Protein AF-A0A3N5M346-F1 (afdb_monomer_lite)

Secondary structure (DSSP, 8-state):
---PPPPP--TT--HHHHHHHHHHHHHHHHHHHHHHHHHHS----------SS------HHHHHTTTS---B---BPPPP-HHHHHS--HHHHHHHHHHHHHHTHHHH-TTSSS--TTTTT-SSPPP-TT-STT-SS-SSHHHHHHHHHH--TTSS----TTS-HHHHHHHHHHHHHTSS-PPPPPHHHHHHHHHHHTGGG--BPPPB--HHHHHHHHHHHHHHSPPP-------HHHHHHHHHHB-TT-HHHHHHHHHH-GGGGT-HHHHHHHHHH-TTTTTB-GGGGG--HHHHHHHHHHHHHHT--TT-------S-HHHHTTS---TTGGGTHHHHTTGGGSS------PPPPPPP---------------SSTTSGGGS----PPPP-PPP------------------

Structure (mmCIF, N/CA/C/O backbone):
data_AF-A0A3N5M346-F1
#
_entry.id   AF-A0A3N5M346-F1
#
loop_
_atom_site.group_PDB
_atom_site.id
_atom_site.type_symbol
_atom_site.label_atom_id
_atom_site.label_alt_id
_atom_site.label_comp_id
_atom_site.label_asym_id
_atom_site.label_entity_id
_atom_site.label_seq_id
_atom_site.pdbx_PDB_ins_code
_atom_site.Cartn_x
_atom_site.Cartn_y
_atom_site.Cartn_z
_atom_site.occupancy
_atom_site.B_iso_or_equiv
_atom_site.auth_seq_id
_atom_site.auth_comp_id
_atom_site.auth_asym_id
_atom_site.auth_atom_id
_atom_site.pdbx_PDB_model_num
ATOM 1 N N . MET A 1 1 ? -52.042 -70.098 -35.044 1.00 41.72 1 MET A N 1
ATOM 2 C CA . MET A 1 1 ? -53.035 -69.363 -35.854 1.00 41.72 1 MET A CA 1
ATOM 3 C C . MET A 1 1 ? -52.324 -68.159 -36.430 1.00 41.72 1 MET A C 1
ATOM 5 O O . MET A 1 1 ? -52.042 -67.218 -35.703 1.00 41.72 1 MET A O 1
ATOM 9 N N . GLU A 1 2 ? -51.921 -68.257 -37.689 1.00 49.44 2 GLU A N 1
ATOM 10 C CA . GLU A 1 2 ? -51.298 -67.158 -38.423 1.00 49.44 2 GLU A CA 1
ATOM 11 C C . GLU A 1 2 ? -52.435 -66.262 -38.926 1.00 49.44 2 GLU A 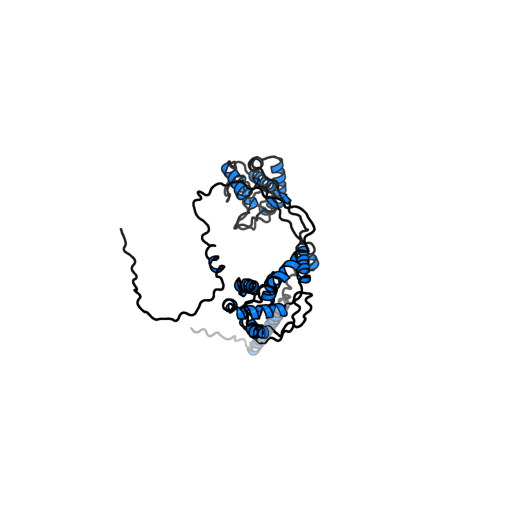C 1
ATOM 13 O O . GLU A 1 2 ? -53.235 -66.682 -39.762 1.00 49.44 2 GLU A O 1
ATOM 18 N N . ILE A 1 3 ? -52.589 -65.074 -38.339 1.00 57.91 3 ILE A N 1
ATOM 19 C CA . ILE A 1 3 ? -53.632 -64.127 -38.744 1.00 57.91 3 ILE A CA 1
ATOM 20 C C . ILE A 1 3 ? -53.106 -63.395 -39.975 1.00 57.91 3 ILE A C 1
ATOM 22 O O . ILE A 1 3 ? -52.319 -62.456 -39.868 1.00 57.91 3 ILE A O 1
ATOM 26 N N . LYS A 1 4 ? -53.510 -63.862 -41.157 1.00 53.59 4 LYS A N 1
ATOM 27 C CA . LYS A 1 4 ? -53.274 -63.158 -42.417 1.00 53.59 4 LYS A CA 1
ATOM 28 C C . LYS A 1 4 ? -54.233 -61.958 -42.454 1.00 53.59 4 LYS A C 1
ATOM 30 O O . LYS A 1 4 ? -55.439 -62.189 -42.395 1.00 53.59 4 LYS A O 1
ATOM 35 N N . PRO A 1 5 ? -53.752 -60.703 -42.501 1.00 66.38 5 PRO A N 1
ATOM 36 C CA . PRO A 1 5 ? -54.642 -59.550 -42.544 1.00 66.38 5 PRO A CA 1
ATOM 37 C C . PRO A 1 5 ? -55.443 -59.579 -43.851 1.00 66.38 5 PRO A C 1
ATOM 39 O O . PRO A 1 5 ? -54.867 -59.598 -44.940 1.00 66.38 5 PRO A O 1
ATOM 42 N N . GLU A 1 6 ? -56.770 -59.634 -43.734 1.00 63.69 6 GLU A N 1
ATOM 43 C CA . GLU A 1 6 ? -57.677 -59.581 -44.879 1.00 63.69 6 GLU A CA 1
ATOM 44 C C . GLU A 1 6 ? -57.580 -58.205 -45.549 1.00 63.69 6 GLU A C 1
ATOM 46 O O . GLU A 1 6 ? -57.743 -57.163 -44.911 1.00 63.69 6 GLU A O 1
ATOM 51 N N . LEU A 1 7 ? -57.272 -58.205 -46.848 1.00 63.97 7 LEU A N 1
ATOM 52 C CA . LEU A 1 7 ? -57.242 -56.993 -47.660 1.00 63.97 7 LEU A CA 1
ATOM 53 C C . LEU A 1 7 ? -58.677 -56.464 -47.858 1.00 63.97 7 LEU A C 1
ATOM 55 O O . LEU A 1 7 ? -59.582 -57.264 -48.101 1.00 63.97 7 LEU A O 1
ATOM 59 N N . PRO A 1 8 ? -58.900 -55.137 -47.805 1.00 63.22 8 PRO A N 1
ATOM 60 C CA . PRO A 1 8 ? -60.223 -54.545 -47.990 1.00 63.22 8 PRO A CA 1
ATOM 61 C C . PRO A 1 8 ? -60.818 -54.912 -49.357 1.00 63.22 8 PRO A C 1
ATOM 63 O O . PRO A 1 8 ? -60.195 -54.685 -50.392 1.00 63.22 8 PRO A O 1
ATOM 66 N N . THR A 1 9 ? -62.036 -55.452 -49.369 1.00 62.25 9 THR A N 1
ATOM 67 C CA . THR A 1 9 ? -62.722 -55.967 -50.568 1.00 62.25 9 THR A CA 1
ATOM 68 C C . THR A 1 9 ? -63.657 -54.954 -51.246 1.00 62.25 9 THR A C 1
ATOM 70 O O . THR A 1 9 ? -64.444 -55.347 -52.106 1.00 62.25 9 THR A O 1
ATOM 73 N N . ASP A 1 10 ? -63.598 -53.654 -50.912 1.00 68.50 10 ASP A N 1
ATOM 74 C CA . ASP A 1 10 ? -64.431 -52.644 -51.592 1.00 68.50 10 ASP A CA 1
ATOM 75 C C . ASP A 1 10 ? -63.947 -52.463 -53.050 1.00 68.50 10 ASP A C 1
ATOM 77 O O . ASP A 1 10 ? -62.827 -51.993 -53.268 1.00 68.50 10 ASP A O 1
ATOM 81 N N . PRO A 1 11 ? -64.768 -52.779 -54.073 1.00 62.66 11 PRO A N 1
ATOM 82 C CA . PRO A 1 11 ? -64.380 -52.708 -55.486 1.00 62.66 11 PRO A CA 1
ATOM 83 C C . PRO A 1 11 ? -64.085 -51.283 -55.987 1.00 62.66 11 PRO A C 1
ATOM 85 O O . PRO A 1 11 ? -63.607 -51.101 -57.109 1.00 62.66 11 PRO A O 1
ATOM 88 N N . ARG A 1 12 ? -64.353 -50.248 -55.182 1.00 66.00 12 ARG A N 1
ATOM 89 C CA . ARG A 1 12 ? -63.968 -48.859 -55.479 1.00 66.00 12 ARG A CA 1
ATOM 90 C C . ARG A 1 12 ? -62.544 -48.530 -55.029 1.00 66.00 12 ARG A C 1
ATOM 92 O O . ARG A 1 12 ? -61.995 -47.513 -55.464 1.00 66.00 12 ARG A O 1
ATOM 99 N N . TRP A 1 13 ? -61.939 -49.367 -54.188 1.00 60.94 13 TRP A N 1
ATOM 100 C CA . TRP A 1 13 ? -60.577 -49.194 -53.704 1.00 60.94 13 TRP A CA 1
ATOM 101 C C . TRP A 1 13 ? -59.582 -49.607 -54.790 1.00 60.94 13 TRP A C 1
ATOM 103 O O . TRP A 1 13 ? -59.326 -50.783 -55.035 1.00 60.94 13 TRP A O 1
ATOM 113 N N . LYS A 1 14 ? -59.034 -48.609 -55.488 1.00 74.75 14 LYS A N 1
ATOM 114 C CA . LYS A 1 14 ? -57.935 -48.805 -56.435 1.00 74.75 14 LYS A CA 1
ATOM 115 C C . LYS A 1 14 ? -56.630 -48.468 -55.711 1.00 74.75 14 LYS A C 1
ATOM 117 O O . LYS A 1 14 ? -56.406 -47.278 -55.472 1.00 74.75 14 LYS A O 1
ATOM 122 N N . PRO A 1 15 ? -55.774 -49.453 -55.380 1.00 69.06 15 PRO A N 1
ATOM 123 C CA . PRO A 1 15 ? -54.579 -49.233 -54.562 1.00 69.06 15 PRO A CA 1
ATOM 124 C C . PRO A 1 15 ? -53.656 -48.173 -55.171 1.00 69.06 15 PRO A C 1
ATOM 126 O O . PRO A 1 15 ? -53.111 -47.344 -54.453 1.00 69.06 15 PRO A O 1
ATOM 129 N N . GLU A 1 16 ? -53.585 -48.105 -56.500 1.00 74.50 16 GLU A N 1
ATOM 130 C CA . GLU A 1 16 ? -52.817 -47.095 -57.236 1.00 74.50 16 GLU A CA 1
ATOM 131 C C . GLU A 1 16 ? -53.276 -45.662 -56.930 1.00 74.50 16 GLU A C 1
ATOM 133 O O . GLU A 1 16 ? -52.457 -44.765 -56.743 1.00 74.50 16 GLU A O 1
ATOM 138 N N . ARG A 1 17 ? -54.592 -45.439 -56.803 1.00 77.69 17 ARG A N 1
ATOM 139 C CA . ARG A 1 17 ? -55.150 -44.119 -56.468 1.00 77.69 17 ARG A CA 1
ATOM 140 C C . ARG A 1 17 ? -54.930 -43.791 -54.998 1.00 77.69 17 ARG A C 1
ATOM 142 O O . ARG A 1 17 ? -54.673 -42.640 -54.676 1.00 77.69 17 ARG A O 1
ATOM 149 N N . THR A 1 18 ? -54.998 -44.782 -54.112 1.00 78.94 18 THR A N 1
ATOM 150 C CA . THR A 1 18 ? -54.733 -44.589 -52.680 1.00 78.94 18 THR A CA 1
ATOM 151 C C . THR A 1 18 ? -53.266 -44.260 -52.420 1.00 78.94 18 THR A C 1
ATOM 153 O O . THR A 1 18 ? -52.987 -43.344 -51.653 1.00 78.94 18 THR A O 1
ATOM 156 N N . VAL A 1 19 ? -52.337 -44.931 -53.107 1.00 82.56 19 VAL A N 1
ATOM 157 C CA . VAL A 1 19 ? -50.902 -44.614 -53.049 1.00 82.56 19 VAL A CA 1
ATOM 158 C C . VAL A 1 19 ? -50.643 -43.210 -53.588 1.00 82.56 19 VAL A C 1
ATOM 160 O O . VAL A 1 19 ? -49.924 -42.446 -52.952 1.00 82.56 19 VAL A O 1
ATOM 163 N N . LEU A 1 20 ? -51.279 -42.830 -54.702 1.00 83.38 20 LEU A N 1
ATOM 164 C CA . LEU A 1 20 ? -51.131 -41.488 -55.264 1.00 83.38 20 LEU A CA 1
ATOM 165 C C . LEU A 1 20 ? -51.664 -40.404 -54.313 1.00 83.38 20 LEU A C 1
ATOM 167 O O . LEU A 1 20 ? -51.001 -39.395 -54.095 1.00 83.38 20 LEU A O 1
ATOM 171 N N . VAL A 1 21 ? -52.834 -40.621 -53.705 1.00 84.69 21 VAL A N 1
ATOM 172 C CA . VAL A 1 21 ? -53.419 -39.686 -52.731 1.00 84.69 21 VAL A CA 1
ATOM 173 C C . VAL A 1 21 ? -52.541 -39.577 -51.485 1.00 84.69 21 VAL A C 1
ATOM 175 O O . VAL A 1 21 ? -52.280 -38.466 -51.033 1.00 84.69 21 VAL A O 1
ATOM 178 N N . LEU A 1 22 ? -52.027 -40.692 -50.961 1.00 87.00 22 LEU A N 1
ATOM 179 C CA . LEU A 1 22 ? -51.104 -40.677 -49.823 1.00 87.00 22 LEU A CA 1
ATOM 180 C C . LEU A 1 22 ? -49.796 -39.956 -50.160 1.00 87.00 22 LEU A C 1
ATOM 182 O O . LEU A 1 22 ? -49.340 -39.143 -49.362 1.00 87.00 22 LEU A O 1
ATOM 186 N N . ALA A 1 23 ? -49.226 -40.187 -51.344 1.00 86.50 23 ALA A N 1
ATOM 187 C CA . ALA A 1 23 ? -48.019 -39.498 -51.792 1.00 86.50 23 ALA A CA 1
ATOM 188 C C . ALA A 1 23 ? -48.238 -37.981 -51.895 1.00 86.50 23 ALA A C 1
ATOM 190 O O . ALA A 1 23 ? -47.405 -37.206 -51.432 1.00 86.50 23 ALA A O 1
ATOM 191 N N . VAL A 1 24 ? -49.388 -37.551 -52.426 1.00 91.94 24 VAL A N 1
ATOM 192 C CA . VAL A 1 24 ? -49.760 -36.132 -52.499 1.00 91.94 24 VAL A CA 1
ATOM 193 C C . VAL A 1 24 ? -49.932 -35.536 -51.099 1.00 91.94 24 VAL A C 1
ATOM 195 O O . VAL A 1 24 ? -49.397 -34.465 -50.827 1.00 91.94 24 VAL A O 1
ATOM 198 N N . VAL A 1 25 ? -50.609 -36.230 -50.180 1.00 92.25 25 VAL A N 1
ATOM 199 C CA . VAL A 1 25 ? -50.778 -35.767 -48.791 1.00 92.25 25 VAL A CA 1
ATOM 200 C C . VAL A 1 25 ? -49.428 -35.631 -48.080 1.00 92.25 25 VAL A C 1
ATOM 202 O O . VAL A 1 25 ? -49.177 -34.611 -47.441 1.00 92.25 25 VAL A O 1
ATOM 205 N N . VAL A 1 26 ? -48.532 -36.610 -48.229 1.00 93.75 26 VAL A N 1
ATOM 206 C CA . VAL A 1 26 ? -47.176 -36.553 -47.660 1.00 93.75 26 VAL A CA 1
ATOM 207 C C . VAL A 1 26 ? -46.376 -35.398 -48.265 1.00 93.75 26 VAL A C 1
ATOM 209 O O . VAL A 1 26 ? -45.720 -34.668 -47.528 1.00 93.75 26 VAL A O 1
ATOM 212 N N . GLN A 1 27 ? -46.477 -35.167 -49.576 1.00 93.62 27 GLN A N 1
ATOM 213 C CA . GLN A 1 27 ? -45.821 -34.041 -50.240 1.00 93.62 27 GLN A CA 1
ATOM 214 C C . GLN A 1 27 ? -46.290 -32.695 -49.667 1.00 93.62 27 GLN A C 1
ATOM 216 O O . GLN A 1 27 ? -45.463 -31.838 -49.360 1.00 93.62 27 GLN A O 1
ATOM 221 N N . PHE A 1 28 ? -47.600 -32.510 -49.476 1.00 94.44 28 PHE A N 1
ATOM 222 C CA . PHE A 1 28 ? -48.141 -31.288 -48.873 1.00 94.44 28 PHE A CA 1
ATOM 223 C C . PHE A 1 28 ? -47.713 -31.117 -47.412 1.00 94.44 28 PHE A C 1
ATOM 225 O O . PHE A 1 28 ? -47.404 -29.998 -47.007 1.00 94.44 28 PHE A O 1
ATOM 232 N N . LEU A 1 29 ? -47.625 -32.204 -46.637 1.00 93.44 29 LEU A N 1
ATOM 233 C CA . LEU A 1 29 ? -47.104 -32.160 -45.267 1.00 93.44 29 LEU A CA 1
ATOM 234 C C . LEU A 1 29 ? -45.624 -31.763 -45.226 1.00 93.44 29 LEU A C 1
ATOM 236 O O . LEU A 1 29 ? -45.243 -30.936 -44.402 1.00 93.44 29 LEU A O 1
ATOM 240 N N . LEU A 1 30 ? -44.798 -32.294 -46.132 1.00 94.00 30 LEU A N 1
ATOM 241 C CA . LEU A 1 30 ? -43.379 -31.937 -46.217 1.00 94.00 30 LEU A CA 1
ATOM 242 C C . LEU A 1 30 ? -43.183 -30.474 -46.625 1.00 94.00 30 LEU A C 1
ATOM 244 O O . LEU A 1 30 ? -42.382 -29.775 -46.011 1.00 94.00 30 LEU A O 1
ATOM 248 N N . ILE A 1 31 ? -43.942 -29.991 -47.614 1.00 92.56 31 ILE A N 1
ATOM 249 C CA . ILE A 1 31 ? -43.892 -28.586 -48.042 1.00 92.56 31 ILE A CA 1
ATOM 250 C C . ILE A 1 31 ? -44.374 -27.665 -46.915 1.00 92.56 31 ILE A C 1
ATOM 252 O O . ILE A 1 31 ? -43.698 -26.691 -46.597 1.00 92.56 31 ILE A O 1
ATOM 256 N N . GLY A 1 32 ? -45.497 -27.988 -46.268 1.00 91.75 32 GLY A N 1
ATOM 257 C CA . GLY A 1 32 ? -46.018 -27.216 -45.139 1.00 91.75 32 GLY A CA 1
ATOM 258 C C . GLY A 1 32 ? -45.042 -27.173 -43.963 1.00 91.75 32 GLY A C 1
ATOM 259 O O . GLY A 1 32 ? -44.814 -26.109 -43.395 1.00 91.75 32 GLY A O 1
ATOM 260 N N . SER A 1 33 ? -44.394 -28.299 -43.651 1.00 87.31 33 SER A N 1
ATOM 261 C CA . SER A 1 33 ? -43.369 -28.360 -42.608 1.00 87.31 33 SER A CA 1
ATOM 262 C C . SER A 1 33 ? -42.114 -27.571 -42.981 1.00 87.31 33 SER A C 1
ATOM 264 O O . SER A 1 33 ? -41.516 -26.967 -42.098 1.00 87.31 33 SER A O 1
ATOM 266 N N . ALA A 1 34 ? -41.714 -27.544 -44.257 1.00 86.00 34 ALA A N 1
ATOM 267 C CA . ALA A 1 34 ? -40.575 -26.754 -44.724 1.00 86.00 34 ALA A CA 1
ATOM 268 C C . ALA A 1 34 ? -40.861 -25.244 -44.679 1.00 86.00 34 ALA A C 1
ATOM 270 O O . ALA A 1 34 ? -39.999 -24.478 -44.255 1.00 86.00 34 ALA A O 1
ATOM 271 N N . ILE A 1 35 ? -42.072 -24.819 -45.057 1.00 86.75 35 ILE A N 1
ATOM 272 C CA . ILE A 1 35 ? -42.508 -23.418 -44.958 1.00 86.75 35 ILE A CA 1
ATOM 273 C C . ILE A 1 35 ? -42.579 -22.995 -43.494 1.00 86.75 35 ILE A C 1
ATOM 275 O O . ILE A 1 35 ? -41.963 -21.995 -43.132 1.00 86.75 35 ILE A O 1
ATOM 279 N N . TRP A 1 36 ? -43.237 -23.793 -42.645 1.00 86.81 36 TRP A N 1
ATOM 280 C CA . TRP A 1 36 ? -43.289 -23.546 -41.205 1.00 86.81 36 TRP A CA 1
ATOM 281 C C . TRP A 1 36 ? -41.880 -23.437 -40.629 1.00 86.81 36 TRP A C 1
ATOM 283 O O . TRP A 1 36 ? -41.571 -22.446 -39.986 1.00 86.81 36 TRP A O 1
ATOM 293 N N . TYR A 1 37 ? -40.985 -24.372 -40.962 1.00 83.31 37 TYR A N 1
ATOM 294 C CA . TYR A 1 37 ? -39.593 -24.311 -40.527 1.00 83.31 37 TYR A CA 1
ATOM 295 C C . TYR A 1 37 ? -38.876 -23.055 -41.036 1.00 83.31 37 TYR A C 1
ATOM 297 O O . TYR A 1 37 ? -38.087 -22.486 -40.293 1.00 83.31 37 TYR A O 1
ATOM 305 N N . SER A 1 38 ? -39.146 -22.585 -42.258 1.00 80.62 38 SER A N 1
ATOM 306 C CA . SER A 1 38 ? -38.543 -21.357 -42.795 1.00 80.62 38 SER A CA 1
ATOM 307 C C . SER A 1 38 ? -39.059 -20.078 -42.125 1.00 80.62 38 SER A C 1
ATOM 309 O O . SER A 1 38 ? -38.289 -19.141 -41.947 1.00 80.62 38 SER A O 1
ATOM 311 N N . GLU A 1 39 ? -40.330 -20.050 -41.713 1.00 79.06 39 GLU A N 1
ATOM 312 C CA . GLU A 1 39 ? -40.942 -18.899 -41.040 1.00 79.06 39 GLU A CA 1
ATOM 313 C C . GLU A 1 39 ? -40.665 -18.892 -39.530 1.00 79.06 39 GLU A C 1
ATOM 315 O O . GLU A 1 39 ? -40.475 -17.828 -38.942 1.00 79.06 39 GLU A O 1
ATOM 320 N N . THR A 1 40 ? -40.613 -20.063 -38.882 1.00 78.19 40 THR A N 1
ATOM 321 C CA . THR A 1 40 ? -40.346 -20.181 -37.439 1.00 78.19 40 THR A CA 1
ATOM 322 C C . THR A 1 40 ? -38.873 -20.285 -37.099 1.00 78.19 40 THR A C 1
ATOM 324 O O . THR A 1 40 ? -38.499 -20.017 -35.956 1.00 78.19 40 THR A O 1
ATOM 327 N N . SER A 1 41 ? -38.020 -20.659 -38.057 1.00 70.94 41 SER A N 1
ATOM 328 C CA . SER A 1 41 ? -36.588 -20.418 -37.920 1.00 70.94 41 SER A CA 1
ATOM 329 C C . SER A 1 41 ? -36.387 -18.920 -38.037 1.00 70.94 41 SER A C 1
ATOM 331 O O . SER A 1 41 ? -36.070 -18.400 -39.104 1.00 70.94 41 SER A O 1
ATOM 333 N N . ALA A 1 42 ? -36.588 -18.214 -36.923 1.00 58.72 42 ALA A N 1
ATOM 334 C CA . ALA A 1 42 ? -36.033 -16.892 -36.753 1.00 58.72 42 ALA A CA 1
ATOM 335 C C . ALA A 1 42 ? -34.582 -16.999 -37.220 1.00 58.72 42 ALA A C 1
ATOM 337 O O . ALA A 1 42 ? -33.809 -17.783 -36.662 1.00 58.72 42 ALA A O 1
ATOM 338 N N . VAL A 1 43 ? -34.233 -16.270 -38.284 1.00 61.34 43 VAL A N 1
ATOM 339 C CA . VAL A 1 43 ? -32.841 -15.937 -38.556 1.00 61.34 43 VAL A CA 1
ATOM 340 C C . VAL A 1 43 ? -32.393 -15.308 -37.254 1.00 61.34 43 VAL A C 1
ATOM 342 O O . VAL A 1 43 ? -32.748 -14.169 -36.978 1.00 61.34 43 VAL A O 1
ATOM 345 N N . VAL A 1 44 ? -31.736 -16.084 -36.393 1.00 57.12 44 VAL A N 1
ATOM 346 C CA . VAL A 1 44 ? -31.013 -15.538 -35.261 1.00 57.12 44 VAL A CA 1
ATOM 347 C C . VAL A 1 44 ? -29.963 -14.708 -35.977 1.00 57.12 44 VAL A C 1
ATOM 349 O O . VAL A 1 44 ? -29.075 -15.314 -36.590 1.00 57.12 44 VAL A O 1
ATOM 352 N N . PRO A 1 45 ? -30.085 -13.361 -36.040 1.00 58.22 45 PRO A N 1
ATOM 353 C CA . PRO A 1 45 ? -28.965 -12.586 -36.540 1.00 58.22 45 PRO A CA 1
ATOM 354 C C . PRO A 1 45 ? -27.783 -13.076 -35.706 1.00 58.22 45 PRO A C 1
ATOM 356 O O . PRO A 1 45 ? -27.974 -13.217 -34.490 1.00 58.22 45 PRO A O 1
ATOM 359 N N . PRO A 1 46 ? -26.648 -13.469 -36.324 1.00 56.22 46 PRO A N 1
ATOM 360 C CA . PRO A 1 46 ? -25.508 -13.977 -35.569 1.00 56.22 46 PRO A CA 1
ATOM 361 C C . PRO A 1 46 ? -25.326 -12.989 -34.447 1.00 56.22 46 PRO A C 1
ATOM 363 O O . PRO A 1 46 ? -25.173 -11.818 -34.784 1.00 56.22 46 PRO A O 1
ATOM 366 N N . ALA A 1 47 ? -25.540 -13.433 -33.196 1.00 53.91 47 ALA A N 1
ATOM 367 C CA . ALA A 1 47 ? -25.792 -12.533 -32.082 1.00 53.91 47 ALA A CA 1
ATOM 368 C C . ALA A 1 47 ? -24.742 -11.449 -32.189 1.00 53.91 47 ALA A C 1
ATOM 370 O O . ALA A 1 47 ? -23.565 -11.740 -31.971 1.00 53.91 47 ALA A O 1
ATOM 371 N N . THR A 1 48 ? -25.132 -10.262 -32.672 1.00 50.69 48 THR A N 1
ATOM 372 C CA . THR A 1 48 ? -24.205 -9.151 -32.762 1.00 50.69 48 THR A CA 1
ATOM 373 C C . THR A 1 48 ? -23.869 -9.013 -31.304 1.00 50.69 48 THR A C 1
ATOM 375 O O . THR A 1 48 ? -24.812 -8.764 -30.540 1.00 50.69 48 THR A O 1
ATOM 378 N N . PRO A 1 49 ? -22.633 -9.348 -30.874 1.00 54.56 49 PRO A N 1
ATOM 379 C CA . PRO A 1 49 ? -22.325 -9.322 -29.464 1.00 54.56 49 PRO A CA 1
ATOM 380 C C . PRO A 1 49 ? -22.766 -7.938 -29.063 1.00 54.56 49 PRO A C 1
ATOM 382 O O . PRO A 1 49 ? -22.349 -6.968 -29.706 1.00 54.56 49 PRO A O 1
ATOM 385 N N . ALA A 1 50 ? -23.746 -7.861 -28.158 1.00 49.22 50 ALA A N 1
ATOM 386 C CA . ALA A 1 50 ? -24.205 -6.577 -27.700 1.00 49.22 50 ALA A CA 1
ATOM 387 C C . ALA A 1 50 ? -22.911 -5.892 -27.286 1.00 49.22 50 ALA A C 1
ATOM 389 O O . ALA A 1 50 ? -22.222 -6.376 -26.382 1.00 49.22 50 ALA A O 1
ATOM 390 N N . LYS A 1 51 ? -22.517 -4.849 -28.027 1.00 44.97 51 LYS A N 1
ATOM 391 C CA . LYS A 1 51 ? -21.506 -3.899 -27.589 1.00 44.97 51 LYS A CA 1
ATOM 392 C C . LYS A 1 51 ? -22.174 -3.211 -26.398 1.00 44.97 51 LYS A C 1
ATOM 394 O O . LYS A 1 51 ? -22.698 -2.113 -26.489 1.00 44.97 51 LYS A O 1
ATOM 399 N N . LEU A 1 52 ? -22.254 -3.959 -25.297 1.00 48.62 52 LEU A N 1
ATOM 400 C CA . LEU A 1 52 ? -22.665 -3.561 -23.956 1.00 48.62 52 LEU A CA 1
ATOM 401 C C . LEU A 1 52 ? -21.621 -2.631 -23.346 1.00 48.62 52 LEU A C 1
ATOM 403 O O . LEU A 1 52 ? -21.830 -2.048 -22.292 1.00 48.62 52 LEU A O 1
ATOM 407 N N . VAL A 1 53 ? -20.522 -2.446 -24.057 1.00 45.84 53 VAL A N 1
ATOM 408 C CA . VAL A 1 53 ? -19.711 -1.258 -23.995 1.00 45.84 53 VAL A CA 1
ATOM 409 C C . VAL A 1 53 ? -19.866 -0.638 -25.374 1.00 45.84 53 VAL A C 1
ATOM 411 O O . VAL A 1 53 ? -19.460 -1.243 -26.372 1.00 45.84 53 VAL A O 1
ATOM 414 N N . SER A 1 54 ? -20.428 0.574 -25.449 1.00 49.25 54 SER A N 1
ATOM 415 C CA . SER A 1 54 ? -19.882 1.514 -26.419 1.00 49.25 54 SER A CA 1
ATOM 416 C C . SER A 1 54 ? -18.378 1.341 -26.306 1.00 49.25 54 SER A C 1
ATOM 418 O O . SER A 1 54 ? -17.831 1.352 -25.201 1.00 49.25 54 SER A O 1
ATOM 420 N N . GLU A 1 55 ? -17.719 1.040 -27.414 1.00 49.53 55 GLU A N 1
ATOM 421 C CA . GLU A 1 55 ? -16.278 1.160 -27.445 1.00 49.53 55 GLU A CA 1
ATOM 422 C C . GLU A 1 55 ? -16.057 2.656 -27.256 1.00 49.53 55 GLU A C 1
ATOM 424 O O . GLU A 1 55 ? -16.088 3.441 -28.200 1.00 49.53 55 GLU A O 1
ATOM 429 N N . ILE A 1 56 ? -16.005 3.072 -25.990 1.00 50.72 56 ILE A N 1
ATOM 430 C CA . ILE A 1 56 ? -15.369 4.294 -25.583 1.00 50.72 56 ILE A CA 1
ATOM 431 C C . ILE A 1 56 ? -13.934 3.983 -25.961 1.00 50.72 56 ILE A C 1
ATOM 433 O O . ILE A 1 56 ? -13.168 3.416 -25.186 1.00 50.72 56 ILE A O 1
ATOM 437 N N . ILE A 1 57 ? -13.620 4.253 -27.225 1.00 47.66 57 ILE A N 1
ATOM 438 C CA . ILE A 1 57 ? -12.272 4.539 -27.652 1.00 47.66 57 ILE A CA 1
ATOM 439 C C . ILE A 1 57 ? -11.977 5.796 -26.852 1.00 47.66 57 ILE A C 1
ATOM 441 O O . ILE A 1 57 ? -12.291 6.896 -27.293 1.00 47.66 57 ILE A O 1
ATOM 445 N N . VAL A 1 58 ? -11.559 5.620 -25.598 1.00 50.75 58 VAL A N 1
ATOM 446 C CA . VAL A 1 58 ? -10.895 6.680 -24.869 1.00 50.75 58 VAL A CA 1
ATOM 447 C C . VAL A 1 58 ? -9.605 6.816 -25.662 1.00 50.75 58 VAL A C 1
ATOM 449 O O . VAL A 1 58 ? -8.847 5.843 -25.715 1.00 50.75 58 VAL A O 1
ATOM 452 N N . PRO A 1 59 ? -9.403 7.928 -26.382 1.00 59.69 59 PRO A N 1
ATOM 453 C CA . PRO A 1 59 ? -8.146 8.166 -27.069 1.00 59.69 59 PRO A CA 1
ATOM 454 C C . PRO A 1 59 ? -7.004 7.909 -26.075 1.00 59.69 59 PRO A C 1
ATOM 456 O O . PRO A 1 59 ? -7.147 8.236 -24.896 1.00 59.69 59 PRO A O 1
ATOM 459 N N . GLU A 1 60 ? -5.919 7.248 -26.479 1.00 57.34 60 GLU A N 1
ATOM 460 C CA . GLU A 1 60 ? -4.806 6.922 -25.567 1.00 57.34 60 GLU A CA 1
ATOM 461 C C . GLU A 1 60 ? -4.289 8.176 -24.835 1.00 57.34 60 GLU A C 1
ATOM 463 O O . GLU A 1 60 ? -3.950 8.134 -23.654 1.00 57.34 60 GLU A O 1
ATOM 468 N N . ASP A 1 61 ? -4.359 9.327 -25.497 1.00 56.53 61 ASP A N 1
ATOM 469 C CA . ASP A 1 61 ? -4.128 10.659 -24.949 1.00 56.53 61 ASP A CA 1
ATOM 470 C C . ASP A 1 61 ? -5.083 11.040 -23.803 1.00 56.53 61 ASP A C 1
ATOM 472 O O . ASP A 1 61 ? -4.643 11.654 -22.840 1.00 56.53 61 ASP A O 1
ATOM 476 N N . LEU A 1 62 ? -6.347 10.619 -23.819 1.00 54.56 62 LEU A N 1
ATOM 477 C CA . LEU A 1 62 ? -7.303 10.821 -22.720 1.00 54.56 62 LEU A CA 1
ATOM 478 C C . LEU A 1 62 ? -7.179 9.774 -21.599 1.00 54.56 62 LEU A C 1
ATOM 480 O O . LEU A 1 62 ? -7.559 10.066 -20.467 1.00 54.56 62 LEU A O 1
ATOM 484 N N . VAL A 1 63 ? -6.648 8.576 -21.876 1.00 54.25 63 VAL A N 1
ATOM 485 C CA . VAL A 1 63 ? -6.387 7.560 -20.832 1.00 54.25 63 VAL A CA 1
ATOM 486 C C . VAL A 1 63 ? -5.155 7.924 -20.008 1.00 54.25 63 VAL A C 1
ATOM 488 O O . VAL A 1 63 ? -5.135 7.649 -18.811 1.00 54.25 63 VAL A O 1
ATOM 491 N N . PHE A 1 64 ? -4.145 8.555 -20.618 1.00 50.59 64 PHE A N 1
ATOM 492 C CA . PHE A 1 64 ? -2.856 8.777 -19.961 1.00 50.59 64 PHE A CA 1
ATOM 493 C C . PHE A 1 64 ? -2.546 10.229 -19.586 1.00 50.59 64 PHE A C 1
ATOM 495 O O . PHE A 1 64 ? -1.796 10.422 -18.627 1.00 50.59 64 PHE A O 1
ATOM 502 N N . ALA A 1 65 ? -3.129 11.243 -20.242 1.00 50.19 65 ALA A N 1
ATOM 503 C CA . ALA A 1 65 ? -2.797 12.642 -19.936 1.00 50.19 65 ALA A CA 1
ATOM 504 C C . ALA A 1 65 ? -3.183 13.070 -18.508 1.00 50.19 65 ALA A C 1
ATOM 506 O O . ALA A 1 65 ? -2.475 13.880 -17.917 1.00 50.19 65 ALA A O 1
ATOM 507 N N . ASP A 1 66 ? -4.239 12.484 -17.932 1.00 54.12 66 ASP A N 1
ATOM 508 C CA . ASP A 1 66 ? -4.727 12.818 -16.581 1.00 54.12 66 ASP A CA 1
ATOM 509 C C . ASP A 1 66 ? -4.377 11.772 -15.504 1.00 54.12 66 ASP A C 1
ATOM 511 O O . ASP A 1 66 ? -4.720 11.939 -14.332 1.00 54.12 66 ASP A O 1
ATOM 515 N N . THR A 1 67 ? -3.678 10.687 -15.860 1.00 64.50 67 THR A N 1
ATOM 516 C CA . THR A 1 67 ? -3.276 9.658 -14.873 1.00 64.50 67 THR A CA 1
ATOM 517 C C . THR A 1 67 ? -1.935 9.920 -14.207 1.00 64.50 67 THR A C 1
ATOM 519 O O . THR A 1 67 ? -1.602 9.241 -13.231 1.00 64.50 67 THR A O 1
ATOM 522 N N . ASP A 1 68 ? -1.154 10.880 -14.704 1.00 70.50 68 ASP A N 1
ATOM 523 C CA . ASP A 1 68 ? 0.156 11.127 -14.125 1.00 70.50 68 ASP A CA 1
ATOM 524 C C . ASP A 1 68 ? 0.011 11.826 -12.769 1.00 70.50 68 ASP A C 1
ATOM 526 O O . ASP A 1 68 ? -0.588 12.898 -12.631 1.00 70.50 68 ASP A O 1
ATOM 530 N N . VAL A 1 69 ? 0.546 11.197 -11.725 1.00 75.19 69 VAL A N 1
ATOM 531 C CA . VAL A 1 69 ? 0.494 11.771 -10.385 1.00 75.19 69 VAL A CA 1
ATOM 532 C C . VAL A 1 69 ? 1.447 12.956 -10.366 1.00 75.19 69 VAL A C 1
ATOM 534 O O . VAL A 1 69 ? 2.663 12.794 -10.460 1.00 75.19 69 VAL A O 1
ATOM 537 N N . GLY A 1 70 ? 0.886 14.158 -10.218 1.00 81.25 70 GLY A N 1
ATOM 538 C CA . GLY A 1 70 ? 1.664 15.392 -10.180 1.00 81.25 70 GLY A CA 1
ATOM 539 C C . GLY A 1 70 ? 2.830 15.325 -9.189 1.00 81.25 70 GLY A C 1
ATOM 540 O O . GLY A 1 70 ? 2.731 14.704 -8.124 1.00 81.25 70 GLY A O 1
ATOM 541 N N . ALA A 1 71 ? 3.935 15.987 -9.541 1.00 84.44 71 ALA A N 1
ATOM 542 C CA . ALA A 1 71 ? 5.168 15.938 -8.769 1.00 84.44 71 ALA A CA 1
ATOM 543 C C . ALA A 1 71 ? 4.927 16.369 -7.317 1.00 84.44 71 ALA A C 1
ATOM 545 O O . ALA A 1 71 ? 4.409 17.456 -7.047 1.00 84.44 71 ALA A O 1
ATOM 546 N N . LYS A 1 72 ? 5.337 15.530 -6.365 1.00 84.12 72 LYS A N 1
ATOM 547 C CA . LYS A 1 72 ? 5.230 15.822 -4.931 1.00 84.12 72 LYS A CA 1
ATOM 548 C C . LYS A 1 72 ? 6.579 15.623 -4.277 1.00 84.12 72 LYS A C 1
ATOM 550 O O . LYS A 1 72 ? 7.181 14.558 -4.364 1.00 84.12 72 LYS A O 1
ATOM 555 N N . LYS A 1 73 ? 7.054 16.653 -3.581 1.00 82.25 73 LYS A N 1
ATOM 556 C CA . LYS A 1 73 ? 8.248 16.534 -2.746 1.00 82.25 73 LYS A CA 1
ATOM 557 C C . LYS A 1 73 ? 7.919 15.664 -1.537 1.00 82.25 73 LYS A C 1
ATOM 559 O O . LYS A 1 73 ? 6.919 15.912 -0.864 1.00 82.25 73 LYS A O 1
ATOM 564 N N . GLY A 1 74 ? 8.783 14.694 -1.259 1.00 80.19 74 GLY A N 1
ATOM 565 C CA . GLY A 1 74 ? 8.669 13.856 -0.077 1.00 80.19 74 GLY A CA 1
ATOM 566 C C . GLY A 1 74 ? 8.655 14.689 1.204 1.00 80.19 74 GLY A C 1
ATOM 567 O O . GLY A 1 74 ? 9.407 15.664 1.326 1.00 80.19 74 GLY A O 1
ATOM 568 N N . LYS A 1 75 ? 7.795 14.316 2.151 1.00 79.94 75 LYS A N 1
ATOM 569 C CA . LYS A 1 75 ? 7.622 14.996 3.440 1.00 79.94 75 LYS A CA 1
ATOM 570 C C . LYS A 1 75 ? 8.129 14.116 4.574 1.00 79.94 75 LYS A C 1
ATOM 572 O O . LYS A 1 75 ? 8.035 12.895 4.515 1.00 79.94 75 LYS A O 1
ATOM 577 N N . GLN A 1 76 ? 8.670 14.743 5.613 1.00 78.25 76 GLN A N 1
ATOM 578 C CA . GLN A 1 76 ? 8.938 14.048 6.866 1.00 78.25 76 GLN A CA 1
ATOM 579 C C . GLN A 1 76 ? 7.629 13.992 7.651 1.00 78.25 76 GLN A C 1
ATOM 581 O O . GLN A 1 76 ? 7.061 15.031 7.989 1.00 78.25 76 GLN A O 1
ATOM 586 N N . LEU A 1 77 ? 7.133 12.784 7.882 1.00 74.25 77 LEU A N 1
ATOM 587 C CA . LEU A 1 77 ? 6.019 12.545 8.777 1.00 74.25 77 LEU A CA 1
ATOM 588 C C . LEU A 1 77 ? 6.523 12.691 10.216 1.00 74.25 77 LEU A C 1
ATOM 590 O O . LEU A 1 77 ? 7.606 12.184 10.536 1.00 74.25 77 LEU A O 1
ATOM 594 N N . PRO A 1 78 ? 5.786 13.422 11.068 1.00 75.94 78 PRO A N 1
ATOM 595 C CA . PRO A 1 78 ? 6.195 13.619 12.444 1.00 75.94 78 PRO A CA 1
ATOM 596 C C . PRO A 1 78 ? 6.264 12.267 13.173 1.00 75.94 78 PRO A C 1
ATOM 598 O O . PRO A 1 78 ? 5.484 11.360 12.872 1.00 75.94 78 PRO A O 1
ATOM 601 N N . PRO A 1 79 ? 7.188 12.120 14.133 1.00 86.25 79 PRO A N 1
ATOM 602 C CA . PRO A 1 79 ? 7.163 11.014 15.075 1.00 86.25 79 PRO A CA 1
ATOM 603 C C . PRO A 1 79 ? 5.806 10.901 15.768 1.00 86.25 79 PRO A C 1
ATOM 605 O O . PRO A 1 79 ? 5.247 11.905 16.216 1.00 86.25 79 PRO A O 1
ATOM 608 N N . VAL A 1 80 ? 5.306 9.676 15.900 1.00 88.50 80 VAL A N 1
ATOM 609 C CA . VAL A 1 80 ? 4.108 9.377 16.683 1.00 88.50 80 VAL A CA 1
ATOM 610 C C . VAL A 1 80 ? 4.533 8.789 18.018 1.00 88.50 80 VAL A C 1
ATOM 612 O O . VAL A 1 80 ? 5.170 7.738 18.068 1.00 88.50 80 VAL A O 1
ATOM 615 N N . ASP A 1 81 ? 4.133 9.438 19.111 1.00 91.25 81 ASP A N 1
ATOM 616 C CA . ASP A 1 81 ? 4.170 8.808 20.428 1.00 91.25 81 ASP A CA 1
ATOM 617 C C . ASP A 1 81 ? 3.070 7.743 20.486 1.00 91.25 81 ASP A C 1
ATOM 619 O O . ASP A 1 81 ? 1.877 8.047 20.557 1.00 91.25 81 ASP A O 1
ATOM 623 N N . VAL A 1 82 ? 3.483 6.478 20.431 1.00 91.88 82 VAL A N 1
ATOM 624 C CA . VAL A 1 82 ? 2.582 5.321 20.383 1.00 91.88 82 VAL A CA 1
ATOM 625 C C . VAL A 1 82 ? 1.712 5.218 21.635 1.00 91.88 82 VAL A C 1
ATOM 627 O O . VAL A 1 82 ? 0.559 4.806 21.541 1.00 91.88 82 VAL A O 1
ATOM 630 N N . ARG A 1 83 ? 2.221 5.622 22.804 1.00 92.75 83 ARG A N 1
ATOM 631 C CA . ARG A 1 83 ? 1.476 5.555 24.070 1.00 92.75 83 ARG A CA 1
ATOM 632 C C . ARG A 1 83 ? 0.393 6.622 24.111 1.00 92.75 83 ARG A C 1
ATOM 634 O O . ARG A 1 83 ? -0.742 6.338 24.491 1.00 92.75 83 ARG A O 1
ATOM 641 N N . LEU A 1 84 ? 0.723 7.828 23.653 1.00 92.25 84 LEU A N 1
ATOM 642 C CA . LEU A 1 84 ? -0.260 8.894 23.505 1.00 92.25 84 LEU A CA 1
ATOM 643 C C . LEU A 1 84 ? -1.308 8.530 22.445 1.00 92.25 84 LEU A C 1
ATOM 645 O O . LEU A 1 84 ? -2.503 8.667 22.692 1.00 92.25 84 LEU A O 1
ATOM 649 N N . ALA A 1 85 ? -0.875 8.003 21.297 1.00 92.38 85 ALA A N 1
ATOM 650 C CA . ALA A 1 85 ? -1.765 7.571 20.222 1.00 92.38 85 ALA A CA 1
ATOM 651 C C . ALA A 1 85 ? -2.687 6.414 20.639 1.00 92.38 85 ALA A C 1
ATOM 653 O O . ALA A 1 85 ? -3.807 6.320 20.131 1.00 92.38 85 ALA A O 1
ATOM 654 N N . ALA A 1 86 ? -2.249 5.567 21.578 1.00 92.44 86 ALA A N 1
ATOM 655 C CA . ALA A 1 86 ? -3.048 4.476 22.125 1.00 92.44 86 ALA A CA 1
ATOM 656 C C . ALA A 1 86 ? -4.202 4.938 23.025 1.00 92.44 86 ALA A C 1
ATOM 658 O O . ALA A 1 86 ? -5.162 4.197 23.225 1.00 92.44 86 ALA A O 1
ATOM 659 N N . THR A 1 87 ? -4.148 6.169 23.530 1.00 92.81 87 THR A N 1
ATOM 660 C CA . THR A 1 87 ? -5.243 6.744 24.312 1.00 92.81 87 THR A CA 1
ATOM 661 C C . THR A 1 87 ? -6.316 7.269 23.366 1.00 92.81 87 THR A C 1
ATOM 663 O O . THR A 1 87 ? -6.058 8.169 22.573 1.00 92.81 87 THR A O 1
ATOM 666 N N . GLN A 1 88 ? -7.523 6.708 23.440 1.00 93.56 88 GLN A N 1
ATOM 667 C CA . GLN A 1 88 ? -8.643 7.119 22.595 1.00 93.56 88 GLN A CA 1
ATOM 668 C C . GLN A 1 88 ? -9.117 8.537 22.949 1.00 93.56 88 GLN A C 1
ATOM 670 O O . GLN A 1 88 ? -9.390 8.848 24.108 1.00 93.56 88 GLN A O 1
ATOM 675 N N . THR A 1 89 ? -9.280 9.385 21.934 1.00 96.19 89 THR A N 1
ATOM 676 C CA . THR A 1 89 ? -9.839 10.739 22.060 1.00 96.19 89 THR A CA 1
ATOM 677 C C . THR A 1 89 ? -11.062 10.928 21.152 1.00 96.19 89 THR A C 1
ATOM 679 O O . THR A 1 89 ? -11.144 10.288 20.099 1.00 96.19 89 THR A O 1
ATOM 682 N N . PRO A 1 90 ? -11.994 11.850 21.476 1.00 97.38 90 PRO A N 1
ATOM 683 C CA . PRO A 1 90 ? -13.136 12.154 20.606 1.00 97.38 90 PRO A CA 1
ATOM 684 C C . PRO A 1 90 ? -12.722 12.554 19.183 1.00 97.38 90 PRO A C 1
ATOM 686 O O . PRO A 1 90 ? -13.329 12.116 18.211 1.00 97.38 90 PRO A O 1
ATOM 689 N N . LYS A 1 91 ? -11.625 13.311 19.055 1.00 96.19 91 LYS A N 1
ATOM 690 C CA . LYS A 1 91 ? -11.069 13.726 17.761 1.00 96.19 91 LYS A CA 1
ATOM 691 C C . LYS A 1 91 ? -10.602 12.536 16.915 1.00 96.19 91 LYS A C 1
ATOM 693 O O . LYS A 1 91 ? -10.816 12.529 15.707 1.00 96.19 91 LYS A O 1
ATOM 698 N N . GLN A 1 92 ? -9.968 11.532 17.526 1.00 95.62 92 GLN A N 1
ATOM 699 C CA . GLN A 1 92 ? -9.571 10.313 16.809 1.00 95.62 92 GLN A CA 1
ATOM 700 C C . GLN A 1 92 ? -10.784 9.488 16.379 1.00 95.62 92 GLN A C 1
ATOM 702 O O . GLN A 1 92 ? -10.768 8.934 15.286 1.00 95.62 92 GLN A O 1
ATOM 707 N N . LEU A 1 93 ? -11.834 9.420 17.200 1.00 97.75 93 LEU A N 1
ATOM 708 C CA . LEU A 1 93 ? -13.068 8.724 16.835 1.00 97.75 93 LEU A CA 1
ATOM 709 C C . LEU A 1 93 ? -13.792 9.399 15.668 1.00 97.75 93 LEU A C 1
ATOM 711 O O . LEU A 1 93 ? -14.245 8.714 14.753 1.00 97.75 93 LEU A O 1
ATOM 715 N N . GLU A 1 94 ? -13.873 10.729 15.674 1.00 98.12 94 GLU A N 1
ATOM 716 C CA . GLU A 1 94 ? -14.481 11.502 14.590 1.00 98.12 94 GLU A CA 1
ATOM 717 C C . GLU A 1 94 ? -13.715 11.322 13.272 1.00 98.12 94 GLU A C 1
ATOM 719 O O . GLU A 1 94 ? -14.303 10.957 12.250 1.00 98.12 94 GLU A O 1
ATOM 724 N N . GLU A 1 95 ? -12.390 11.488 13.305 1.00 97.88 95 GLU A N 1
ATOM 725 C CA . GLU A 1 95 ? -11.536 11.285 12.131 1.00 97.88 95 GLU A CA 1
ATOM 726 C C . GLU A 1 95 ? -11.577 9.828 11.649 1.00 97.88 95 GLU A C 1
ATOM 728 O O . GLU A 1 95 ? -11.680 9.568 10.451 1.00 97.88 95 GLU A O 1
ATOM 733 N N . GLY A 1 96 ? -11.562 8.866 12.573 1.00 98.06 96 GLY A N 1
ATOM 734 C CA . GLY A 1 96 ? -11.674 7.445 12.267 1.00 98.06 96 GLY A CA 1
ATOM 735 C C . GLY A 1 96 ? -13.003 7.092 11.606 1.00 98.06 96 GLY A C 1
ATOM 736 O O . GLY A 1 96 ? -13.015 6.363 10.619 1.00 98.06 96 GLY A O 1
ATOM 737 N N . SER A 1 97 ? -14.111 7.664 12.085 1.00 98.31 97 SER A N 1
ATOM 738 C CA . SER A 1 97 ? -15.442 7.508 11.485 1.00 98.31 97 SER A CA 1
ATOM 739 C C . SER A 1 97 ? -15.488 8.063 10.061 1.00 98.31 97 SER A C 1
ATOM 741 O O . SER A 1 97 ? -16.001 7.407 9.152 1.00 98.31 97 SER A O 1
ATOM 743 N N . ARG A 1 98 ? -14.916 9.255 9.839 1.00 98.50 98 ARG A N 1
ATOM 744 C CA . ARG A 1 98 ? -14.819 9.873 8.509 1.00 98.50 98 ARG A CA 1
ATOM 745 C C . ARG A 1 98 ? -14.016 8.994 7.549 1.00 98.50 98 ARG A C 1
ATOM 747 O O . ARG A 1 98 ? -14.506 8.644 6.478 1.00 98.50 98 ARG A O 1
ATOM 754 N N . LEU A 1 99 ? -12.825 8.569 7.963 1.00 98.31 99 LEU A N 1
ATOM 755 C CA . LEU A 1 99 ? -11.953 7.717 7.155 1.00 98.31 99 LEU A CA 1
ATOM 756 C C . LEU A 1 99 ? -12.560 6.334 6.896 1.00 98.31 99 LEU A C 1
ATOM 758 O O . LEU A 1 99 ? -12.422 5.805 5.794 1.00 98.31 99 LEU A O 1
ATOM 762 N N . PHE A 1 100 ? -13.263 5.756 7.870 1.00 98.44 100 PHE A N 1
ATOM 763 C CA . PHE A 1 100 ? -13.964 4.487 7.697 1.00 98.44 100 PHE A CA 1
ATOM 764 C C . PHE A 1 100 ? -15.063 4.595 6.634 1.00 98.44 100 PHE A C 1
ATOM 766 O O . PHE A 1 100 ? -15.191 3.709 5.786 1.00 98.44 100 PHE A O 1
ATOM 773 N N . LYS A 1 101 ? -15.821 5.701 6.622 1.00 98.06 101 LYS A N 1
ATOM 774 C CA . LYS A 1 101 ? -16.824 5.974 5.579 1.00 98.06 101 LYS A CA 1
ATOM 775 C C . LYS A 1 101 ? -16.206 6.051 4.186 1.00 98.06 101 LYS A C 1
ATOM 777 O O . LYS A 1 101 ? -16.776 5.501 3.251 1.00 98.06 101 LYS A O 1
ATOM 782 N N . GLU A 1 102 ? -15.047 6.688 4.067 1.00 97.31 102 GLU A N 1
ATOM 783 C CA . GLU A 1 102 ? -14.343 6.872 2.793 1.00 97.31 102 GLU A CA 1
ATOM 784 C C . GLU A 1 102 ? -13.706 5.580 2.267 1.00 97.31 102 GLU A C 1
ATOM 786 O O . GLU A 1 102 ? -13.715 5.341 1.063 1.00 97.31 102 GLU A O 1
ATOM 791 N N . ASN A 1 103 ? -13.163 4.740 3.154 1.00 97.62 103 ASN A N 1
ATOM 792 C CA . ASN A 1 103 ? -12.268 3.650 2.752 1.00 97.62 103 ASN A CA 1
ATOM 793 C C . ASN A 1 103 ? -12.820 2.240 3.024 1.00 97.62 103 ASN A C 1
ATOM 795 O O . ASN A 1 103 ? -12.368 1.280 2.404 1.00 97.62 103 ASN A O 1
ATOM 799 N N . CYS A 1 104 ? -13.762 2.074 3.958 1.00 97.69 104 CYS A N 1
ATOM 800 C CA . CYS A 1 104 ? -14.098 0.757 4.519 1.00 97.69 104 CYS A CA 1
ATOM 801 C C . CYS A 1 104 ? -15.552 0.327 4.276 1.00 97.69 104 CYS A C 1
ATOM 803 O O . CYS A 1 104 ? -15.829 -0.872 4.189 1.00 97.69 104 CYS A O 1
ATOM 805 N N . VAL A 1 105 ? -16.487 1.276 4.151 1.00 98.00 105 VAL A N 1
ATOM 806 C CA . VAL A 1 105 ? -17.939 1.004 4.094 1.00 98.00 105 VAL A CA 1
ATOM 807 C C . VAL A 1 105 ? -18.360 0.159 2.893 1.00 98.00 105 VAL A C 1
ATOM 809 O O . VAL A 1 105 ? -19.281 -0.647 3.017 1.00 98.00 105 VAL A O 1
ATOM 812 N N . SER A 1 106 ? -17.680 0.279 1.751 1.00 96.62 106 SER A N 1
ATOM 813 C CA . SER A 1 106 ? -17.991 -0.513 0.552 1.00 96.62 106 SER A CA 1
ATOM 814 C C . SER A 1 106 ? -17.954 -2.023 0.820 1.00 96.62 106 SER A C 1
ATOM 816 O O . SER A 1 106 ? -18.794 -2.758 0.299 1.00 96.62 106 SER A O 1
ATOM 818 N N . CYS A 1 107 ? -17.037 -2.477 1.681 1.00 97.44 107 CYS A N 1
ATOM 819 C CA . CYS A 1 107 ? -16.880 -3.881 2.061 1.00 97.44 107 CYS A CA 1
ATOM 820 C C . CYS A 1 107 ? -17.490 -4.194 3.435 1.00 97.44 107 CYS A C 1
ATOM 822 O O . CYS A 1 107 ? -18.190 -5.191 3.583 1.00 97.44 107 CYS A O 1
ATOM 824 N N . HIS A 1 108 ? -17.238 -3.359 4.445 1.00 97.50 108 HIS A N 1
ATOM 825 C CA . HIS A 1 108 ? -17.644 -3.634 5.827 1.00 97.50 108 HIS A CA 1
ATOM 826 C C . HIS A 1 108 ? -19.047 -3.125 6.184 1.00 97.50 108 HIS A C 1
ATOM 828 O O . HIS A 1 108 ? -19.548 -3.471 7.251 1.00 97.50 108 HIS A O 1
ATOM 834 N N . GLY A 1 109 ? -19.691 -2.342 5.316 1.00 97.25 109 GLY A N 1
ATOM 835 C CA . GLY A 1 109 ? -20.981 -1.710 5.592 1.00 97.25 109 GLY A CA 1
ATOM 836 C C . GLY A 1 109 ? -20.861 -0.498 6.521 1.00 97.25 109 GLY A C 1
ATOM 837 O O . GLY A 1 109 ? -19.861 -0.316 7.215 1.00 97.25 109 GLY A O 1
ATOM 838 N N . SER A 1 110 ? -21.887 0.356 6.544 1.00 95.88 110 SER A N 1
ATOM 839 C CA . SER A 1 110 ? -21.889 1.601 7.336 1.00 95.88 110 SER A CA 1
ATOM 840 C C . SER A 1 110 ? -21.844 1.354 8.845 1.00 95.88 110 SER A C 1
ATOM 842 O O . SER A 1 110 ? -21.253 2.144 9.576 1.00 95.88 110 SER A O 1
ATOM 844 N N . ALA A 1 111 ? -22.429 0.242 9.295 1.00 95.50 111 ALA A N 1
ATOM 845 C CA . ALA A 1 111 ? -22.412 -0.211 10.684 1.00 95.50 111 ALA A CA 1
ATOM 846 C C . ALA A 1 111 ? -21.261 -1.189 10.998 1.00 95.50 111 ALA A C 1
ATOM 848 O O . ALA A 1 111 ? -21.198 -1.710 12.106 1.00 95.50 111 ALA A O 1
ATOM 849 N N . GLY A 1 112 ? -20.380 -1.483 10.032 1.00 96.69 112 GLY A N 1
ATOM 850 C CA . GLY A 1 112 ? -19.262 -2.414 10.216 1.00 96.69 112 GLY A CA 1
ATOM 851 C C . GLY A 1 112 ? -19.651 -3.894 10.291 1.00 96.69 112 GLY A C 1
ATOM 852 O O . GLY A 1 112 ? -18.848 -4.700 10.749 1.00 96.69 112 GLY A O 1
ATOM 853 N N . ARG A 1 113 ? -20.850 -4.279 9.839 1.00 96.19 113 ARG A N 1
ATOM 854 C CA . ARG A 1 113 ? -21.380 -5.652 9.951 1.00 96.19 113 ARG A CA 1
ATOM 855 C C . ARG A 1 113 ? -20.879 -6.630 8.884 1.00 96.19 113 ARG A C 1
ATOM 857 O O . ARG A 1 113 ? -21.269 -7.793 8.886 1.00 96.19 113 ARG A O 1
ATOM 864 N N . GLY A 1 114 ? -20.010 -6.185 7.980 1.00 95.88 114 GLY A N 1
ATOM 865 C CA . GLY A 1 114 ? -19.528 -7.000 6.861 1.00 95.88 114 GLY A CA 1
ATOM 866 C C . GLY A 1 114 ? -20.562 -7.179 5.743 1.00 95.88 114 GLY A C 1
ATOM 867 O O . GLY A 1 114 ? -20.427 -8.076 4.915 1.00 95.88 114 GLY A O 1
ATOM 868 N N . ASP A 1 115 ? -21.596 -6.337 5.722 1.00 95.81 115 ASP A N 1
ATOM 869 C CA . ASP A 1 115 ? -22.741 -6.375 4.806 1.00 95.81 115 ASP A CA 1
ATOM 870 C C . ASP A 1 115 ? -22.657 -5.329 3.680 1.00 95.81 115 ASP A C 1
ATOM 872 O O . ASP A 1 115 ? -23.627 -5.119 2.945 1.00 95.81 115 ASP A O 1
ATOM 876 N N . GLY A 1 116 ? -21.486 -4.703 3.507 1.00 96.69 116 GLY A N 1
ATOM 877 C CA . GLY A 1 116 ? -21.237 -3.732 2.447 1.00 96.69 116 GLY A CA 1
ATOM 878 C C . GLY A 1 116 ? -21.470 -4.329 1.051 1.00 96.69 116 GLY A C 1
ATOM 879 O O . GLY A 1 116 ? -21.218 -5.520 0.842 1.00 96.69 116 GLY A O 1
ATOM 880 N N . PRO A 1 117 ? -21.929 -3.527 0.074 1.00 94.88 117 PRO A N 1
ATOM 881 C CA . PRO A 1 117 ? -22.338 -4.019 -1.244 1.00 94.88 117 PRO A CA 1
ATOM 882 C C . PRO A 1 117 ? -21.224 -4.774 -1.979 1.00 94.88 117 PRO A C 1
ATOM 884 O O . PRO A 1 117 ? -21.495 -5.782 -2.625 1.00 94.88 117 PRO A O 1
ATOM 887 N N . ALA A 1 118 ? -19.966 -4.344 -1.835 1.00 94.00 118 ALA A N 1
ATOM 888 C CA . ALA A 1 118 ? -18.824 -5.053 -2.406 1.00 94.00 118 ALA A CA 1
ATOM 889 C C . ALA A 1 118 ? -18.426 -6.286 -1.579 1.00 94.00 118 ALA A C 1
ATOM 891 O O . ALA A 1 118 ? -17.860 -7.228 -2.123 1.00 94.00 118 ALA A O 1
ATOM 892 N N . GLY A 1 119 ? -18.720 -6.298 -0.275 1.00 93.25 119 GLY A N 1
ATOM 893 C CA . GLY A 1 119 ? -18.335 -7.355 0.662 1.00 93.25 119 GLY A CA 1
ATOM 894 C C . GLY A 1 119 ? -19.099 -8.668 0.490 1.00 93.25 119 GLY A C 1
ATOM 895 O O . GLY A 1 119 ? -18.532 -9.741 0.701 1.00 93.25 119 GLY A O 1
ATOM 896 N N . GLN A 1 120 ? -20.365 -8.607 0.067 1.00 91.56 120 GLN A N 1
ATOM 897 C CA . GLN A 1 120 ? -21.260 -9.773 0.011 1.00 91.56 120 GLN A CA 1
ATOM 898 C C . GLN A 1 120 ? -20.782 -10.878 -0.944 1.00 91.56 120 GLN A C 1
ATOM 900 O O . GLN A 1 120 ? -21.023 -12.065 -0.681 1.00 91.56 120 GLN A O 1
ATOM 905 N N . SER A 1 121 ? -20.084 -10.495 -2.019 1.00 91.06 121 SER A N 1
ATOM 906 C CA . SER A 1 121 ? -19.533 -11.393 -3.040 1.00 91.06 121 SER A CA 1
ATOM 907 C C . SER A 1 121 ? -18.091 -11.838 -2.775 1.00 91.06 121 SER A C 1
ATOM 909 O O . SER A 1 121 ? -17.572 -12.670 -3.520 1.00 91.06 121 SER A O 1
ATOM 911 N N . LEU A 1 122 ? -17.412 -11.303 -1.752 1.00 93.44 122 LEU A N 1
ATOM 912 C CA . LEU A 1 122 ? -16.019 -11.659 -1.469 1.00 93.44 122 LEU A CA 1
ATOM 913 C C . LEU A 1 122 ? -15.928 -12.999 -0.739 1.00 93.44 122 LEU A C 1
ATOM 915 O O . LEU A 1 122 ? -16.756 -13.342 0.107 1.00 93.44 122 LEU A O 1
ATOM 919 N N . GLN A 1 123 ? -14.869 -13.741 -1.051 1.00 92.44 123 GLN A N 1
ATOM 920 C CA . GLN A 1 123 ? -14.503 -14.979 -0.376 1.00 92.44 123 GLN A CA 1
ATOM 921 C C . GLN A 1 123 ? -13.047 -14.862 0.106 1.00 92.44 123 GLN A C 1
ATOM 923 O O . GLN A 1 123 ? -12.151 -14.703 -0.726 1.00 92.44 123 GLN A O 1
ATOM 928 N N . PRO A 1 124 ? -12.791 -14.905 1.429 1.00 92.00 124 PRO A N 1
ATOM 929 C CA . PRO A 1 124 ? -13.783 -14.906 2.511 1.00 92.00 124 PRO A CA 1
ATOM 930 C C . PRO A 1 124 ? -14.558 -13.576 2.598 1.00 92.00 124 PRO A C 1
ATOM 932 O O . PRO A 1 124 ? -14.044 -12.530 2.198 1.00 92.00 124 PRO A O 1
ATOM 935 N N . ARG A 1 125 ? -15.780 -13.617 3.151 1.00 93.62 125 ARG A N 1
ATOM 936 C CA . ARG A 1 125 ? -16.576 -12.406 3.415 1.00 93.62 125 ARG A CA 1
ATOM 937 C C . ARG A 1 125 ? -15.897 -11.513 4.462 1.00 93.62 125 ARG A C 1
ATOM 939 O O . ARG A 1 125 ? -15.240 -12.048 5.364 1.00 93.62 125 ARG A O 1
ATOM 946 N N . PRO A 1 126 ? -16.069 -10.180 4.388 1.00 95.56 126 PRO A N 1
ATOM 947 C CA . PRO A 1 126 ? -15.635 -9.280 5.448 1.00 95.56 126 PRO A CA 1
ATOM 948 C C . PRO A 1 126 ? -16.254 -9.663 6.796 1.00 95.56 126 PRO A C 1
ATOM 950 O O . PRO A 1 126 ? -17.411 -10.072 6.880 1.00 95.56 126 PRO A O 1
ATOM 953 N N . ARG A 1 127 ? -15.460 -9.543 7.860 1.00 93.25 127 ARG A N 1
ATOM 954 C CA . ARG A 1 127 ? -15.885 -9.803 9.242 1.00 93.25 127 ARG A CA 1
ATOM 955 C C . ARG A 1 127 ? -16.904 -8.751 9.686 1.00 93.25 127 ARG A C 1
ATOM 957 O O . ARG A 1 127 ? -16.738 -7.568 9.391 1.00 93.25 127 ARG A O 1
ATOM 964 N N . ASP A 1 128 ? -17.882 -9.191 10.471 1.00 95.69 128 ASP A N 1
ATOM 965 C CA . ASP A 1 128 ? -18.718 -8.309 11.288 1.00 95.69 128 ASP A CA 1
ATOM 966 C C . ASP A 1 128 ? -17.892 -7.771 12.466 1.00 95.69 128 ASP A C 1
ATOM 968 O O . ASP A 1 128 ? -17.592 -8.515 13.404 1.00 95.69 128 ASP A O 1
ATOM 972 N N . LEU A 1 129 ? -17.492 -6.504 12.371 1.00 96.56 129 LEU A N 1
ATOM 973 C CA . LEU A 1 129 ? -16.639 -5.781 13.316 1.00 96.56 129 LEU A CA 1
ATOM 974 C C . LEU A 1 129 ? -17.363 -5.450 14.629 1.00 96.56 129 LEU A C 1
ATOM 976 O O . LEU A 1 129 ? -16.712 -5.068 15.594 1.00 96.56 129 LEU A O 1
ATOM 980 N N . THR A 1 130 ? -18.687 -5.630 14.691 1.00 95.69 130 THR A N 1
ATOM 981 C CA . THR A 1 130 ? -19.486 -5.415 15.910 1.00 95.69 130 THR A CA 1
ATOM 982 C C . THR A 1 130 ? -19.435 -6.610 16.874 1.00 95.69 130 THR A C 1
ATOM 984 O O . THR A 1 130 ? -19.995 -6.564 17.969 1.00 95.69 130 THR A O 1
ATOM 987 N N . GLN A 1 131 ? -18.742 -7.691 16.493 1.00 94.12 131 GLN A N 1
ATOM 988 C CA . GLN A 1 131 ? -18.575 -8.899 17.300 1.00 94.12 131 GLN A CA 1
ATOM 989 C C . GLN A 1 131 ? -17.117 -9.083 17.742 1.00 94.12 131 GLN A C 1
ATOM 991 O O . GLN A 1 131 ? -16.190 -8.995 16.937 1.00 94.12 131 GLN A O 1
ATOM 996 N N . LEU A 1 132 ? -16.915 -9.437 19.016 1.00 88.75 132 LEU A N 1
ATOM 997 C CA . LEU A 1 132 ? -15.583 -9.695 19.587 1.00 88.75 132 LEU A CA 1
ATOM 998 C C . LEU A 1 132 ? -14.951 -11.017 19.123 1.00 88.75 132 LEU A C 1
ATOM 1000 O O . LEU A 1 132 ? -13.732 -11.168 19.136 1.00 88.75 132 LEU A O 1
ATOM 1004 N N . GLY A 1 133 ? -15.762 -12.005 18.741 1.00 87.62 133 GLY A N 1
ATOM 1005 C CA . GLY A 1 133 ? -15.270 -13.319 18.322 1.00 87.62 133 GLY A CA 1
ATOM 1006 C C . GLY A 1 133 ? -14.731 -13.332 16.888 1.00 87.62 133 GLY A C 1
ATOM 1007 O O . GLY A 1 133 ? -15.169 -12.566 16.035 1.00 87.62 133 GLY A O 1
ATOM 1008 N N . GLY A 1 134 ? -13.820 -14.257 16.577 1.00 84.94 134 GLY A N 1
ATOM 1009 C CA . GLY A 1 134 ? -13.422 -14.569 15.193 1.00 84.94 134 GLY A CA 1
ATOM 1010 C C . GLY A 1 134 ? -12.498 -13.554 14.507 1.00 84.94 134 GLY A C 1
ATOM 1011 O O . GLY A 1 134 ? -12.409 -13.548 13.279 1.00 84.94 134 GLY A O 1
ATOM 1012 N N . TRP A 1 135 ? -11.813 -12.705 15.271 1.00 91.06 135 TRP A N 1
ATOM 1013 C CA . TRP A 1 135 ? -10.726 -11.869 14.762 1.00 91.06 135 TRP A CA 1
ATOM 1014 C C . TRP A 1 135 ? -9.481 -12.713 14.479 1.00 91.06 135 TRP A C 1
ATOM 1016 O O . TRP A 1 135 ? -9.101 -13.556 15.288 1.00 91.06 135 TRP A O 1
ATOM 1026 N N . LYS A 1 136 ? -8.835 -12.490 13.328 1.00 89.50 136 LYS A N 1
ATOM 1027 C CA . LYS A 1 136 ? -7.673 -13.289 12.893 1.00 89.50 136 LYS A CA 1
ATOM 1028 C C . LYS A 1 136 ? -6.340 -12.813 13.468 1.00 89.50 136 LYS A C 1
ATOM 1030 O O . LYS A 1 136 ? -5.447 -13.628 13.650 1.00 89.50 136 LYS A O 1
ATOM 1035 N N . GLN A 1 137 ? -6.204 -11.509 13.700 1.00 89.25 137 GLN A N 1
ATOM 1036 C CA . GLN A 1 137 ? -4.952 -10.870 14.126 1.00 89.25 137 GLN A CA 1
ATOM 1037 C C . GLN A 1 137 ? -4.999 -10.385 15.580 1.00 89.25 137 GLN A C 1
ATOM 1039 O O . GLN A 1 137 ? -4.090 -9.694 16.009 1.00 89.25 137 GLN A O 1
ATOM 1044 N N . GLY A 1 138 ? -6.044 -10.744 16.330 1.00 91.81 138 GLY A N 1
ATOM 1045 C CA . GLY A 1 138 ? -6.315 -10.187 17.654 1.00 91.81 138 GLY A CA 1
ATOM 1046 C C . GLY A 1 138 ? -7.270 -8.994 17.612 1.00 91.81 138 GLY A C 1
ATOM 1047 O O . GLY A 1 138 ? -7.825 -8.653 16.567 1.00 91.81 138 GLY A O 1
ATOM 1048 N N . THR A 1 139 ? -7.521 -8.422 18.785 1.00 93.56 139 THR A N 1
ATOM 1049 C CA . THR A 1 139 ? -8.596 -7.451 19.042 1.00 93.56 139 THR A CA 1
ATOM 1050 C C . THR A 1 139 ? -8.119 -6.222 19.819 1.00 93.56 139 THR A C 1
ATOM 1052 O O . THR A 1 139 ? -8.959 -5.479 20.320 1.00 93.56 139 THR A O 1
ATOM 1055 N N . ARG A 1 140 ? -6.804 -6.034 19.994 1.00 95.88 140 ARG A N 1
ATOM 1056 C CA . ARG A 1 140 ? -6.214 -4.838 20.620 1.00 95.88 140 ARG A CA 1
ATOM 1057 C C . ARG A 1 140 ? -6.092 -3.700 19.601 1.00 95.88 140 ARG A C 1
ATOM 1059 O O . ARG A 1 140 ? -6.244 -3.921 18.397 1.00 95.88 140 ARG A O 1
ATOM 1066 N N . LEU A 1 141 ? -5.768 -2.486 20.049 1.00 96.19 141 LEU A N 1
ATOM 1067 C CA . LEU A 1 141 ? -5.508 -1.365 19.139 1.00 96.19 141 LEU A CA 1
ATOM 1068 C C . LEU A 1 141 ? -4.292 -1.638 18.259 1.00 96.19 141 LEU A C 1
ATOM 1070 O O . LEU A 1 141 ? -4.346 -1.357 17.062 1.00 96.19 141 LEU A O 1
ATOM 1074 N N . SER A 1 142 ? -3.227 -2.221 18.817 1.00 96.44 142 SER A N 1
ATOM 1075 C CA . SER A 1 142 ? -2.048 -2.606 18.032 1.00 96.44 142 SER A CA 1
ATOM 1076 C C . SER A 1 142 ? -2.381 -3.616 16.929 1.00 96.44 142 SER A C 1
ATOM 1078 O O . SER A 1 142 ? -1.893 -3.475 15.805 1.00 96.44 142 SER A O 1
ATOM 1080 N N . ASP A 1 143 ? -3.267 -4.575 17.207 1.00 96.12 143 ASP A N 1
ATOM 1081 C CA . ASP A 1 143 ? -3.744 -5.568 16.237 1.00 96.12 143 ASP A CA 1
ATOM 1082 C C . ASP A 1 143 ? -4.569 -4.908 15.120 1.00 96.12 143 ASP A C 1
ATOM 1084 O O . ASP A 1 143 ? -4.363 -5.176 13.930 1.00 96.12 143 ASP A O 1
ATOM 1088 N N . GLY A 1 144 ? -5.472 -3.995 15.493 1.00 96.12 144 GLY A N 1
ATOM 1089 C CA . GLY A 1 144 ? -6.264 -3.203 14.553 1.00 96.12 144 GLY A CA 1
ATOM 1090 C C . GLY A 1 144 ? -5.386 -2.329 13.654 1.00 96.12 144 GLY A C 1
ATOM 1091 O O . GLY A 1 144 ? -5.521 -2.367 12.431 1.00 96.12 144 GLY A O 1
ATOM 1092 N N . PHE A 1 145 ? -4.425 -1.607 14.237 1.00 96.94 145 PHE A N 1
ATOM 1093 C CA . PHE A 1 145 ? -3.464 -0.791 13.493 1.00 96.94 145 PHE A CA 1
ATOM 1094 C C . PHE A 1 145 ? -2.641 -1.637 12.517 1.00 96.94 145 PHE A C 1
ATOM 1096 O O . PHE A 1 145 ? -2.487 -1.262 11.352 1.00 96.94 145 PHE A O 1
ATOM 1103 N N . ARG A 1 146 ? -2.129 -2.790 12.968 1.00 96.38 146 ARG A N 1
ATOM 1104 C CA . ARG A 1 146 ? -1.358 -3.718 12.129 1.00 96.38 146 ARG A CA 1
ATOM 1105 C C . ARG A 1 146 ? -2.201 -4.220 10.960 1.00 96.38 146 ARG A C 1
ATOM 1107 O O . ARG A 1 146 ? -1.728 -4.210 9.828 1.00 96.38 146 ARG A O 1
ATOM 1114 N N . THR A 1 147 ? -3.455 -4.583 11.224 1.00 96.56 147 THR A N 1
ATOM 1115 C CA . THR A 1 147 ? -4.402 -5.062 10.208 1.00 96.56 147 THR A CA 1
ATOM 1116 C C . THR A 1 147 ? -4.707 -3.990 9.161 1.00 96.56 147 THR A C 1
ATOM 1118 O O . THR A 1 147 ? -4.700 -4.284 7.971 1.00 96.56 147 THR A O 1
ATOM 1121 N N . VAL A 1 148 ? -4.924 -2.736 9.568 1.00 97.00 148 VAL A N 1
ATOM 1122 C CA . VAL A 1 148 ? -5.133 -1.618 8.627 1.00 97.00 148 VAL A CA 1
ATOM 1123 C C . VAL A 1 148 ? -3.857 -1.327 7.831 1.00 97.00 148 VAL A C 1
ATOM 1125 O O . VAL A 1 148 ? -3.915 -1.074 6.632 1.00 97.00 148 VAL A O 1
ATOM 1128 N N . THR A 1 149 ? -2.693 -1.393 8.476 1.00 95.94 149 THR A N 1
ATOM 1129 C CA . THR A 1 149 ? -1.411 -1.064 7.837 1.00 95.94 149 THR A CA 1
ATOM 1130 C C . THR A 1 149 ? -0.994 -2.109 6.807 1.00 95.94 149 THR A C 1
ATOM 1132 O O . THR A 1 149 ? -0.566 -1.743 5.721 1.00 95.94 149 THR A O 1
ATOM 1135 N N . LEU A 1 150 ? -1.121 -3.396 7.131 1.00 95.94 150 LEU A N 1
ATOM 1136 C CA . LEU A 1 150 ? -0.626 -4.494 6.293 1.00 95.94 150 LEU A CA 1
ATOM 1137 C C . LEU A 1 150 ? -1.714 -5.136 5.422 1.00 95.94 150 LEU A C 1
ATOM 1139 O O . LEU A 1 150 ? -1.399 -5.892 4.504 1.00 95.94 150 LEU A O 1
ATOM 1143 N N . GLY A 1 151 ? -2.987 -4.871 5.715 1.00 95.94 151 GLY A N 1
ATOM 1144 C CA . GLY A 1 151 ? -4.097 -5.647 5.176 1.00 95.94 151 GLY A CA 1
ATOM 1145 C C . GLY A 1 151 ? -4.128 -7.070 5.741 1.00 95.94 151 GLY A C 1
ATOM 1146 O O . GLY A 1 151 ? -3.488 -7.394 6.745 1.00 95.94 151 GLY A O 1
ATOM 1147 N N . LEU A 1 152 ? -4.888 -7.950 5.084 1.00 94.56 152 LEU A N 1
ATOM 1148 C CA . LEU A 1 152 ? -4.955 -9.370 5.440 1.00 94.56 152 LEU A CA 1
ATOM 1149 C C . LEU A 1 152 ? -4.611 -10.243 4.236 1.00 94.56 152 LEU A C 1
ATOM 1151 O O . LEU A 1 152 ? -5.430 -10.436 3.332 1.00 94.56 152 LEU A O 1
ATOM 1155 N N . THR A 1 153 ? -3.418 -10.837 4.269 1.00 91.38 153 THR A N 1
ATOM 1156 C CA . THR A 1 153 ? -2.944 -11.792 3.260 1.00 91.38 153 THR A CA 1
ATOM 1157 C C . THR A 1 153 ? -3.931 -12.947 3.076 1.00 91.38 153 THR A C 1
ATOM 1159 O O . THR A 1 153 ? -4.485 -13.478 4.040 1.00 91.38 153 THR A O 1
ATOM 1162 N N . GLY A 1 154 ? -4.164 -13.341 1.822 1.00 90.50 154 GLY A N 1
ATOM 1163 C CA . GLY A 1 154 ? -5.141 -14.382 1.481 1.00 90.50 154 GLY A CA 1
ATOM 1164 C C . GLY A 1 154 ? -6.600 -13.917 1.553 1.00 90.50 154 GLY A C 1
ATOM 1165 O O . GLY A 1 154 ? -7.511 -14.738 1.484 1.00 90.50 154 GLY A O 1
ATOM 1166 N N . THR A 1 155 ? -6.842 -12.610 1.690 1.00 93.12 155 THR A N 1
ATOM 1167 C CA . THR A 1 155 ? -8.174 -12.004 1.600 1.00 93.12 155 THR A CA 1
ATOM 1168 C C . THR A 1 155 ? -8.179 -10.857 0.590 1.00 93.12 155 THR A C 1
ATOM 1170 O O . THR A 1 155 ? -7.170 -10.557 -0.045 1.00 93.12 155 THR A O 1
ATOM 1173 N N . LYS A 1 156 ? -9.336 -10.214 0.432 1.00 94.06 156 LYS A N 1
ATOM 1174 C CA . LYS A 1 156 ? -9.514 -9.027 -0.411 1.00 94.06 156 LYS A CA 1
ATOM 1175 C C . LYS A 1 156 ? -9.341 -7.714 0.364 1.00 94.06 156 LYS A C 1
ATOM 1177 O O . LYS A 1 156 ? -9.661 -6.663 -0.174 1.00 94.06 156 LYS A O 1
ATOM 1182 N N . MET A 1 157 ? -8.858 -7.769 1.609 1.00 96.38 157 MET A N 1
ATOM 1183 C CA . MET A 1 157 ? -8.564 -6.588 2.423 1.00 96.38 157 MET A CA 1
ATOM 1184 C C . MET A 1 157 ? -7.151 -6.064 2.102 1.00 96.38 157 MET A C 1
ATOM 1186 O O . MET A 1 157 ? -6.179 -6.737 2.465 1.00 96.38 157 MET A O 1
ATOM 1190 N N . PRO A 1 158 ? -7.022 -4.905 1.425 1.00 95.56 158 PRO A N 1
ATOM 1191 C CA . PRO A 1 158 ? -5.729 -4.346 1.043 1.00 95.56 158 PRO A CA 1
ATOM 1192 C C . PRO A 1 158 ? -5.010 -3.701 2.234 1.00 95.56 158 PRO A C 1
ATOM 1194 O O . PRO A 1 158 ? -5.593 -3.503 3.302 1.00 95.56 158 PRO A O 1
ATOM 1197 N N . ALA A 1 159 ? -3.741 -3.355 2.024 1.00 96.25 159 ALA A N 1
ATOM 1198 C CA . ALA A 1 159 ? -2.989 -2.480 2.912 1.00 96.25 159 ALA A CA 1
ATOM 1199 C C . ALA A 1 159 ? -3.419 -1.017 2.719 1.00 96.25 159 ALA A C 1
ATOM 1201 O O . ALA A 1 159 ? -3.665 -0.578 1.595 1.00 96.25 159 ALA A O 1
ATOM 1202 N N . PHE A 1 160 ? -3.475 -0.259 3.813 1.00 96.00 160 PHE A N 1
ATOM 1203 C CA . PHE A 1 160 ? -3.750 1.182 3.814 1.00 96.00 160 PHE A CA 1
ATOM 1204 C C . PHE A 1 160 ? -2.510 1.979 4.242 1.00 96.00 160 PHE A C 1
ATOM 1206 O O . PHE A 1 160 ? -2.599 2.963 4.977 1.00 96.00 160 PHE A O 1
ATOM 1213 N N . ASP A 1 161 ? -1.329 1.533 3.814 1.00 89.31 161 ASP A N 1
ATOM 1214 C CA . ASP A 1 161 ? -0.029 2.114 4.163 1.00 89.31 161 ASP A CA 1
ATOM 1215 C C . ASP A 1 161 ? 0.186 3.540 3.619 1.00 89.31 161 ASP A C 1
ATOM 1217 O O . ASP A 1 161 ? 0.986 4.293 4.175 1.00 89.31 161 ASP A O 1
ATOM 1221 N N . TYR A 1 162 ? -0.600 3.937 2.615 1.00 88.00 162 TYR A N 1
ATOM 1222 C CA . TYR A 1 162 ? -0.690 5.302 2.091 1.00 88.00 162 TYR A CA 1
ATOM 1223 C C . TYR A 1 162 ? -1.358 6.305 3.051 1.00 88.00 162 TYR A C 1
ATOM 1225 O O . TYR A 1 162 ? -1.236 7.515 2.857 1.00 88.00 162 TYR A O 1
ATOM 1233 N N . LEU A 1 163 ? -2.080 5.836 4.078 1.00 91.81 163 LEU A N 1
ATOM 1234 C CA . LEU A 1 163 ? -2.618 6.692 5.139 1.00 91.81 163 LEU A CA 1
ATOM 1235 C C . LEU A 1 163 ? -1.548 6.964 6.197 1.00 91.81 163 LEU A C 1
ATOM 1237 O O . LEU A 1 163 ? -0.786 6.066 6.563 1.00 91.81 163 LEU A O 1
ATOM 1241 N N . ARG A 1 164 ? -1.533 8.179 6.761 1.00 90.69 164 ARG A N 1
ATOM 1242 C CA . ARG A 1 164 ? -0.588 8.533 7.835 1.00 90.69 164 ARG A CA 1
ATOM 1243 C C . ARG A 1 164 ? -0.824 7.688 9.086 1.00 90.69 164 ARG A C 1
ATOM 1245 O O . ARG A 1 164 ? -1.934 7.212 9.329 1.00 90.69 164 ARG A O 1
ATOM 1252 N N . HIS A 1 165 ? 0.201 7.546 9.921 1.00 91.94 165 HIS A N 1
ATOM 1253 C CA . HIS A 1 165 ? 0.137 6.741 11.144 1.00 91.94 165 HIS A CA 1
ATOM 1254 C C . HIS A 1 165 ? -1.042 7.146 12.044 1.00 91.94 165 HIS A C 1
ATOM 1256 O O . HIS A 1 165 ? -1.807 6.291 12.483 1.00 91.94 165 HIS A O 1
ATOM 1262 N N . GLU A 1 166 ? -1.269 8.442 12.247 1.00 92.38 166 GLU A N 1
ATOM 1263 C CA . GLU A 1 166 ? -2.361 8.954 13.081 1.00 92.38 166 GLU A CA 1
ATOM 1264 C C . GLU A 1 166 ? -3.738 8.614 12.501 1.00 92.38 166 GLU A C 1
ATOM 1266 O O . GLU A 1 166 ? -4.675 8.342 13.246 1.00 92.38 166 GLU A O 1
ATOM 1271 N N . GLN A 1 167 ? -3.856 8.588 11.171 1.00 95.31 167 GLN A N 1
ATOM 1272 C CA . GLN A 1 167 ? -5.089 8.219 10.475 1.00 95.31 167 GLN A CA 1
ATOM 1273 C C . GLN A 1 167 ? -5.383 6.726 10.634 1.00 95.31 167 GLN A C 1
ATOM 1275 O O . GLN A 1 167 ? -6.522 6.346 10.891 1.00 95.31 167 GLN A O 1
ATOM 1280 N N . ARG A 1 168 ? -4.354 5.875 10.557 1.00 96.31 168 ARG A N 1
ATOM 1281 C CA . ARG A 1 168 ? -4.497 4.433 10.804 1.00 96.31 168 ARG A CA 1
ATOM 1282 C C . ARG A 1 168 ? -4.856 4.142 12.264 1.00 96.31 168 ARG A C 1
ATOM 1284 O O . ARG A 1 168 ? -5.724 3.308 12.510 1.00 96.31 168 ARG A O 1
ATOM 1291 N N . PHE A 1 169 ? -4.279 4.874 13.222 1.00 96.94 169 PHE A N 1
ATOM 1292 C CA . PHE A 1 169 ? -4.712 4.823 14.625 1.00 96.94 169 PHE A CA 1
ATOM 1293 C C . PHE A 1 169 ? -6.163 5.276 14.799 1.00 96.94 169 PHE A C 1
ATOM 1295 O O . PHE A 1 169 ? -6.917 4.616 15.505 1.00 96.94 169 PHE A O 1
ATOM 1302 N N . ALA A 1 170 ? -6.576 6.364 14.145 1.00 98.00 170 ALA A N 1
ATOM 1303 C CA . ALA A 1 170 ? -7.953 6.852 14.196 1.00 98.00 170 ALA A CA 1
ATOM 1304 C C . ALA A 1 170 ? -8.951 5.807 13.663 1.00 98.00 170 ALA A C 1
ATOM 1306 O O . ALA A 1 170 ? -9.947 5.518 14.325 1.00 98.00 170 ALA A O 1
ATOM 1307 N N . ILE A 1 171 ? -8.653 5.174 12.519 1.00 98.31 171 ILE A N 1
ATOM 1308 C CA . ILE A 1 171 ? -9.459 4.068 11.976 1.00 98.31 171 ILE A CA 1
ATOM 1309 C C . ILE A 1 171 ? -9.524 2.910 12.976 1.00 98.31 171 ILE A C 1
ATOM 1311 O O . ILE A 1 171 ? -10.614 2.414 13.249 1.00 98.31 171 ILE A O 1
ATOM 1315 N N . ALA A 1 172 ? -8.388 2.493 13.546 1.00 97.62 172 ALA A N 1
ATOM 1316 C CA . ALA A 1 172 ? -8.352 1.401 14.515 1.00 97.62 172 ALA A CA 1
ATOM 1317 C C . ALA A 1 172 ? -9.196 1.719 15.765 1.00 97.62 172 ALA A C 1
ATOM 1319 O O . ALA A 1 172 ? -10.008 0.894 16.172 1.00 97.62 172 ALA A O 1
ATOM 1320 N N . HIS A 1 173 ? -9.089 2.935 16.314 1.00 97.94 173 HIS A N 1
ATOM 1321 C CA . HIS A 1 173 ? -9.924 3.402 17.429 1.00 97.94 173 HIS A CA 1
ATOM 1322 C C . HIS A 1 173 ? -11.414 3.360 17.101 1.00 97.94 173 HIS A C 1
ATOM 1324 O O . HIS A 1 173 ? -12.204 2.885 17.914 1.00 97.94 173 HIS A O 1
ATOM 1330 N N . PHE A 1 174 ? -11.802 3.841 15.918 1.00 98.12 174 PHE A N 1
ATOM 1331 C CA . PHE A 1 174 ? -13.197 3.824 15.488 1.00 98.12 174 PHE A CA 1
ATOM 1332 C C . PHE A 1 174 ? -13.716 2.397 15.312 1.00 98.12 174 PHE A C 1
ATOM 1334 O O . PHE A 1 174 ? -14.780 2.071 15.831 1.00 98.12 174 PHE A O 1
ATOM 1341 N N . VAL A 1 175 ? -12.956 1.527 14.645 1.00 97.12 175 VAL A N 1
ATOM 1342 C CA . VAL A 1 175 ? -13.339 0.126 14.430 1.00 97.12 175 VAL A CA 1
ATOM 1343 C C . VAL A 1 175 ? -13.525 -0.600 15.762 1.00 97.12 175 VAL A C 1
ATOM 1345 O O . VAL A 1 175 ? -14.533 -1.276 15.943 1.00 97.12 175 VAL A O 1
ATOM 1348 N N . LEU A 1 176 ? -12.608 -0.419 16.716 1.00 95.50 176 LEU A N 1
ATOM 1349 C CA . LEU A 1 176 ? -12.738 -1.013 18.049 1.00 95.50 176 LEU A CA 1
ATOM 1350 C C . LEU A 1 176 ? -13.867 -0.386 18.878 1.00 95.50 176 LEU A C 1
ATOM 1352 O O . LEU A 1 176 ? -14.353 -1.017 19.803 1.00 95.50 176 LEU A O 1
ATOM 1356 N N . SER A 1 177 ? -14.326 0.828 18.560 1.00 96.00 177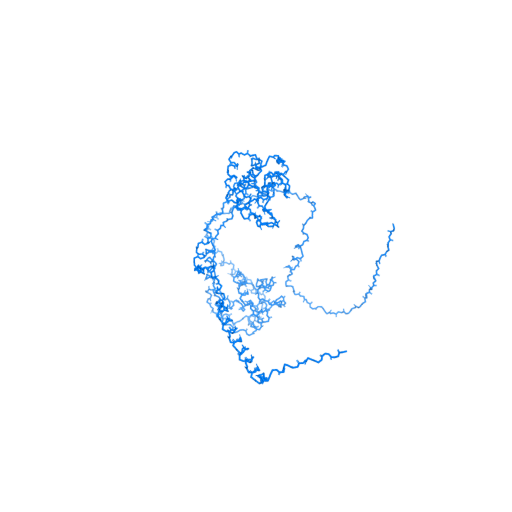 SER A N 1
ATOM 1357 C CA . SER A 1 177 ? -15.497 1.427 19.219 1.00 96.00 177 SER A CA 1
ATOM 1358 C C . SER A 1 177 ? -16.827 0.786 18.802 1.00 96.00 177 SER A C 1
ATOM 1360 O O . SER A 1 177 ? -17.832 0.971 19.485 1.00 96.00 177 SER A O 1
ATOM 1362 N N . LEU A 1 178 ? -16.842 0.007 17.709 1.00 95.94 178 LEU A N 1
ATOM 1363 C CA . LEU A 1 178 ? -18.045 -0.670 17.211 1.00 95.94 178 LEU A CA 1
ATOM 1364 C C . LEU A 1 178 ? -18.475 -1.852 18.092 1.00 95.94 178 LEU A C 1
ATOM 1366 O O . LEU A 1 178 ? -19.625 -2.285 18.004 1.00 95.94 178 LEU A O 1
ATOM 1370 N N . ALA A 1 179 ? -17.579 -2.365 18.939 1.00 94.31 179 ALA A N 1
ATOM 1371 C CA . ALA A 1 179 ? -17.870 -3.411 19.908 1.00 94.31 179 ALA A CA 1
ATOM 1372 C C . ALA A 1 179 ? -17.251 -3.064 21.269 1.00 94.31 179 ALA A C 1
ATOM 1374 O O . ALA A 1 179 ? -16.112 -2.628 21.367 1.00 94.31 179 ALA A O 1
ATOM 1375 N N . ALA A 1 180 ? -17.988 -3.270 22.357 1.00 90.50 180 ALA A N 1
ATOM 1376 C CA . ALA A 1 180 ? -17.422 -3.120 23.696 1.00 90.50 180 ALA A CA 1
ATOM 1377 C C . ALA A 1 180 ? -16.635 -4.379 24.095 1.00 90.50 180 ALA A C 1
ATOM 1379 O O . ALA A 1 180 ? -16.983 -5.476 23.670 1.00 90.50 180 ALA A O 1
ATOM 1380 N N . GLY A 1 181 ? -15.630 -4.237 24.966 1.00 91.00 181 GLY A N 1
ATOM 1381 C CA . GLY A 1 181 ? -14.926 -5.374 25.582 1.00 91.00 181 GLY A CA 1
ATOM 1382 C C . GLY A 1 181 ? -13.601 -5.777 24.926 1.00 91.00 181 GLY A C 1
ATOM 1383 O O . GLY A 1 181 ? -13.065 -6.839 25.239 1.00 91.00 181 GLY A O 1
ATOM 1384 N N . HIS A 1 182 ? -13.048 -4.940 24.047 1.00 92.62 182 HIS A N 1
ATOM 1385 C CA . HIS A 1 182 ? -11.695 -5.132 23.531 1.00 92.62 182 HIS A CA 1
ATOM 1386 C C . HIS A 1 182 ? -10.642 -5.027 24.652 1.00 92.62 182 HIS A C 1
ATOM 1388 O O . HIS A 1 182 ? -10.721 -4.120 25.485 1.00 92.62 182 HIS A O 1
ATOM 1394 N N . PRO A 1 183 ? -9.641 -5.926 24.695 1.00 93.88 183 PRO A N 1
ATOM 1395 C CA . PRO A 1 183 ? -8.563 -5.836 25.668 1.00 93.88 183 PRO A CA 1
ATOM 1396 C C . PRO A 1 183 ? -7.670 -4.625 25.370 1.00 93.88 183 PRO A C 1
ATOM 1398 O O . PRO A 1 183 ? -7.272 -4.410 24.227 1.00 93.88 183 PRO A O 1
ATOM 1401 N N . ALA A 1 184 ? -7.311 -3.870 26.409 1.00 93.56 184 ALA A N 1
ATOM 1402 C CA . ALA A 1 184 ? -6.367 -2.761 26.291 1.00 93.56 184 ALA A CA 1
ATOM 1403 C C . ALA A 1 184 ? -4.963 -3.259 25.920 1.00 93.56 184 ALA A C 1
ATOM 1405 O O . ALA A 1 184 ? -4.550 -4.340 26.345 1.00 93.56 184 ALA A O 1
ATOM 1406 N N . ASP A 1 185 ? -4.211 -2.480 25.150 1.00 96.06 185 ASP A N 1
ATOM 1407 C CA . ASP A 1 185 ? -2.812 -2.781 24.854 1.00 96.06 185 ASP A CA 1
ATOM 1408 C C . ASP A 1 185 ? -1.940 -2.759 26.113 1.00 96.06 185 ASP A C 1
ATOM 1410 O O . ASP A 1 185 ? -2.130 -1.956 27.025 1.00 96.06 185 ASP A O 1
ATOM 1414 N N . THR A 1 186 ? -0.962 -3.660 26.156 1.00 95.75 186 THR A N 1
ATOM 1415 C CA . THR A 1 186 ? 0.098 -3.644 27.164 1.00 95.75 186 THR A CA 1
ATOM 1416 C C . THR A 1 186 ? 1.280 -2.818 26.671 1.00 95.75 186 THR A C 1
ATOM 1418 O O . THR A 1 186 ? 1.515 -2.700 25.465 1.00 95.75 186 THR A O 1
ATOM 1421 N N . ASP A 1 187 ? 2.098 -2.335 27.601 1.00 94.69 187 ASP A N 1
ATOM 1422 C CA . ASP A 1 187 ? 3.375 -1.682 27.300 1.00 94.69 187 ASP A CA 1
ATOM 1423 C C . ASP A 1 187 ? 4.248 -2.487 26.332 1.00 94.69 187 ASP A C 1
ATOM 1425 O O . ASP A 1 187 ? 4.832 -1.928 25.406 1.00 94.69 187 ASP A O 1
ATOM 1429 N N . ALA A 1 188 ? 4.289 -3.810 26.507 1.00 94.94 188 ALA A N 1
ATOM 1430 C CA . ALA A 1 188 ? 5.025 -4.703 25.624 1.00 94.94 188 ALA A CA 1
ATOM 1431 C C . ALA A 1 188 ? 4.448 -4.712 24.198 1.00 94.94 188 ALA A C 1
ATOM 1433 O O . ALA A 1 188 ? 5.211 -4.654 23.236 1.00 94.94 188 ALA A O 1
ATOM 1434 N N . SER A 1 189 ? 3.117 -4.745 24.045 1.00 94.75 189 SER A N 1
ATOM 1435 C CA . SER A 1 189 ? 2.482 -4.705 22.718 1.00 94.75 189 SER A CA 1
ATOM 1436 C C . SER A 1 189 ? 2.669 -3.362 22.009 1.00 94.75 189 SER A C 1
ATOM 1438 O O . SER A 1 189 ? 2.940 -3.346 20.811 1.00 94.75 189 SER A O 1
ATOM 1440 N N . LEU A 1 190 ? 2.619 -2.242 22.740 1.00 95.62 190 LEU A N 1
ATOM 1441 C CA . LEU A 1 190 ? 2.867 -0.914 22.171 1.00 95.62 190 LEU A CA 1
ATOM 1442 C C . LEU A 1 190 ? 4.338 -0.733 21.777 1.00 95.62 190 LEU A C 1
ATOM 1444 O O . LEU A 1 190 ? 4.619 -0.195 20.710 1.00 95.62 190 LEU A O 1
ATOM 1448 N N . ALA A 1 191 ? 5.276 -1.230 22.588 1.00 94.44 191 ALA A N 1
ATOM 1449 C CA . ALA A 1 191 ? 6.701 -1.212 22.256 1.00 94.44 191 ALA A CA 1
ATOM 1450 C C . ALA A 1 191 ? 7.027 -2.095 21.039 1.00 94.44 191 ALA A C 1
ATOM 1452 O O . ALA A 1 191 ? 7.826 -1.709 20.187 1.00 94.44 191 ALA A O 1
ATOM 1453 N N . ALA A 1 192 ? 6.391 -3.266 20.924 1.00 94.88 192 ALA A N 1
ATOM 1454 C CA . ALA A 1 192 ? 6.522 -4.117 19.744 1.00 94.88 192 ALA A CA 1
ATOM 1455 C C . ALA A 1 192 ? 5.950 -3.436 18.490 1.00 94.88 192 ALA A C 1
ATOM 1457 O O . ALA A 1 192 ? 6.571 -3.483 17.432 1.00 94.88 192 ALA A O 1
ATOM 1458 N N . LEU A 1 193 ? 4.805 -2.758 18.615 1.00 94.81 193 LEU A N 1
ATOM 1459 C CA . LEU A 1 193 ? 4.210 -1.998 17.518 1.00 94.81 193 LEU A CA 1
ATOM 1460 C C . LEU A 1 193 ? 5.128 -0.862 17.048 1.00 94.81 193 LEU A C 1
ATOM 1462 O O . LEU A 1 193 ? 5.324 -0.693 15.846 1.00 94.81 193 LEU A O 1
ATOM 1466 N N . ASP A 1 194 ? 5.709 -0.114 17.988 1.00 94.44 194 ASP A N 1
ATOM 1467 C CA . ASP A 1 194 ? 6.664 0.947 17.671 1.00 94.44 194 ASP A CA 1
ATOM 1468 C C . ASP A 1 194 ? 7.879 0.406 16.916 1.00 94.44 194 ASP A C 1
ATOM 1470 O O . ASP A 1 194 ? 8.265 0.947 15.883 1.00 94.44 194 ASP A O 1
ATOM 1474 N N . LYS A 1 195 ? 8.441 -0.713 17.385 1.00 93.19 195 LYS A N 1
ATOM 1475 C CA . LYS A 1 195 ? 9.584 -1.370 16.747 1.00 93.19 195 LYS A CA 1
ATOM 1476 C C . LYS A 1 195 ? 9.272 -1.830 15.322 1.00 93.19 195 LYS A C 1
ATOM 1478 O O . LYS A 1 195 ? 10.092 -1.626 14.431 1.00 93.19 195 LYS A O 1
ATOM 1483 N N . ASP A 1 196 ? 8.109 -2.440 15.107 1.00 92.19 196 ASP A N 1
ATOM 1484 C CA . ASP A 1 196 ? 7.739 -3.019 13.812 1.00 92.19 196 ASP A CA 1
ATOM 1485 C C . ASP A 1 196 ? 7.498 -1.949 12.735 1.00 92.19 196 ASP A C 1
ATOM 1487 O O . ASP A 1 196 ? 7.765 -2.190 11.559 1.00 92.19 196 ASP A O 1
ATOM 1491 N N . PHE A 1 197 ? 7.020 -0.763 13.127 1.00 90.94 197 PHE A N 1
ATOM 1492 C CA . PHE A 1 197 ? 6.632 0.302 12.194 1.00 90.94 197 PHE A CA 1
ATOM 1493 C C . PHE A 1 197 ? 7.447 1.595 12.330 1.00 90.94 197 PHE A C 1
ATOM 1495 O O . PHE A 1 197 ? 7.172 2.563 11.622 1.00 90.94 197 PHE A O 1
ATOM 1502 N N . SER A 1 198 ? 8.455 1.619 13.209 1.00 90.31 198 SER A N 1
ATOM 1503 C CA . SER A 1 198 ? 9.310 2.785 13.486 1.00 90.31 198 SER A CA 1
ATOM 1504 C C . SER A 1 198 ? 8.503 4.064 13.766 1.00 90.31 198 SER A C 1
ATOM 1506 O O . SER A 1 198 ? 8.815 5.138 13.249 1.00 90.31 198 SER A O 1
ATOM 1508 N N . LEU A 1 199 ? 7.428 3.955 14.555 1.00 90.00 199 LEU A N 1
ATOM 1509 C CA . LEU A 1 199 ? 6.435 5.026 14.722 1.00 90.00 199 LEU A CA 1
ATOM 1510 C C . LEU A 1 199 ? 7.035 6.257 15.422 1.00 90.00 199 LEU A C 1
ATOM 1512 O O . LEU A 1 199 ? 6.795 7.388 14.996 1.00 90.00 199 LEU A O 1
ATOM 1516 N N . SER A 1 200 ? 7.876 6.035 16.430 1.00 86.69 200 SER A N 1
ATOM 1517 C CA . SER A 1 200 ? 8.567 7.054 17.225 1.00 86.69 200 SER A CA 1
ATOM 1518 C C . SER A 1 200 ? 9.776 7.689 16.528 1.00 86.69 200 SER A C 1
ATOM 1520 O O . SER A 1 200 ? 10.287 8.709 16.985 1.00 86.69 200 SER A O 1
ATOM 1522 N N . GLN A 1 201 ? 10.237 7.126 15.409 1.00 80.62 201 GLN A N 1
ATOM 1523 C CA . GLN A 1 201 ? 11.351 7.675 14.622 1.00 80.62 201 GLN A CA 1
ATOM 1524 C C . GLN A 1 201 ? 10.865 8.702 13.582 1.00 80.62 201 GLN A C 1
ATOM 1526 O O . GLN A 1 201 ? 11.663 9.472 13.045 1.00 80.62 201 GLN A O 1
ATOM 1531 N N . GLY A 1 202 ? 9.554 8.728 13.308 1.00 70.06 202 GLY A N 1
ATOM 1532 C CA . GLY A 1 202 ? 8.991 9.394 12.136 1.00 70.06 202 GLY A CA 1
ATOM 1533 C C . GLY A 1 202 ? 9.362 8.657 10.844 1.00 70.06 202 GLY A C 1
ATOM 1534 O O . GLY A 1 202 ? 10.352 7.930 10.766 1.00 70.06 202 GLY A O 1
ATOM 1535 N N . SER A 1 203 ? 8.556 8.822 9.801 1.00 71.06 203 SER A N 1
ATOM 1536 C CA . SER A 1 203 ? 8.809 8.215 8.488 1.00 71.06 203 SER A CA 1
ATOM 1537 C C . SER A 1 203 ? 8.952 9.296 7.421 1.00 71.06 203 SER A C 1
ATOM 1539 O O . SER A 1 203 ? 8.566 10.446 7.616 1.00 71.06 203 SER A O 1
ATOM 1541 N N . ARG A 1 204 ? 9.576 8.970 6.288 1.00 74.94 204 ARG A N 1
ATOM 1542 C CA . ARG A 1 204 ? 9.712 9.905 5.167 1.00 74.94 204 ARG A CA 1
ATOM 1543 C C . ARG A 1 204 ? 8.846 9.422 4.019 1.00 74.94 204 ARG A C 1
ATOM 1545 O O . ARG A 1 204 ? 9.118 8.368 3.454 1.00 74.94 204 ARG A O 1
ATOM 1552 N N . GLU A 1 205 ? 7.840 10.210 3.658 1.00 75.44 205 GLU A N 1
ATOM 1553 C CA . GLU A 1 205 ? 7.139 10.021 2.393 1.00 75.44 205 GLU A CA 1
ATOM 1554 C C . GLU A 1 205 ? 8.152 10.240 1.258 1.00 75.44 205 GLU A C 1
ATOM 1556 O O . GLU A 1 205 ? 8.856 11.260 1.260 1.00 75.44 205 GLU A O 1
ATOM 1561 N N . PRO A 1 206 ? 8.284 9.301 0.308 1.00 75.69 206 PRO A N 1
ATOM 1562 C CA . PRO A 1 206 ? 9.176 9.476 -0.826 1.00 75.69 206 PRO A CA 1
ATOM 1563 C C . PRO A 1 206 ? 8.670 10.597 -1.739 1.00 75.69 206 PRO A C 1
ATOM 1565 O O . PRO A 1 206 ? 7.478 10.898 -1.797 1.00 75.69 206 PRO A O 1
ATOM 1568 N N . SER A 1 207 ? 9.589 11.235 -2.464 1.00 85.62 207 SER A N 1
ATOM 1569 C CA . SER A 1 207 ? 9.195 12.152 -3.533 1.00 85.62 207 SER A CA 1
ATOM 1570 C C . SER A 1 207 ? 8.564 11.365 -4.681 1.00 85.62 207 SER A C 1
ATOM 1572 O O . SER A 1 207 ? 9.089 10.324 -5.069 1.00 85.62 207 SER A O 1
ATOM 1574 N N . ILE A 1 208 ? 7.480 11.889 -5.244 1.00 86.56 208 ILE A N 1
ATOM 1575 C CA . ILE A 1 208 ? 6.835 11.361 -6.447 1.00 86.56 208 ILE A CA 1
ATOM 1576 C C . ILE A 1 208 ? 7.295 12.213 -7.627 1.00 86.56 208 ILE A C 1
ATOM 1578 O O . ILE A 1 208 ? 7.145 13.439 -7.603 1.00 86.56 208 ILE A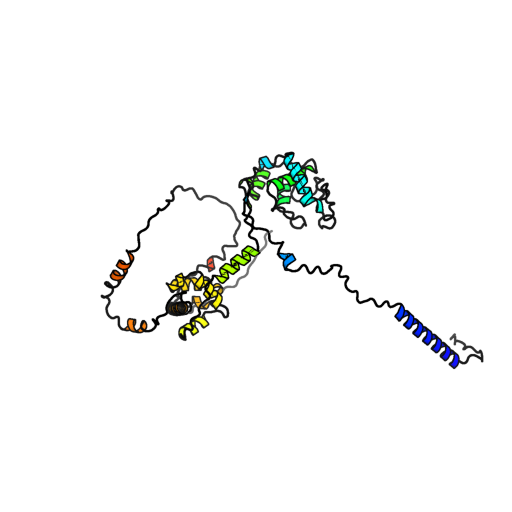 O 1
ATOM 1582 N N . ILE A 1 209 ? 7.868 11.556 -8.633 1.00 86.06 209 ILE A N 1
ATOM 1583 C CA . ILE A 1 209 ? 8.207 12.149 -9.927 1.00 86.06 209 ILE A CA 1
ATOM 1584 C C . ILE A 1 209 ? 7.162 11.635 -10.927 1.00 86.06 209 ILE A C 1
ATOM 1586 O O . ILE A 1 209 ? 6.979 10.417 -10.983 1.00 86.06 209 ILE A O 1
ATOM 1590 N N . PRO A 1 210 ? 6.489 12.519 -11.685 1.00 89.81 210 PRO A N 1
ATOM 1591 C CA . PRO A 1 210 ? 5.575 12.113 -12.745 1.00 89.81 210 PRO A CA 1
ATOM 1592 C C . PRO A 1 210 ? 6.287 11.207 -13.750 1.00 89.81 210 PRO A C 1
ATOM 1594 O O . PRO A 1 210 ? 7.464 11.423 -14.058 1.00 89.81 210 PRO A O 1
ATOM 1597 N N . VAL A 1 211 ? 5.589 10.199 -14.265 1.00 86.44 211 VAL A N 1
ATOM 1598 C CA . VAL A 1 211 ? 6.147 9.246 -15.233 1.00 86.44 211 VAL A CA 1
ATOM 1599 C C . VAL A 1 211 ? 6.620 9.984 -16.483 1.00 86.44 211 VAL A C 1
ATOM 1601 O O . VAL A 1 211 ? 7.724 9.723 -16.955 1.00 86.44 211 VAL A O 1
ATOM 1604 N N . SER A 1 212 ? 5.847 10.961 -16.960 1.00 86.19 212 SER A N 1
ATOM 1605 C CA . SER A 1 212 ? 6.222 11.838 -18.078 1.00 86.19 212 SER A CA 1
ATOM 1606 C C . SER A 1 212 ? 7.554 12.551 -17.828 1.00 86.19 212 SER A C 1
ATOM 1608 O O . SER A 1 212 ? 8.490 12.422 -18.613 1.00 86.19 212 SER A O 1
ATOM 1610 N N . ALA A 1 213 ? 7.693 13.203 -16.671 1.00 87.38 213 ALA A N 1
ATOM 1611 C CA . ALA A 1 213 ? 8.917 13.899 -16.287 1.00 87.38 213 ALA A CA 1
ATOM 1612 C C . ALA A 1 213 ? 10.123 12.951 -16.154 1.00 87.38 213 ALA A C 1
ATOM 1614 O O . ALA A 1 213 ? 11.253 13.331 -16.467 1.00 87.38 213 ALA A O 1
ATOM 1615 N N . ALA A 1 214 ? 9.903 11.716 -15.691 1.00 87.31 214 ALA A N 1
ATOM 1616 C CA . ALA A 1 214 ? 10.949 10.699 -15.641 1.00 87.31 214 ALA A CA 1
ATOM 1617 C C . ALA A 1 214 ? 11.382 10.260 -17.051 1.00 87.31 214 ALA A C 1
ATOM 1619 O O . ALA A 1 214 ? 12.582 10.171 -17.312 1.00 87.31 214 ALA A O 1
ATOM 1620 N N . VAL A 1 215 ? 10.431 10.038 -17.964 1.00 88.38 215 VAL A N 1
ATOM 1621 C CA . VAL A 1 215 ? 10.704 9.692 -19.369 1.00 88.38 215 VAL A CA 1
ATOM 1622 C C . VAL A 1 215 ? 11.486 10.806 -20.056 1.00 88.38 215 VAL A C 1
ATOM 1624 O O . VAL A 1 215 ? 12.539 10.536 -20.631 1.00 88.38 215 VAL A O 1
ATOM 1627 N N . ASP A 1 216 ? 11.045 12.056 -19.925 1.00 88.62 216 ASP A N 1
ATOM 1628 C CA . ASP A 1 216 ? 11.737 13.212 -20.502 1.00 88.62 216 ASP A CA 1
ATOM 1629 C C . ASP A 1 216 ? 13.172 13.321 -19.988 1.00 88.62 216 ASP A C 1
ATOM 1631 O O . ASP A 1 216 ? 14.101 13.594 -20.751 1.00 88.62 216 ASP A O 1
ATOM 1635 N N . ARG A 1 217 ? 13.385 13.052 -18.694 1.00 88.75 217 ARG A N 1
ATOM 1636 C CA . ARG A 1 217 ? 14.723 13.068 -18.103 1.00 88.75 217 ARG A CA 1
ATOM 1637 C C . ARG A 1 217 ? 15.616 11.976 -18.684 1.00 88.75 217 ARG A C 1
ATOM 1639 O O . ARG A 1 217 ? 16.766 12.270 -19.006 1.00 88.75 217 ARG A O 1
ATOM 1646 N N . VAL A 1 218 ? 15.099 10.757 -18.840 1.00 88.38 218 VAL A N 1
ATOM 1647 C CA . VAL A 1 218 ? 15.836 9.637 -19.447 1.00 88.38 218 VAL A CA 1
ATOM 1648 C C . VAL A 1 218 ? 16.167 9.940 -20.906 1.00 88.38 218 VAL A C 1
ATOM 1650 O O . VAL A 1 218 ? 17.309 9.765 -21.319 1.00 88.38 218 VAL A O 1
ATOM 1653 N N . LEU A 1 219 ? 15.210 10.456 -21.681 1.00 88.06 219 LEU A N 1
ATOM 1654 C CA . LEU A 1 219 ? 15.435 10.830 -23.079 1.00 88.06 219 LEU A CA 1
ATOM 1655 C C . LEU A 1 219 ? 16.461 11.960 -23.207 1.00 88.06 219 LEU A C 1
ATOM 1657 O O . LEU A 1 219 ? 17.340 11.894 -24.068 1.00 88.06 219 LEU A O 1
ATOM 1661 N N . ALA A 1 220 ? 16.401 12.964 -22.330 1.00 83.81 220 ALA A N 1
ATOM 1662 C CA . ALA A 1 220 ? 17.396 14.028 -22.277 1.00 83.81 220 ALA A CA 1
ATOM 1663 C C . ALA A 1 220 ? 18.793 13.468 -21.970 1.00 83.81 220 ALA A C 1
ATOM 1665 O O . ALA A 1 220 ? 19.755 13.820 -22.653 1.00 83.81 220 ALA A O 1
ATOM 1666 N N . GLU A 1 221 ? 18.906 12.555 -21.002 1.00 80.75 221 GLU A N 1
ATOM 1667 C CA . GLU A 1 221 ? 20.165 11.880 -20.683 1.00 80.75 221 GLU A CA 1
ATOM 1668 C C . GLU A 1 221 ? 20.694 11.076 -21.874 1.00 80.75 221 GLU A C 1
ATOM 1670 O O . GLU A 1 221 ? 21.845 11.284 -22.254 1.00 80.75 221 GLU A O 1
ATOM 1675 N N . GLU A 1 222 ? 19.871 10.246 -22.520 1.00 75.62 222 GLU A N 1
ATOM 1676 C CA . GLU A 1 222 ? 20.274 9.476 -23.707 1.00 75.62 222 GLU A CA 1
ATOM 1677 C C . GLU A 1 222 ? 20.691 10.379 -24.875 1.00 75.62 222 GLU A C 1
ATOM 1679 O O . GLU A 1 222 ? 21.704 10.125 -25.522 1.00 75.62 222 GLU A O 1
ATOM 1684 N N . SER A 1 223 ? 19.962 11.470 -25.127 1.00 72.44 223 SER A N 1
ATOM 1685 C CA . SER A 1 223 ? 20.285 12.409 -26.212 1.00 72.44 223 SER A CA 1
ATOM 1686 C C . SER A 1 223 ? 21.590 13.178 -25.980 1.00 72.44 223 SER A C 1
ATOM 1688 O O . SER A 1 223 ? 22.271 13.543 -26.936 1.00 72.44 223 SER A O 1
ATOM 1690 N N . SER A 1 224 ? 21.951 13.400 -24.712 1.00 62.28 224 SER A N 1
ATOM 1691 C CA . SER A 1 224 ? 23.183 14.083 -24.312 1.00 62.28 224 SER A CA 1
ATOM 1692 C C . SER A 1 224 ? 24.407 13.166 -24.266 1.00 62.28 224 SER A C 1
ATOM 1694 O O . SER A 1 224 ? 25.531 13.650 -24.120 1.00 62.28 224 SER A O 1
ATOM 1696 N N . ARG A 1 225 ? 24.218 11.844 -24.395 1.00 60.00 225 ARG A N 1
ATOM 1697 C CA . ARG A 1 225 ? 25.339 10.907 -24.461 1.00 60.00 225 ARG A CA 1
ATOM 1698 C C . ARG A 1 225 ? 26.039 11.048 -25.812 1.00 60.00 225 ARG A C 1
ATOM 1700 O O . ARG A 1 225 ? 25.371 11.038 -26.849 1.00 60.00 225 ARG A O 1
ATOM 1707 N N . PRO A 1 226 ? 27.378 11.164 -25.833 1.00 57.69 226 PRO A N 1
ATOM 1708 C CA . PRO A 1 226 ? 28.110 11.217 -27.086 1.00 57.69 226 PRO A CA 1
ATOM 1709 C C . PRO A 1 226 ? 27.826 9.940 -27.884 1.00 57.69 226 PRO A C 1
ATOM 1711 O O . PRO A 1 226 ? 28.052 8.830 -27.406 1.00 57.69 226 PRO A O 1
ATOM 1714 N N . LYS A 1 227 ? 27.305 10.094 -29.105 1.00 54.56 227 LYS A N 1
ATOM 1715 C CA . LYS A 1 227 ? 27.252 8.989 -30.065 1.00 54.56 227 LYS A CA 1
ATOM 1716 C C . LYS A 1 227 ? 28.688 8.624 -30.430 1.00 54.56 227 LYS A C 1
ATOM 1718 O O . LYS A 1 227 ? 29.478 9.519 -30.732 1.00 54.56 227 LYS A O 1
ATOM 1723 N N . ALA A 1 228 ? 29.018 7.335 -30.399 1.00 53.22 228 ALA A N 1
ATOM 1724 C CA . ALA A 1 228 ? 30.328 6.848 -30.813 1.00 53.22 228 ALA A CA 1
ATOM 1725 C C . ALA A 1 228 ? 30.643 7.356 -32.230 1.00 53.22 228 ALA A C 1
ATOM 1727 O O . ALA A 1 228 ? 29.929 7.037 -33.180 1.00 53.22 228 ALA A O 1
ATOM 1728 N N . GLN A 1 229 ? 31.694 8.163 -32.372 1.00 55.69 229 GLN A N 1
ATOM 1729 C CA . GLN A 1 229 ? 32.315 8.406 -33.668 1.00 55.69 229 GLN A CA 1
ATOM 1730 C C . GLN A 1 229 ? 33.254 7.231 -33.910 1.00 55.69 229 GLN A C 1
ATOM 1732 O O . GLN A 1 229 ? 34.368 7.193 -33.399 1.00 55.69 229 GLN A O 1
ATOM 1737 N N . GLU A 1 230 ? 32.746 6.223 -34.608 1.00 60.78 230 GLU A N 1
ATOM 1738 C CA . GLU A 1 230 ? 33.523 5.054 -34.981 1.00 60.78 230 GLU A CA 1
ATOM 1739 C C . GLU A 1 230 ? 34.540 5.459 -36.052 1.00 60.78 230 GLU A C 1
ATOM 1741 O O . GLU A 1 230 ? 34.177 5.803 -37.178 1.00 60.78 230 GLU A O 1
ATOM 1746 N N . ALA A 1 231 ? 35.824 5.461 -35.697 1.00 63.81 231 ALA A N 1
ATOM 1747 C CA . ALA A 1 231 ? 36.879 5.574 -36.691 1.00 63.81 231 ALA A CA 1
ATOM 1748 C C . ALA A 1 231 ? 37.073 4.209 -37.368 1.00 63.81 231 ALA A C 1
ATOM 1750 O O . ALA A 1 231 ? 37.216 3.185 -36.692 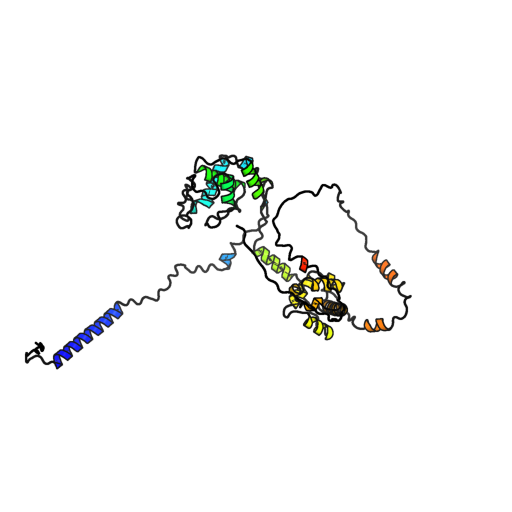1.00 63.81 231 ALA A O 1
ATOM 1751 N N . ALA A 1 232 ? 37.098 4.190 -38.702 1.00 60.12 232 ALA A N 1
ATOM 1752 C CA . ALA A 1 232 ? 37.547 3.024 -39.453 1.00 60.12 232 ALA A CA 1
ATOM 1753 C C . ALA A 1 232 ? 39.060 2.870 -39.237 1.00 60.12 232 ALA A C 1
ATOM 1755 O O . ALA A 1 232 ? 39.834 3.748 -39.617 1.00 60.12 232 ALA A O 1
ATOM 1756 N N . ILE A 1 233 ? 39.476 1.787 -38.579 1.00 66.44 233 ILE A N 1
ATOM 1757 C CA . ILE A 1 233 ? 40.884 1.503 -38.286 1.00 66.44 233 ILE A CA 1
ATOM 1758 C C . ILE A 1 233 ? 41.234 0.154 -38.873 1.00 66.44 233 ILE A C 1
ATOM 1760 O O . ILE A 1 233 ? 40.721 -0.863 -38.421 1.00 66.44 233 ILE A O 1
ATOM 1764 N N . GLU A 1 234 ? 42.160 0.160 -39.823 1.00 69.00 234 GLU A N 1
ATOM 1765 C CA . GLU A 1 234 ? 42.695 -1.050 -40.435 1.00 69.00 234 GLU A CA 1
ATOM 1766 C C . GLU A 1 234 ? 43.880 -1.574 -39.603 1.00 69.00 234 GLU A C 1
ATOM 1768 O O . GLU A 1 234 ? 45.040 -1.257 -39.861 1.00 69.00 234 GLU A O 1
ATOM 1773 N N . ASP A 1 235 ? 43.587 -2.380 -38.578 1.00 79.62 235 ASP A N 1
ATOM 1774 C CA . ASP A 1 235 ? 44.582 -3.204 -37.874 1.00 79.62 235 ASP A CA 1
ATOM 1775 C C . ASP A 1 235 ? 44.109 -4.669 -37.865 1.00 79.62 235 ASP A C 1
ATOM 1777 O O . ASP A 1 235 ? 43.366 -5.080 -36.968 1.00 79.62 235 ASP A O 1
ATOM 1781 N N . PRO A 1 236 ? 44.546 -5.489 -38.840 1.00 80.56 236 PRO A N 1
ATOM 1782 C CA . PRO A 1 236 ? 44.087 -6.870 -38.981 1.00 80.56 236 PRO A CA 1
ATOM 1783 C C . PRO A 1 236 ? 44.385 -7.752 -37.759 1.00 80.56 236 PRO A C 1
ATOM 1785 O O . PRO A 1 236 ? 43.661 -8.714 -37.487 1.00 80.56 236 PRO A O 1
ATOM 1788 N N . ALA A 1 237 ? 45.456 -7.450 -37.016 1.00 79.19 237 ALA A N 1
ATOM 1789 C CA . ALA A 1 237 ? 45.830 -8.210 -35.829 1.00 79.19 237 ALA A CA 1
ATOM 1790 C C . ALA A 1 237 ? 44.900 -7.874 -34.656 1.00 79.19 237 ALA A C 1
ATOM 1792 O O . ALA A 1 237 ? 44.413 -8.783 -33.977 1.00 79.19 237 ALA A O 1
ATOM 1793 N N . ALA A 1 238 ? 44.601 -6.590 -34.455 1.00 83.06 238 ALA A N 1
ATOM 1794 C CA . ALA A 1 238 ? 43.653 -6.149 -33.439 1.00 83.06 238 ALA A CA 1
ATOM 1795 C C . ALA A 1 238 ? 42.199 -6.529 -33.776 1.00 83.06 238 ALA A C 1
ATOM 1797 O O . ALA A 1 238 ? 41.453 -6.926 -32.883 1.00 83.06 238 ALA A O 1
ATOM 1798 N N . GLU A 1 239 ? 41.809 -6.501 -35.053 1.00 84.00 239 GLU A N 1
ATOM 1799 C CA . GLU A 1 239 ? 40.490 -6.951 -35.515 1.00 84.00 239 GLU A CA 1
ATOM 1800 C C . GLU A 1 239 ? 40.268 -8.450 -35.282 1.00 84.00 239 GLU A C 1
ATOM 1802 O O . GLU A 1 239 ? 39.207 -8.883 -34.822 1.00 84.00 239 GLU A O 1
ATOM 1807 N N . SER A 1 240 ? 41.283 -9.267 -35.569 1.00 87.56 240 SER A N 1
ATOM 1808 C CA . SER A 1 240 ? 41.240 -10.699 -35.269 1.00 87.56 240 SER A CA 1
ATOM 1809 C C . SER A 1 240 ? 41.128 -10.940 -33.761 1.00 87.56 240 SER A C 1
ATOM 1811 O O . SER A 1 240 ? 40.312 -11.750 -33.304 1.00 87.56 240 SER A O 1
ATOM 1813 N N . LEU A 1 241 ? 41.893 -10.181 -32.968 1.00 89.69 241 LEU A N 1
ATOM 1814 C CA . LEU A 1 241 ? 41.866 -10.266 -31.515 1.00 89.69 241 LEU A CA 1
ATOM 1815 C C . LEU A 1 241 ? 40.491 -9.888 -30.954 1.00 89.69 241 LEU A C 1
ATOM 1817 O O . LEU A 1 241 ? 39.932 -10.680 -30.192 1.00 89.69 241 LEU A O 1
ATOM 1821 N N . ILE A 1 242 ? 39.914 -8.750 -31.357 1.00 88.88 242 ILE A N 1
ATOM 1822 C CA . ILE A 1 242 ? 38.614 -8.297 -30.849 1.00 88.88 242 ILE A CA 1
ATOM 1823 C C . ILE A 1 242 ? 37.494 -9.260 -31.248 1.00 88.88 242 ILE A C 1
ATOM 1825 O O . ILE A 1 242 ? 36.706 -9.650 -30.392 1.00 88.88 242 ILE A O 1
ATOM 1829 N N . ARG A 1 243 ? 37.494 -9.784 -32.483 1.00 89.31 243 ARG A N 1
ATOM 1830 C CA . ARG A 1 243 ? 36.535 -10.817 -32.920 1.00 89.31 243 ARG A CA 1
ATOM 1831 C C . ARG A 1 243 ? 36.639 -12.100 -32.087 1.00 89.31 243 ARG A C 1
ATOM 1833 O O . ARG A 1 243 ? 35.638 -12.772 -31.839 1.00 89.31 243 ARG A O 1
ATOM 1840 N N . SER A 1 244 ? 37.843 -12.441 -31.624 1.00 91.62 244 SER A N 1
ATOM 1841 C CA . SER A 1 244 ? 38.062 -13.622 -30.782 1.00 91.62 244 SER A CA 1
ATOM 1842 C C . SER A 1 244 ? 37.540 -13.459 -29.348 1.00 91.62 244 SER A C 1
ATOM 1844 O O . SER A 1 244 ? 37.213 -14.461 -28.706 1.00 91.62 244 SER A O 1
ATOM 1846 N N . VAL A 1 245 ? 37.457 -12.223 -28.838 1.00 93.19 245 VAL A N 1
ATOM 1847 C CA . VAL A 1 245 ? 37.076 -11.933 -27.444 1.00 93.19 245 VAL A CA 1
ATOM 1848 C C . VAL A 1 245 ? 35.747 -11.209 -27.285 1.00 93.19 245 VAL A C 1
ATOM 1850 O O . VAL A 1 245 ? 35.300 -11.084 -26.156 1.00 93.19 245 VAL A O 1
ATOM 1853 N N . MET A 1 246 ? 35.102 -10.765 -28.357 1.00 93.19 246 MET A N 1
ATOM 1854 C CA . MET A 1 246 ? 33.825 -10.050 -28.318 1.00 93.19 246 MET A CA 1
ATOM 1855 C C . MET A 1 246 ? 32.654 -10.994 -28.613 1.00 93.19 246 MET A C 1
ATOM 1857 O O . MET A 1 246 ? 32.773 -11.891 -29.452 1.00 93.19 246 MET A O 1
ATOM 1861 N N . GLU A 1 247 ? 31.546 -10.821 -27.896 1.00 92.12 247 GLU A N 1
ATOM 1862 C CA . GLU A 1 247 ? 30.264 -11.481 -28.188 1.00 92.12 247 GLU A CA 1
ATOM 1863 C C . GLU A 1 247 ? 29.581 -10.838 -29.407 1.00 92.12 247 GLU A C 1
ATOM 1865 O O . GLU A 1 247 ? 29.864 -9.685 -29.731 1.00 92.12 247 GLU A O 1
ATOM 1870 N N . ASP A 1 248 ? 28.667 -11.555 -30.064 1.00 83.31 248 ASP A N 1
ATOM 1871 C CA . ASP A 1 248 ? 28.065 -11.133 -31.344 1.00 83.31 248 ASP A CA 1
ATOM 1872 C C . ASP A 1 248 ? 27.273 -9.807 -31.251 1.00 83.31 248 ASP A C 1
ATOM 1874 O O . ASP A 1 248 ? 27.217 -9.045 -32.210 1.00 83.31 248 ASP A O 1
ATOM 1878 N N . ASP A 1 249 ? 26.718 -9.486 -30.078 1.00 81.94 249 ASP A N 1
ATOM 1879 C CA . ASP A 1 249 ? 26.043 -8.223 -29.733 1.00 81.94 249 ASP A CA 1
ATOM 1880 C C . ASP A 1 249 ? 26.788 -7.447 -28.621 1.00 81.94 249 ASP A C 1
ATOM 1882 O O . ASP A 1 249 ? 26.237 -6.585 -27.928 1.00 81.94 249 ASP A O 1
ATOM 1886 N N . GLY A 1 250 ? 28.059 -7.792 -28.406 1.00 85.19 250 GLY A N 1
ATOM 1887 C CA . GLY A 1 250 ? 28.861 -7.320 -27.284 1.00 85.19 250 GLY A CA 1
ATOM 1888 C C . GLY A 1 250 ? 29.370 -5.888 -27.421 1.00 85.19 250 GLY A C 1
ATOM 1889 O O . GLY A 1 250 ? 29.636 -5.237 -26.413 1.00 85.19 250 GLY A O 1
ATOM 1890 N N . GLU A 1 251 ? 29.462 -5.363 -28.640 1.00 84.69 251 GLU A N 1
ATOM 1891 C CA . GLU A 1 251 ? 30.100 -4.072 -28.914 1.00 84.69 251 GLU A CA 1
ATOM 1892 C C . GLU A 1 251 ? 29.408 -2.899 -28.201 1.00 84.69 251 GLU A C 1
ATOM 1894 O O . GLU A 1 251 ? 30.064 -2.092 -27.544 1.00 84.69 251 GLU A O 1
ATOM 1899 N N . ALA A 1 252 ? 28.072 -2.851 -28.212 1.00 81.50 252 ALA A N 1
ATOM 1900 C CA . ALA A 1 252 ? 27.309 -1.817 -27.509 1.00 81.50 252 ALA A CA 1
ATOM 1901 C C . ALA A 1 252 ? 27.431 -1.918 -25.975 1.00 81.50 252 ALA A C 1
ATOM 1903 O O . ALA A 1 252 ? 27.311 -0.920 -25.259 1.00 81.50 252 ALA A O 1
ATOM 1904 N N . ARG A 1 253 ? 27.647 -3.127 -25.442 1.00 87.06 253 ARG A N 1
ATOM 1905 C CA . ARG A 1 253 ? 27.909 -3.350 -24.011 1.00 87.06 253 ARG A CA 1
ATOM 1906 C C . ARG A 1 253 ? 29.315 -2.894 -23.637 1.00 87.06 253 ARG A C 1
ATOM 1908 O O . ARG A 1 253 ? 29.463 -2.156 -22.664 1.00 87.06 253 ARG A O 1
ATOM 1915 N N . LEU A 1 254 ? 30.306 -3.247 -24.453 1.00 87.38 254 LEU A N 1
ATOM 1916 C CA . LEU A 1 254 ? 31.686 -2.807 -24.288 1.00 87.38 254 LEU A CA 1
ATOM 1917 C C . LEU A 1 254 ? 31.767 -1.282 -24.329 1.00 87.38 254 LEU A C 1
ATOM 1919 O O . LEU A 1 254 ? 32.305 -0.669 -23.416 1.00 87.38 254 LEU A O 1
ATOM 1923 N N . TYR A 1 255 ? 31.152 -0.654 -25.329 1.00 82.38 255 TYR A N 1
ATOM 1924 C CA . TYR A 1 255 ? 31.147 0.798 -25.450 1.00 82.38 255 TYR A CA 1
ATOM 1925 C C . TYR A 1 255 ? 30.495 1.497 -24.248 1.00 82.38 255 TYR A C 1
ATOM 1927 O O . TYR A 1 255 ? 31.035 2.484 -23.747 1.00 82.38 255 TYR A O 1
ATOM 1935 N N . ARG A 1 256 ? 29.372 0.974 -23.729 1.00 81.75 256 ARG A N 1
ATOM 1936 C CA . ARG A 1 256 ? 28.739 1.505 -22.507 1.00 81.75 256 ARG A CA 1
ATOM 1937 C C . ARG A 1 256 ? 29.665 1.433 -21.299 1.00 81.75 256 ARG A C 1
ATOM 1939 O O . ARG A 1 256 ? 29.737 2.396 -20.542 1.00 81.75 256 ARG A O 1
ATOM 1946 N N . LEU A 1 257 ? 30.372 0.318 -21.133 1.00 84.94 257 LEU A N 1
ATOM 1947 C CA . LEU A 1 257 ? 31.344 0.150 -20.057 1.00 84.94 257 LEU A CA 1
ATOM 1948 C C . LEU A 1 257 ? 32.496 1.158 -20.191 1.00 84.94 257 LEU A C 1
ATOM 1950 O O . LEU A 1 257 ? 32.835 1.837 -19.229 1.00 84.94 257 LEU A O 1
ATOM 1954 N N . LEU A 1 258 ? 33.053 1.290 -21.397 1.00 86.06 258 LEU A N 1
ATOM 1955 C CA . LEU A 1 258 ? 34.161 2.201 -21.690 1.00 86.06 258 LEU A CA 1
ATOM 1956 C C . LEU A 1 258 ? 33.766 3.680 -21.570 1.00 86.06 258 LEU A C 1
ATOM 1958 O O . LEU A 1 258 ? 34.600 4.506 -21.218 1.00 86.06 258 LEU A O 1
ATOM 1962 N N . SER A 1 259 ? 32.509 4.024 -21.846 1.00 80.19 259 SER A N 1
ATOM 1963 C CA . SER A 1 259 ? 32.002 5.399 -21.723 1.00 80.19 259 SER A CA 1
ATOM 1964 C C . SER A 1 259 ? 31.655 5.786 -20.283 1.00 80.19 259 SER A C 1
ATOM 1966 O O . SER A 1 259 ? 31.523 6.968 -19.982 1.00 80.19 259 SER A O 1
ATOM 1968 N N . ALA A 1 260 ? 31.472 4.807 -19.392 1.00 82.06 260 ALA A N 1
ATOM 1969 C CA . ALA A 1 260 ? 31.178 5.053 -17.982 1.00 82.06 260 ALA A CA 1
ATOM 1970 C C . ALA A 1 260 ? 32.437 5.368 -17.154 1.00 82.06 260 ALA A C 1
ATOM 1972 O O . ALA A 1 260 ? 32.328 5.984 -16.095 1.00 82.06 260 ALA A O 1
ATOM 1973 N N . ASP A 1 261 ? 33.616 4.944 -17.616 1.00 83.00 261 ASP A N 1
ATOM 1974 C CA . ASP A 1 261 ? 34.886 5.127 -16.914 1.00 83.00 261 ASP A CA 1
ATOM 1975 C C . ASP A 1 261 ? 36.015 5.445 -17.899 1.00 83.00 261 ASP A C 1
ATOM 1977 O O . ASP A 1 261 ? 36.639 4.548 -18.444 1.00 83.00 261 ASP A O 1
ATOM 1981 N N . ASP A 1 262 ? 36.349 6.720 -18.081 1.00 83.75 262 ASP A N 1
ATOM 1982 C CA . ASP A 1 262 ? 37.404 7.139 -19.013 1.00 83.75 262 ASP A CA 1
ATOM 1983 C C . ASP A 1 262 ? 38.831 6.708 -18.603 1.00 83.75 262 ASP A C 1
ATOM 1985 O O . ASP A 1 262 ? 39.773 6.877 -19.384 1.00 83.75 262 ASP A O 1
ATOM 1989 N N . SER A 1 263 ? 39.031 6.144 -17.402 1.00 84.44 263 SER A N 1
ATOM 1990 C CA . SER A 1 263 ? 40.361 5.760 -16.907 1.00 84.44 263 SER A CA 1
ATOM 1991 C C . SER A 1 263 ? 41.014 4.641 -17.718 1.00 84.44 263 SER A C 1
ATOM 1993 O O . SER A 1 263 ? 42.245 4.555 -17.744 1.00 84.44 263 SER A O 1
ATOM 1995 N N . TRP A 1 264 ? 40.224 3.831 -18.437 1.00 88.44 264 TRP A N 1
ATOM 1996 C CA . TRP A 1 264 ? 40.757 2.810 -19.343 1.00 88.44 264 TRP A CA 1
ATOM 1997 C C . TRP A 1 264 ? 41.638 3.411 -20.431 1.00 88.44 264 TRP A C 1
ATOM 1999 O O . TRP A 1 264 ? 42.512 2.707 -20.909 1.00 88.44 264 TRP A O 1
ATOM 2009 N N . ARG A 1 265 ? 41.446 4.689 -20.802 1.00 86.75 265 ARG A N 1
ATOM 2010 C CA . ARG A 1 265 ? 42.240 5.363 -21.840 1.00 86.75 265 ARG A CA 1
ATOM 2011 C C . ARG A 1 265 ? 43.671 5.667 -21.409 1.00 86.75 265 ARG A C 1
ATOM 2013 O O . ARG A 1 265 ? 44.484 6.011 -22.257 1.00 86.75 265 ARG A O 1
ATOM 2020 N N . LEU A 1 266 ? 43.977 5.643 -20.115 1.00 85.19 266 LEU A N 1
ATOM 2021 C CA . LEU A 1 266 ? 45.303 6.005 -19.605 1.00 85.19 266 LEU A CA 1
ATOM 2022 C C . LEU A 1 266 ? 46.168 4.774 -19.330 1.00 85.19 266 LEU A C 1
ATOM 2024 O O . LEU A 1 266 ? 47.393 4.877 -19.314 1.00 85.19 266 LEU A O 1
ATOM 2028 N N . ASP A 1 267 ? 45.535 3.625 -19.096 1.00 84.88 267 ASP A N 1
ATOM 2029 C CA . ASP A 1 267 ? 46.192 2.430 -18.591 1.00 84.88 267 ASP A CA 1
ATOM 2030 C C . ASP A 1 267 ? 45.488 1.154 -19.078 1.00 84.88 267 ASP A C 1
ATOM 2032 O O . ASP A 1 267 ? 44.325 0.891 -18.758 1.00 84.88 267 ASP A O 1
ATOM 2036 N N . ALA A 1 268 ? 46.236 0.296 -19.778 1.00 88.69 268 ALA A N 1
ATOM 2037 C CA . ALA A 1 268 ? 45.759 -1.020 -20.197 1.00 88.69 268 ALA A CA 1
ATOM 2038 C C . ALA A 1 268 ? 45.384 -1.916 -18.998 1.00 88.69 268 ALA A C 1
ATOM 2040 O O . ALA A 1 268 ? 44.514 -2.780 -19.119 1.00 88.69 268 ALA A O 1
ATOM 2041 N N . GLY A 1 269 ? 45.976 -1.691 -17.819 1.00 89.50 269 GLY A N 1
ATOM 2042 C CA . GLY A 1 269 ? 45.606 -2.366 -16.574 1.00 89.50 269 GLY A CA 1
ATOM 2043 C C . GLY A 1 269 ? 44.187 -2.029 -16.104 1.00 89.50 269 GLY A C 1
ATOM 2044 O O . GLY A 1 269 ? 43.465 -2.908 -15.617 1.00 89.50 269 GLY A O 1
ATOM 2045 N N . ARG A 1 270 ? 43.735 -0.786 -16.315 1.00 88.69 270 ARG A N 1
ATOM 2046 C CA . ARG A 1 270 ? 42.351 -0.366 -16.041 1.00 88.69 270 ARG A CA 1
ATOM 2047 C C . ARG A 1 270 ? 41.374 -1.020 -17.005 1.00 88.69 270 ARG A C 1
ATOM 2049 O O . ARG A 1 270 ? 40.385 -1.592 -16.551 1.00 88.69 270 ARG A O 1
ATOM 2056 N N . LEU A 1 271 ? 41.703 -1.047 -18.298 1.00 91.12 271 LEU A N 1
ATOM 2057 C CA . LEU A 1 271 ? 40.921 -1.776 -19.299 1.00 91.12 271 LEU A CA 1
ATOM 2058 C C . LEU A 1 271 ? 40.794 -3.268 -18.945 1.00 91.12 271 LEU A C 1
ATOM 2060 O O . LEU A 1 271 ? 39.693 -3.820 -18.958 1.00 91.12 271 LEU A O 1
ATOM 2064 N N . LYS A 1 272 ? 41.908 -3.909 -18.571 1.00 92.81 272 LYS A N 1
ATOM 2065 C CA . LYS A 1 272 ? 41.940 -5.309 -18.126 1.00 92.81 272 LYS A CA 1
ATOM 2066 C C . LYS A 1 272 ? 41.037 -5.539 -16.922 1.00 92.81 272 LYS A C 1
ATOM 2068 O O . LYS A 1 272 ? 40.300 -6.519 -16.891 1.00 92.81 272 LYS A O 1
ATOM 2073 N N . THR A 1 273 ? 41.063 -4.632 -15.950 1.00 90.75 273 THR A N 1
ATOM 2074 C CA . THR A 1 273 ? 40.213 -4.721 -14.755 1.00 90.75 273 THR A CA 1
ATOM 2075 C C . THR A 1 273 ? 38.735 -4.651 -15.130 1.00 90.75 273 THR A C 1
ATOM 2077 O O . THR A 1 273 ? 37.982 -5.561 -14.789 1.00 90.75 273 THR A O 1
ATOM 2080 N N . LEU A 1 274 ? 38.341 -3.640 -15.908 1.00 88.12 274 LEU A N 1
ATOM 2081 C CA . LEU A 1 274 ? 36.962 -3.448 -16.362 1.00 88.12 274 LEU A CA 1
ATOM 2082 C C . LEU A 1 274 ? 36.445 -4.650 -17.170 1.00 88.12 274 LEU A C 1
ATOM 2084 O O . LEU A 1 274 ? 35.351 -5.143 -16.905 1.00 88.12 274 LEU A O 1
ATOM 2088 N N . GLY A 1 275 ? 37.251 -5.176 -18.098 1.00 87.94 275 GLY A N 1
ATOM 2089 C CA . GLY A 1 275 ? 36.881 -6.336 -18.914 1.00 87.94 275 GLY A CA 1
ATOM 2090 C C . GLY A 1 275 ? 36.902 -7.679 -18.166 1.00 87.94 275 GLY A C 1
ATOM 2091 O O . GLY A 1 275 ? 36.143 -8.582 -18.514 1.00 87.94 275 GLY A O 1
ATOM 2092 N N . CYS A 1 276 ? 37.749 -7.842 -17.138 1.00 91.12 276 CYS A N 1
ATOM 2093 C CA . CYS A 1 276 ? 37.841 -9.079 -16.346 1.00 91.12 276 CYS A CA 1
ATOM 2094 C C . CYS A 1 276 ? 36.728 -9.194 -15.281 1.00 91.12 276 CYS A C 1
ATOM 2096 O O . CYS A 1 276 ? 36.334 -10.326 -14.962 1.00 91.12 276 CYS A O 1
ATOM 2098 N N . MET A 1 277 ? 36.256 -8.065 -14.723 1.00 88.00 277 MET A N 1
ATOM 2099 C CA . MET A 1 277 ? 35.280 -8.023 -13.619 1.00 88.00 277 MET A CA 1
ATOM 2100 C C . MET A 1 277 ? 33.991 -8.770 -13.970 1.00 88.00 277 MET A C 1
ATOM 2102 O O . MET A 1 277 ? 33.615 -9.714 -13.275 1.00 88.00 277 MET A O 1
ATOM 2106 N N . ASP A 1 278 ? 33.368 -8.402 -15.086 1.00 89.94 278 ASP A N 1
ATOM 2107 C CA . ASP A 1 278 ? 32.207 -9.097 -15.637 1.00 89.94 278 ASP A CA 1
ATOM 2108 C C . ASP A 1 278 ? 32.292 -9.107 -17.172 1.00 89.94 278 ASP A C 1
ATOM 2110 O O . ASP A 1 278 ? 31.793 -8.189 -17.828 1.00 89.94 278 ASP A O 1
ATOM 2114 N N . PRO A 1 279 ? 32.947 -10.129 -17.764 1.00 91.75 279 PRO A N 1
ATOM 2115 C CA . PRO A 1 279 ? 33.112 -10.215 -19.209 1.00 91.75 279 PRO A CA 1
ATOM 2116 C C . PRO A 1 279 ? 31.773 -10.196 -19.947 1.00 91.75 279 PRO A C 1
ATOM 2118 O O . PRO A 1 279 ? 31.639 -9.498 -20.944 1.00 91.75 279 PRO A O 1
ATOM 2121 N N . ALA A 1 280 ? 30.753 -10.886 -19.429 1.00 88.62 280 ALA A N 1
ATOM 2122 C CA . ALA A 1 280 ? 29.453 -10.963 -20.086 1.00 88.62 280 ALA A CA 1
ATOM 2123 C C . ALA A 1 280 ? 28.751 -9.595 -20.100 1.00 88.62 280 ALA A C 1
ATOM 2125 O O . ALA A 1 280 ? 28.281 -9.153 -21.154 1.00 88.62 280 ALA A O 1
ATOM 2126 N N . ALA A 1 281 ? 28.748 -8.881 -18.966 1.00 85.62 281 ALA A N 1
ATOM 2127 C CA . ALA A 1 281 ? 28.220 -7.517 -18.901 1.00 85.62 281 ALA A CA 1
ATOM 2128 C C . ALA A 1 281 ? 29.027 -6.530 -19.760 1.00 85.62 281 ALA A C 1
ATOM 2130 O O . ALA A 1 281 ? 28.449 -5.592 -20.306 1.00 85.62 281 ALA A O 1
ATOM 2131 N N . ALA A 1 282 ? 30.330 -6.773 -19.934 1.00 88.06 282 ALA A N 1
ATOM 2132 C CA . ALA A 1 282 ? 31.206 -6.027 -20.834 1.00 88.06 282 ALA A CA 1
ATOM 2133 C C . ALA A 1 282 ? 31.023 -6.389 -22.322 1.00 88.06 282 ALA A C 1
ATOM 2135 O O . ALA A 1 282 ? 31.649 -5.763 -23.169 1.00 88.06 282 ALA A O 1
ATOM 2136 N N . GLY A 1 283 ? 30.202 -7.392 -22.664 1.00 91.25 283 GLY A N 1
ATOM 2137 C CA . GLY A 1 283 ? 30.061 -7.870 -24.045 1.00 91.25 283 GLY A CA 1
ATOM 2138 C C . GLY A 1 283 ? 31.261 -8.673 -24.561 1.00 91.25 283 GLY A C 1
ATOM 2139 O O . GLY A 1 283 ? 31.480 -8.768 -25.767 1.00 91.25 283 GLY A O 1
ATOM 2140 N N . LEU A 1 284 ? 32.044 -9.246 -23.652 1.00 94.25 284 LEU A N 1
ATOM 2141 C CA . LEU A 1 284 ? 33.259 -9.997 -23.921 1.00 94.25 284 LEU A CA 1
ATOM 2142 C C . LEU A 1 284 ? 33.076 -11.483 -23.582 1.00 94.25 284 LEU A C 1
ATOM 2144 O O . LEU A 1 284 ? 32.564 -11.862 -22.528 1.00 94.25 284 LEU A O 1
ATOM 2148 N N . LYS A 1 285 ? 33.600 -12.337 -24.455 1.00 95.00 285 LYS A N 1
ATOM 2149 C CA . LYS A 1 285 ? 33.713 -13.780 -24.260 1.00 95.00 285 LYS A CA 1
ATOM 2150 C C . LYS A 1 285 ? 34.590 -14.087 -23.040 1.00 95.00 285 LYS A C 1
ATOM 2152 O O . LYS A 1 285 ? 35.593 -13.403 -22.804 1.00 95.00 285 LYS A O 1
ATOM 2157 N N . PRO A 1 286 ? 34.359 -15.213 -22.334 1.00 92.62 286 PRO A N 1
ATOM 2158 C CA . PRO A 1 286 ? 35.198 -15.643 -21.207 1.00 92.62 286 PRO A CA 1
ATOM 2159 C C . PRO A 1 286 ? 36.696 -15.772 -21.531 1.00 92.62 286 PRO A C 1
ATOM 2161 O O . PRO A 1 286 ? 37.536 -15.733 -20.630 1.00 92.62 286 PRO A O 1
ATOM 2164 N N . ARG A 1 287 ? 37.045 -15.907 -22.822 1.00 92.31 287 ARG A N 1
ATOM 2165 C CA . ARG A 1 287 ? 38.423 -15.900 -23.335 1.00 92.31 287 ARG A CA 1
ATOM 2166 C C . ARG A 1 287 ? 39.216 -14.676 -22.874 1.00 92.31 287 ARG A C 1
ATOM 2168 O O . ARG A 1 287 ? 40.415 -14.823 -22.662 1.00 92.31 287 ARG A O 1
ATOM 2175 N N . VAL A 1 288 ? 38.572 -13.526 -22.668 1.00 92.38 288 VAL A N 1
ATOM 2176 C CA . VAL A 1 288 ? 39.242 -12.270 -22.303 1.00 92.38 288 VAL A CA 1
ATOM 2177 C C . VAL A 1 288 ? 40.129 -12.403 -21.052 1.00 92.38 288 VAL A C 1
ATOM 2179 O O . VAL A 1 288 ? 41.209 -11.826 -20.972 1.00 92.38 288 VAL A O 1
ATOM 2182 N N . ARG A 1 289 ? 39.742 -13.266 -20.103 1.00 92.56 289 ARG A N 1
ATOM 2183 C CA . ARG A 1 289 ? 40.502 -13.523 -18.866 1.00 92.56 289 ARG A CA 1
ATOM 2184 C C . ARG A 1 289 ? 41.830 -14.253 -19.092 1.00 92.56 289 ARG A C 1
ATOM 2186 O O . ARG A 1 289 ? 42.652 -14.301 -18.184 1.00 92.56 289 ARG A O 1
ATOM 2193 N N . ARG A 1 290 ? 42.021 -14.850 -20.272 1.00 91.81 290 ARG A N 1
ATOM 2194 C CA . ARG A 1 290 ? 43.222 -15.608 -20.659 1.00 91.81 290 ARG A CA 1
ATOM 2195 C C . ARG A 1 290 ? 44.146 -14.837 -21.600 1.00 91.81 290 ARG A C 1
ATOM 2197 O O . ARG A 1 290 ? 45.131 -15.416 -22.045 1.00 91.81 290 ARG A O 1
ATOM 2204 N N . LEU A 1 291 ? 43.821 -13.585 -21.924 1.00 92.56 291 LEU A N 1
ATOM 2205 C CA . LEU A 1 291 ? 44.681 -12.758 -22.762 1.00 92.56 291 LEU A CA 1
ATOM 2206 C C . LEU A 1 291 ? 46.011 -12.467 -22.059 1.00 92.56 291 LEU A C 1
ATOM 2208 O O . LEU A 1 291 ? 46.035 -12.143 -20.867 1.00 92.56 291 LEU A O 1
ATOM 2212 N N . ALA A 1 292 ? 47.100 -12.556 -22.816 1.00 92.50 292 ALA A N 1
ATOM 2213 C CA . ALA A 1 292 ? 48.418 -12.115 -22.389 1.00 92.50 292 ALA A CA 1
ATOM 2214 C C . ALA A 1 292 ? 48.465 -10.584 -22.262 1.00 92.50 292 ALA A C 1
ATOM 2216 O O . ALA A 1 292 ? 47.692 -9.866 -22.897 1.00 92.50 292 ALA A O 1
ATOM 2217 N N . ASP A 1 293 ? 49.411 -10.056 -21.485 1.00 89.50 293 ASP A N 1
ATOM 2218 C CA . ASP A 1 293 ? 49.531 -8.602 -21.296 1.00 89.50 293 ASP A CA 1
ATOM 2219 C C . ASP A 1 293 ? 49.835 -7.861 -22.613 1.00 89.50 293 ASP A C 1
ATOM 2221 O O . ASP A 1 293 ? 49.371 -6.742 -22.818 1.00 89.50 293 ASP A O 1
ATOM 2225 N N . ALA A 1 294 ? 50.523 -8.515 -23.556 1.00 88.81 294 ALA A N 1
ATOM 2226 C CA . ALA A 1 294 ? 50.725 -7.986 -24.905 1.00 88.81 294 ALA A CA 1
ATOM 2227 C C . ALA A 1 294 ? 49.408 -7.872 -25.700 1.00 88.81 294 ALA A C 1
ATOM 2229 O O . ALA A 1 294 ? 49.191 -6.870 -26.374 1.00 88.81 294 ALA A O 1
ATOM 2230 N N . GLU A 1 295 ? 48.507 -8.854 -25.583 1.00 91.81 295 GLU A N 1
ATOM 2231 C CA . GLU A 1 295 ? 47.188 -8.820 -26.231 1.00 91.81 295 GLU A CA 1
ATOM 2232 C C . GLU A 1 295 ? 46.295 -7.738 -25.603 1.00 91.81 295 GLU A C 1
ATOM 2234 O O . GLU A 1 295 ? 45.593 -7.023 -26.315 1.00 91.81 295 GLU A O 1
ATOM 2239 N N . TRP A 1 296 ? 46.369 -7.549 -24.281 1.00 92.00 296 TRP A N 1
ATOM 2240 C CA . TRP A 1 296 ? 45.700 -6.435 -23.600 1.00 92.00 296 TRP A CA 1
ATOM 2241 C C . TRP A 1 296 ? 46.199 -5.073 -24.074 1.00 92.00 296 TRP A C 1
ATOM 2243 O O . TRP A 1 296 ? 45.394 -4.163 -24.261 1.00 92.00 296 TRP A O 1
ATOM 2253 N N . GLN A 1 297 ? 47.504 -4.937 -24.309 1.00 90.56 297 GLN A N 1
ATOM 2254 C CA . GLN A 1 297 ? 48.078 -3.708 -24.844 1.00 90.56 297 GLN A CA 1
ATOM 2255 C C . GLN A 1 297 ? 47.609 -3.442 -26.281 1.00 90.56 297 GLN A C 1
ATOM 2257 O O . GLN A 1 297 ? 47.247 -2.310 -26.600 1.00 90.56 297 GLN A O 1
ATOM 2262 N N . THR A 1 298 ? 47.565 -4.471 -27.134 1.00 89.62 298 THR A N 1
ATOM 2263 C CA . THR A 1 298 ? 47.017 -4.367 -28.497 1.00 89.62 298 THR A CA 1
ATOM 2264 C C . THR A 1 298 ? 45.550 -3.944 -28.474 1.00 89.62 298 THR A C 1
ATOM 2266 O O . THR A 1 298 ? 45.170 -3.013 -29.181 1.00 89.62 298 THR A O 1
ATOM 2269 N N . LEU A 1 299 ? 44.733 -4.569 -27.619 1.00 89.75 299 LEU A N 1
ATOM 2270 C CA . LEU A 1 299 ? 43.322 -4.219 -27.464 1.00 89.75 299 LEU A CA 1
ATOM 2271 C C . LEU A 1 299 ? 43.145 -2.784 -26.949 1.00 89.75 299 LEU A C 1
ATOM 2273 O O . LEU A 1 299 ? 42.291 -2.057 -27.444 1.00 89.75 299 LEU A O 1
ATOM 2277 N N . HIS A 1 300 ? 43.970 -2.357 -25.993 1.00 90.38 300 HIS A N 1
ATOM 2278 C CA . HIS A 1 300 ? 43.943 -0.999 -25.456 1.00 90.38 300 HIS A CA 1
ATOM 2279 C C . HIS A 1 300 ? 44.222 0.052 -26.535 1.00 90.38 300 HIS A C 1
ATOM 2281 O O . HIS A 1 300 ? 43.416 0.962 -26.709 1.00 90.38 300 HIS A O 1
ATOM 2287 N N . VAL A 1 301 ? 45.299 -0.110 -27.310 1.00 86.75 301 VAL A N 1
ATOM 2288 C CA . VAL A 1 301 ? 45.646 0.813 -28.405 1.00 86.75 301 VAL A CA 1
ATOM 2289 C C . VAL A 1 301 ? 44.553 0.839 -29.474 1.00 86.75 301 VAL A C 1
ATOM 2291 O O . VAL A 1 301 ? 44.160 1.910 -29.935 1.00 86.75 301 VAL A O 1
ATOM 2294 N N . TYR A 1 302 ? 44.019 -0.329 -29.835 1.00 87.12 302 TYR A N 1
ATOM 2295 C CA . TYR A 1 302 ? 42.922 -0.429 -30.792 1.00 87.12 302 TYR A CA 1
ATOM 2296 C C . TYR A 1 302 ? 41.679 0.335 -30.323 1.00 87.12 302 TYR A C 1
ATOM 2298 O O . TYR A 1 302 ? 41.146 1.161 -31.061 1.00 87.12 302 TYR A O 1
ATOM 2306 N N . LEU A 1 303 ? 41.248 0.118 -29.077 1.00 87.56 303 LEU A N 1
ATOM 2307 C CA . LEU A 1 303 ? 40.080 0.790 -28.508 1.00 87.56 303 LEU A CA 1
ATOM 2308 C C . LEU A 1 303 ? 40.306 2.296 -28.339 1.00 87.56 303 LEU A C 1
ATOM 2310 O O . LEU A 1 303 ? 39.387 3.065 -28.604 1.00 87.56 303 LEU A O 1
ATOM 2314 N N . GLN A 1 304 ? 41.509 2.732 -27.944 1.00 85.62 304 GLN A N 1
ATOM 2315 C CA . GLN A 1 304 ? 41.855 4.155 -27.825 1.00 85.62 304 GLN A CA 1
ATOM 2316 C C . GLN A 1 304 ? 41.697 4.883 -29.159 1.00 85.62 304 GLN A C 1
ATOM 2318 O O . GLN A 1 304 ? 41.149 5.983 -29.202 1.00 85.62 304 GLN A O 1
ATOM 2323 N N . ASN A 1 305 ? 42.165 4.259 -30.239 1.00 80.50 305 ASN A N 1
ATOM 2324 C CA . ASN A 1 305 ? 42.067 4.842 -31.565 1.00 80.50 305 ASN A CA 1
ATOM 2325 C C . ASN A 1 305 ? 40.624 4.762 -32.097 1.00 80.50 305 ASN A C 1
ATOM 2327 O O . ASN A 1 305 ? 40.148 5.718 -32.704 1.00 80.50 305 ASN A O 1
ATOM 2331 N N . ARG A 1 306 ? 39.917 3.642 -31.866 1.00 79.50 306 ARG A N 1
ATOM 2332 C CA . ARG A 1 306 ? 38.546 3.412 -32.363 1.00 79.50 306 ARG A CA 1
ATOM 2333 C C . ARG A 1 306 ? 37.514 4.292 -31.662 1.00 79.50 306 ARG A C 1
ATOM 2335 O O . ARG A 1 306 ? 36.566 4.736 -32.301 1.00 79.50 306 ARG A O 1
ATOM 2342 N N . TYR A 1 307 ? 37.716 4.554 -30.371 1.00 77.50 307 TYR A N 1
ATOM 2343 C CA . TYR A 1 307 ? 36.839 5.346 -29.507 1.00 77.50 307 TYR A CA 1
ATOM 2344 C C . TYR A 1 307 ? 37.556 6.599 -28.987 1.00 77.50 307 TYR A C 1
ATOM 2346 O O . TYR A 1 307 ? 37.634 6.840 -27.772 1.00 77.50 307 TYR A O 1
ATOM 2354 N N . ALA A 1 308 ? 38.091 7.390 -29.922 1.00 62.16 308 ALA A N 1
ATOM 2355 C CA . ALA A 1 308 ? 38.767 8.647 -29.627 1.00 62.16 308 ALA A CA 1
ATOM 2356 C C . ALA A 1 308 ? 37.871 9.584 -28.796 1.00 62.16 308 ALA A C 1
ATOM 2358 O O . ALA A 1 308 ? 36.651 9.642 -28.974 1.00 62.16 308 ALA A O 1
ATOM 2359 N N . ALA A 1 309 ? 38.480 10.324 -27.865 1.00 56.03 309 ALA A N 1
ATOM 2360 C CA . ALA A 1 309 ? 37.755 11.323 -27.089 1.00 56.03 309 ALA A CA 1
ATOM 2361 C C . ALA A 1 309 ? 37.176 12.396 -28.034 1.00 56.03 309 ALA A C 1
ATOM 2363 O O . ALA A 1 309 ? 37.878 12.818 -28.962 1.00 56.03 309 ALA A O 1
ATOM 2364 N N . PRO A 1 310 ? 35.936 12.868 -27.813 1.00 49.09 310 PRO A N 1
ATOM 2365 C CA . PRO A 1 310 ? 35.366 13.940 -28.621 1.00 49.09 310 PRO A CA 1
ATOM 2366 C C . PRO A 1 310 ? 36.277 15.178 -28.549 1.00 49.09 310 PRO A C 1
ATOM 2368 O O . PRO A 1 310 ? 36.425 15.786 -27.492 1.00 49.09 310 PRO A O 1
ATOM 2371 N N . GLY A 1 311 ? 36.928 15.515 -29.671 1.00 48.16 311 GLY A N 1
ATOM 2372 C CA . GLY A 1 311 ? 37.851 16.654 -29.795 1.00 48.16 311 GLY A CA 1
ATOM 2373 C C . GLY A 1 311 ? 39.347 16.322 -29.919 1.00 48.16 311 GLY A C 1
ATOM 2374 O O . GLY A 1 311 ? 40.151 17.246 -30.031 1.00 48.16 311 GLY A O 1
ATOM 2375 N N . ALA A 1 312 ? 39.753 15.048 -29.934 1.00 44.56 312 ALA A N 1
ATOM 2376 C CA . ALA A 1 312 ? 41.145 14.679 -30.202 1.00 44.56 312 ALA A CA 1
ATOM 2377 C C . ALA A 1 312 ? 41.456 14.754 -31.711 1.00 44.56 312 ALA A C 1
ATOM 2379 O O . ALA A 1 312 ? 40.995 13.929 -32.495 1.00 44.56 312 ALA A O 1
ATOM 2380 N N . VAL A 1 313 ? 42.251 15.745 -32.125 1.00 34.94 313 VAL A N 1
ATOM 2381 C CA . VAL A 1 313 ? 42.809 15.821 -33.484 1.00 34.94 313 VAL A CA 1
ATOM 2382 C C . VAL A 1 313 ? 43.790 14.659 -33.661 1.00 34.94 313 VAL A C 1
ATOM 2384 O O . VAL A 1 313 ? 44.826 14.603 -33.000 1.00 34.94 313 VAL A O 1
ATOM 2387 N N . THR A 1 314 ? 43.454 13.708 -34.529 1.00 40.75 314 THR A N 1
ATOM 2388 C CA . THR A 1 314 ? 44.313 12.569 -34.858 1.00 40.75 314 THR A CA 1
ATOM 2389 C C . THR A 1 314 ? 45.436 13.025 -35.789 1.00 40.75 314 THR A C 1
ATOM 2391 O O . THR A 1 314 ? 45.258 13.052 -37.006 1.00 40.75 314 THR A O 1
ATOM 2394 N N . GLU A 1 315 ? 46.609 13.360 -35.252 1.00 33.25 315 GLU A N 1
ATOM 2395 C CA . GLU A 1 315 ? 47.828 13.197 -36.049 1.00 33.25 315 GLU A CA 1
ATOM 2396 C C . GLU A 1 315 ? 48.277 11.728 -35.993 1.00 33.25 315 GLU A C 1
ATOM 2398 O O . GLU A 1 315 ? 48.234 11.112 -34.920 1.00 33.25 315 GLU A O 1
ATOM 2403 N N . PRO A 1 316 ? 48.705 11.136 -37.123 1.00 37.53 316 PRO A N 1
ATOM 2404 C CA . PRO A 1 316 ? 49.032 9.720 -37.214 1.00 37.53 316 PRO A CA 1
ATOM 2405 C C . PRO A 1 316 ? 50.345 9.433 -36.482 1.00 37.53 316 PRO A C 1
ATOM 2407 O O . PRO A 1 316 ? 51.427 9.396 -37.063 1.00 37.53 316 PRO A O 1
ATOM 2410 N N . ARG A 1 317 ? 50.271 9.192 -35.173 1.00 40.25 317 ARG A N 1
ATOM 2411 C CA . ARG A 1 317 ? 51.417 8.761 -34.368 1.00 40.25 317 ARG A CA 1
ATOM 2412 C C . ARG A 1 317 ? 51.525 7.236 -34.363 1.00 40.25 317 ARG A C 1
ATOM 2414 O O . ARG A 1 317 ? 51.509 6.601 -33.316 1.00 40.25 317 ARG A O 1
ATOM 2421 N N . ALA A 1 318 ? 51.638 6.643 -35.548 1.00 42.09 318 ALA A N 1
ATOM 2422 C CA . ALA A 1 318 ? 51.743 5.195 -35.713 1.00 42.09 318 ALA A CA 1
ATOM 2423 C C . ALA A 1 318 ? 52.853 4.788 -36.688 1.00 42.09 318 ALA A C 1
ATOM 2425 O O . ALA A 1 318 ? 52.621 4.007 -37.592 1.00 42.09 318 ALA A O 1
ATOM 2426 N N . THR A 1 319 ? 54.083 5.255 -36.477 1.00 40.66 319 THR A N 1
ATOM 2427 C CA . THR A 1 319 ? 55.292 4.555 -36.950 1.00 40.66 319 THR A CA 1
ATOM 2428 C C . THR A 1 319 ? 56.487 5.029 -36.127 1.00 40.66 319 THR A C 1
ATOM 2430 O O . THR A 1 319 ? 57.043 6.071 -36.450 1.00 40.66 319 THR A O 1
ATOM 2433 N N . ASN A 1 320 ? 56.855 4.325 -35.045 1.00 42.72 320 ASN A N 1
ATOM 2434 C CA . ASN A 1 320 ? 58.262 4.188 -34.595 1.00 42.72 320 ASN A CA 1
ATOM 2435 C C . ASN A 1 320 ? 58.477 3.463 -33.254 1.00 42.72 320 ASN A C 1
ATOM 2437 O O . ASN A 1 320 ? 59.621 3.342 -32.832 1.00 42.72 320 ASN A O 1
ATOM 2441 N N . TYR A 1 321 ? 57.462 2.896 -32.593 1.00 39.56 321 TYR A N 1
ATOM 2442 C CA . TYR A 1 321 ? 57.705 2.246 -31.293 1.00 39.56 321 TYR A CA 1
ATOM 2443 C C . TYR A 1 321 ? 58.590 0.981 -31.387 1.00 39.56 321 TYR A C 1
ATOM 2445 O O . TYR A 1 321 ? 59.454 0.751 -30.546 1.00 39.56 321 TYR A O 1
ATOM 2453 N N . LEU A 1 322 ? 58.457 0.195 -32.463 1.00 41.22 322 LEU A N 1
ATOM 2454 C CA . LEU A 1 322 ? 59.294 -0.994 -32.694 1.00 41.22 322 LEU A CA 1
ATOM 2455 C C . LEU A 1 322 ? 60.702 -0.671 -33.225 1.00 41.22 322 LEU A C 1
ATOM 2457 O O . LEU A 1 322 ? 61.594 -1.513 -33.133 1.00 41.22 322 LEU A O 1
ATOM 2461 N N . LYS A 1 323 ? 60.917 0.538 -33.762 1.00 40.78 323 LYS A N 1
ATOM 2462 C CA . LYS A 1 323 ? 62.239 1.001 -34.213 1.00 40.78 323 LYS A CA 1
ATOM 2463 C C . LYS A 1 323 ? 63.055 1.515 -33.023 1.00 40.78 323 LYS A C 1
ATOM 2465 O O . LYS A 1 323 ? 64.215 1.153 -32.868 1.00 40.78 323 LYS A O 1
ATOM 2470 N N . ASP A 1 324 ? 62.392 2.221 -32.110 1.00 42.47 324 ASP A N 1
ATOM 2471 C CA . ASP A 1 324 ? 63.009 2.838 -30.932 1.00 42.47 324 ASP A CA 1
ATOM 2472 C C . ASP A 1 324 ? 63.434 1.828 -29.843 1.00 42.47 324 ASP A C 1
ATOM 2474 O O . ASP A 1 324 ? 64.304 2.116 -29.025 1.00 42.47 324 ASP A O 1
ATOM 2478 N N . LEU A 1 325 ? 62.876 0.608 -29.847 1.00 46.19 325 LEU A N 1
ATOM 2479 C CA . LEU A 1 325 ? 63.314 -0.483 -28.961 1.00 46.19 325 LEU A CA 1
ATOM 2480 C C . LEU A 1 325 ? 64.582 -1.199 -29.451 1.00 46.19 325 LEU A C 1
ATOM 2482 O O . LEU A 1 325 ? 65.270 -1.828 -28.649 1.00 46.19 325 LEU A O 1
ATOM 2486 N N . LYS A 1 326 ? 64.907 -1.112 -30.748 1.00 43.69 326 LYS A N 1
ATOM 2487 C CA . LYS A 1 326 ? 66.079 -1.786 -31.334 1.00 43.69 326 LYS A CA 1
ATOM 2488 C C . LYS A 1 326 ? 67.373 -0.979 -31.174 1.00 43.69 326 LYS A C 1
ATOM 2490 O O . LYS A 1 326 ? 68.446 -1.577 -31.136 1.00 43.69 326 LYS A O 1
ATOM 2495 N N . ASP A 1 327 ? 67.257 0.339 -31.001 1.00 46.56 327 ASP A N 1
ATOM 2496 C CA . ASP A 1 327 ? 68.392 1.272 -30.972 1.00 46.56 327 ASP A CA 1
ATOM 2497 C C . ASP A 1 327 ? 68.837 1.695 -29.553 1.00 46.56 327 ASP A C 1
ATOM 2499 O O . ASP A 1 327 ? 69.840 2.390 -29.390 1.00 46.56 327 ASP A O 1
ATOM 2503 N N . ARG A 1 328 ? 68.167 1.239 -28.484 1.00 46.19 328 ARG A N 1
ATOM 2504 C CA . ARG A 1 328 ? 68.527 1.596 -27.096 1.00 46.19 328 ARG A CA 1
ATOM 2505 C C . ARG A 1 328 ? 69.606 0.674 -26.512 1.00 46.19 328 ARG A C 1
ATOM 2507 O O . ARG A 1 328 ? 69.311 -0.280 -25.796 1.00 46.19 328 ARG A O 1
ATOM 2514 N N . LYS A 1 329 ? 70.876 1.000 -26.773 1.00 42.31 329 LYS A N 1
ATOM 2515 C CA . LYS A 1 329 ? 72.062 0.468 -26.067 1.00 42.31 329 LYS A CA 1
ATOM 2516 C C . LYS A 1 329 ? 72.759 1.568 -25.242 1.00 42.31 329 LYS A C 1
ATOM 2518 O O . LYS A 1 329 ? 73.794 2.040 -25.680 1.00 42.31 329 LYS A O 1
ATOM 2523 N N . ASP A 1 330 ? 72.237 1.962 -24.073 1.00 44.09 330 ASP A N 1
ATOM 2524 C CA . ASP A 1 330 ? 73.048 2.411 -22.907 1.00 44.09 330 ASP A CA 1
ATOM 2525 C C . ASP A 1 330 ? 72.153 2.724 -21.673 1.00 44.09 330 ASP A C 1
ATOM 2527 O O . ASP A 1 330 ? 71.189 3.482 -21.806 1.00 44.09 330 ASP A O 1
ATOM 2531 N N . PRO A 1 331 ? 72.434 2.212 -20.455 1.00 43.97 331 PRO A N 1
ATOM 2532 C CA . PRO A 1 331 ? 71.653 2.507 -19.245 1.00 43.97 331 PRO A CA 1
ATOM 2533 C C . PRO A 1 331 ? 71.852 3.904 -18.619 1.00 43.97 331 PRO A C 1
ATOM 2535 O O . PRO A 1 331 ? 71.264 4.172 -17.568 1.00 43.97 331 PRO A O 1
ATOM 2538 N N . LYS A 1 332 ? 72.690 4.790 -19.175 1.00 44.47 332 LYS A N 1
ATOM 2539 C CA . LYS A 1 332 ? 73.070 6.051 -18.497 1.00 44.47 332 LYS A CA 1
ATOM 2540 C C . LYS A 1 332 ? 72.268 7.307 -18.861 1.00 44.47 332 LYS A C 1
ATOM 2542 O O . LYS A 1 332 ? 72.329 8.271 -18.099 1.00 44.47 332 LYS A O 1
ATOM 2547 N N . ASP A 1 333 ? 71.445 7.294 -19.909 1.00 47.69 333 ASP A N 1
ATOM 2548 C CA . ASP A 1 333 ? 70.668 8.484 -20.322 1.00 47.69 333 ASP A CA 1
ATOM 2549 C C . ASP A 1 333 ? 69.364 8.717 -19.528 1.00 47.69 333 ASP A C 1
ATOM 2551 O O . ASP A 1 333 ? 68.695 9.744 -19.658 1.00 47.69 333 ASP A O 1
ATOM 2555 N N . ASN A 1 334 ? 69.014 7.804 -18.618 1.00 49.66 334 ASN A N 1
ATOM 2556 C CA . ASN A 1 334 ? 67.708 7.801 -17.951 1.00 49.66 334 ASN A CA 1
ATOM 2557 C C . ASN A 1 334 ? 67.547 8.835 -16.813 1.00 49.66 334 ASN A C 1
ATOM 2559 O O . ASN A 1 334 ? 66.482 8.927 -16.208 1.00 49.66 334 ASN A O 1
ATOM 2563 N N . LYS A 1 335 ? 68.583 9.625 -16.488 1.00 41.06 335 LYS A N 1
ATOM 2564 C CA . LYS A 1 335 ? 68.520 10.617 -15.392 1.00 41.06 335 LYS A CA 1
ATOM 2565 C C . LYS A 1 335 ? 68.182 12.043 -15.834 1.00 41.06 335 LYS A C 1
ATOM 2567 O O . LYS A 1 335 ? 67.761 12.830 -14.993 1.00 41.06 335 LYS A O 1
ATOM 2572 N N . ARG A 1 336 ? 68.322 12.392 -17.120 1.00 42.12 336 ARG A N 1
ATOM 2573 C CA . ARG A 1 336 ? 68.048 13.763 -17.601 1.00 42.12 336 ARG A CA 1
ATOM 2574 C C . ARG A 1 336 ? 66.608 13.974 -18.069 1.00 42.12 336 ARG A C 1
ATOM 2576 O O . ARG A 1 336 ? 66.037 15.017 -17.778 1.00 42.12 336 ARG A O 1
ATOM 2583 N N . SER A 1 337 ? 65.990 12.973 -18.696 1.00 42.25 337 SER A N 1
ATOM 2584 C CA . SER A 1 337 ? 64.604 13.082 -19.180 1.00 42.25 337 SER A CA 1
ATOM 2585 C C . SER A 1 337 ? 63.566 13.089 -18.049 1.00 42.25 337 SER A C 1
ATOM 2587 O O . SER A 1 337 ? 62.537 13.742 -18.184 1.00 42.25 337 SER A O 1
ATOM 2589 N N . PHE A 1 338 ? 63.843 12.431 -16.917 1.00 38.88 338 PHE A N 1
ATOM 2590 C CA . PHE A 1 338 ? 62.895 12.344 -15.798 1.00 38.88 338 PHE A CA 1
ATOM 2591 C C . PHE A 1 338 ? 62.791 13.650 -14.987 1.00 38.88 338 PHE A C 1
ATOM 2593 O O . PHE A 1 338 ? 61.737 13.959 -14.439 1.00 38.88 338 PHE A O 1
ATOM 2600 N N . LEU A 1 339 ? 63.864 14.449 -14.939 1.00 38.59 339 LEU A N 1
ATOM 2601 C CA . LEU A 1 339 ? 63.884 15.724 -14.209 1.00 38.59 339 LEU A CA 1
ATOM 2602 C C . LEU A 1 339 ? 63.272 16.881 -15.011 1.00 38.59 339 LEU A C 1
ATOM 2604 O O . LEU A 1 339 ? 62.753 17.820 -14.418 1.00 38.59 339 LEU A O 1
ATOM 2608 N N . GLN A 1 340 ? 63.251 16.793 -16.342 1.00 38.69 340 GLN A N 1
ATOM 2609 C CA . GLN A 1 340 ? 62.694 17.848 -17.194 1.00 38.69 340 GLN A CA 1
ATOM 2610 C C . GLN A 1 340 ? 61.156 17.821 -17.260 1.00 38.69 340 GLN A C 1
ATOM 2612 O O . GLN A 1 340 ? 60.534 18.851 -17.495 1.00 38.69 340 GLN A O 1
ATOM 2617 N N . SER A 1 341 ? 60.525 16.673 -16.984 1.00 38.91 341 SER A N 1
ATOM 2618 C CA . SER A 1 341 ? 59.060 16.549 -16.906 1.00 38.91 341 SER A CA 1
ATOM 2619 C C . SER A 1 341 ? 58.474 16.943 -15.543 1.00 38.91 341 SER A C 1
ATOM 2621 O O . SER A 1 341 ? 57.265 17.137 -15.439 1.00 38.91 341 SER A O 1
ATOM 2623 N N . PHE A 1 342 ? 59.303 17.077 -14.500 1.00 35.34 342 PHE A N 1
ATOM 2624 C CA . PHE A 1 342 ? 58.844 17.385 -13.139 1.00 35.34 342 PHE A CA 1
ATOM 2625 C C . PHE A 1 342 ? 58.707 18.898 -12.877 1.00 35.34 342 PHE A C 1
ATOM 2627 O O . PHE A 1 342 ? 57.874 19.307 -12.069 1.00 35.34 342 PHE A O 1
ATOM 2634 N N . GLU A 1 343 ? 59.451 19.749 -13.594 1.00 37.03 343 GLU A N 1
ATOM 2635 C CA . GLU A 1 343 ? 59.387 21.212 -13.418 1.00 37.03 343 GLU A CA 1
ATOM 2636 C C . GLU A 1 343 ? 58.213 21.883 -14.152 1.00 37.03 343 GLU A C 1
ATOM 2638 O O . GLU A 1 343 ? 57.768 22.956 -13.750 1.00 37.03 343 GLU A O 1
ATOM 2643 N N . SER A 1 344 ? 57.615 21.240 -15.160 1.00 34.19 344 SER A N 1
ATOM 2644 C CA . SER A 1 344 ? 56.442 21.790 -15.863 1.00 34.19 344 SER A CA 1
ATOM 2645 C C . SER A 1 344 ? 55.124 21.674 -15.077 1.00 34.19 344 SER A C 1
ATOM 2647 O O . SER A 1 344 ? 54.113 22.223 -15.505 1.00 34.19 344 SER A O 1
ATOM 2649 N N . PHE A 1 345 ? 55.114 20.994 -13.922 1.00 35.66 345 PHE A N 1
ATOM 2650 C CA . PHE A 1 345 ? 53.894 20.710 -13.150 1.00 35.66 345 PHE A CA 1
ATOM 2651 C C . PHE A 1 345 ? 53.651 21.650 -11.951 1.00 35.66 345 PHE A C 1
ATOM 2653 O O . PHE A 1 345 ? 52.604 21.565 -11.312 1.00 35.66 345 PHE A O 1
ATOM 2660 N N . GLN A 1 346 ? 54.573 22.572 -11.635 1.00 39.75 346 GLN A N 1
ATOM 2661 C CA . GLN A 1 346 ? 54.450 23.459 -10.461 1.00 39.75 346 GLN A CA 1
ATOM 2662 C C . GLN A 1 346 ? 53.825 24.845 -10.729 1.00 39.75 346 GLN A C 1
ATOM 2664 O O . GLN A 1 346 ? 53.655 25.612 -9.786 1.00 39.75 346 GLN A O 1
ATOM 2669 N N . SER A 1 347 ? 53.410 25.181 -11.958 1.00 34.31 347 SER A N 1
ATOM 2670 C CA . SER A 1 347 ? 52.873 26.526 -12.278 1.00 34.31 347 SER A CA 1
ATOM 2671 C C . SER A 1 347 ? 51.343 26.698 -12.244 1.00 34.31 347 SER A C 1
ATOM 2673 O O . SER A 1 347 ? 50.850 27.745 -12.643 1.00 34.31 347 SER A O 1
ATOM 2675 N N . PHE A 1 348 ? 50.563 25.748 -11.721 1.00 33.47 348 PHE A N 1
ATOM 2676 C CA . PHE A 1 348 ? 49.106 25.927 -11.560 1.00 33.47 348 PHE A CA 1
ATOM 2677 C C . PHE A 1 348 ? 48.636 25.564 -10.145 1.00 33.47 348 PHE A C 1
ATOM 2679 O O . PHE A 1 348 ? 47.951 24.572 -9.909 1.00 33.47 348 PHE A O 1
ATOM 2686 N N . ARG A 1 349 ? 49.009 26.393 -9.164 1.00 34.34 349 ARG A N 1
ATOM 2687 C CA . ARG A 1 349 ? 48.357 26.411 -7.847 1.00 34.34 349 ARG A CA 1
ATOM 2688 C C . ARG A 1 349 ? 48.254 27.839 -7.316 1.00 34.34 349 ARG A C 1
ATOM 2690 O O . ARG A 1 349 ? 49.044 28.282 -6.491 1.00 34.34 349 ARG A O 1
ATOM 2697 N N . SER A 1 350 ? 47.222 28.541 -7.761 1.00 32.59 350 SER A N 1
ATOM 2698 C CA . SER A 1 350 ? 46.676 29.700 -7.061 1.00 32.59 350 SER A CA 1
ATOM 2699 C C . SER A 1 350 ? 45.164 29.735 -7.272 1.00 32.59 350 SER A C 1
ATOM 2701 O O . SER A 1 350 ? 44.684 30.057 -8.349 1.00 32.59 350 SER A O 1
ATOM 2703 N N . LEU A 1 351 ? 44.423 29.310 -6.246 1.00 31.89 351 LEU A N 1
ATOM 2704 C CA . LEU A 1 351 ? 43.221 29.960 -5.711 1.00 31.89 351 LEU A CA 1
ATOM 2705 C C . LEU A 1 351 ? 42.662 29.088 -4.571 1.00 31.89 351 LEU A C 1
ATOM 2707 O O . LEU A 1 351 ? 42.420 27.892 -4.701 1.00 31.89 351 LEU A O 1
ATOM 2711 N N . THR A 1 352 ? 42.574 29.721 -3.412 1.00 36.16 352 THR A N 1
ATOM 2712 C CA . THR A 1 352 ? 42.244 29.215 -2.077 1.00 36.16 352 THR A CA 1
ATOM 2713 C C . THR A 1 352 ? 40.738 29.054 -1.852 1.00 36.16 352 THR A C 1
ATOM 2715 O O . THR A 1 352 ? 40.005 29.940 -2.267 1.00 36.16 352 THR A O 1
ATOM 2718 N N . PHE A 1 353 ? 40.298 28.031 -1.102 1.00 28.72 353 PHE A N 1
ATOM 2719 C CA . PHE A 1 353 ? 39.452 28.151 0.109 1.00 28.72 353 PHE A CA 1
ATOM 2720 C C . PHE A 1 353 ? 39.398 26.805 0.883 1.00 28.72 353 PHE A C 1
ATOM 2722 O O . PHE A 1 353 ? 39.763 25.760 0.354 1.00 28.72 353 PHE A O 1
ATOM 2729 N N . ALA A 1 354 ? 39.068 26.878 2.178 1.00 29.06 354 ALA A N 1
ATOM 2730 C CA . ALA A 1 354 ? 39.533 26.029 3.289 1.00 29.06 354 ALA A CA 1
ATOM 2731 C C . ALA A 1 354 ? 38.986 24.578 3.395 1.00 29.06 354 ALA A C 1
ATOM 2733 O O . ALA A 1 354 ? 37.854 24.318 2.990 1.00 29.06 354 ALA A O 1
ATOM 2734 N N . PRO A 1 355 ? 39.723 23.652 4.055 1.00 31.17 355 PRO A N 1
ATOM 2735 C CA . PRO A 1 355 ? 39.228 22.326 4.424 1.00 31.17 355 PRO A CA 1
ATOM 2736 C C . PRO A 1 355 ? 38.556 22.290 5.811 1.00 31.17 355 PRO A C 1
ATOM 2738 O O . PRO A 1 355 ? 39.087 22.777 6.812 1.00 31.17 355 PRO A O 1
ATOM 2741 N N . TRP A 1 356 ? 37.397 21.635 5.860 1.00 25.23 356 TRP A N 1
ATOM 2742 C CA . TRP A 1 356 ? 36.680 21.220 7.067 1.00 25.23 356 TRP A CA 1
ATOM 2743 C C . TRP A 1 356 ? 37.394 20.012 7.709 1.00 25.23 356 TRP A C 1
ATOM 2745 O O . TRP A 1 356 ? 37.762 19.064 7.015 1.00 25.23 356 TRP A O 1
ATOM 2755 N N . ARG A 1 357 ? 37.642 20.056 9.026 1.00 30.03 357 ARG A N 1
ATOM 2756 C CA . ARG A 1 357 ? 38.304 18.987 9.803 1.00 30.03 357 ARG A CA 1
ATOM 2757 C C . ARG A 1 357 ? 37.276 17.976 10.334 1.00 30.03 357 ARG A C 1
ATOM 2759 O O . ARG A 1 357 ? 36.272 18.426 10.881 1.00 30.03 357 ARG A O 1
ATOM 2766 N N . PRO A 1 358 ? 37.551 16.658 10.325 1.00 30.92 358 PRO A N 1
ATOM 2767 C CA . PRO A 1 358 ? 36.816 15.705 11.145 1.00 30.92 358 PRO A CA 1
ATOM 2768 C C . PRO A 1 358 ? 37.471 15.581 12.531 1.00 30.92 358 PRO A C 1
ATOM 2770 O O . PRO A 1 358 ? 38.689 15.440 12.658 1.00 30.92 358 PRO A O 1
ATOM 2773 N N . THR A 1 359 ? 36.660 15.646 13.583 1.00 31.72 359 THR A N 1
ATOM 2774 C CA . THR A 1 359 ? 37.052 15.336 14.960 1.00 31.72 359 THR A CA 1
ATOM 2775 C C . THR A 1 359 ? 37.055 13.826 15.188 1.00 31.72 359 THR A C 1
ATOM 2777 O O . THR A 1 359 ? 36.118 13.119 14.826 1.00 31.72 359 THR A O 1
ATOM 2780 N N . ALA A 1 360 ? 38.128 13.342 15.807 1.00 30.09 360 ALA A N 1
ATOM 2781 C CA . ALA A 1 360 ? 38.259 11.987 16.320 1.00 30.09 360 ALA A CA 1
ATOM 2782 C C . ALA A 1 360 ? 37.611 11.859 17.708 1.00 30.09 360 ALA A C 1
ATOM 2784 O O . ALA A 1 360 ? 37.692 12.790 18.510 1.00 30.09 360 ALA A O 1
ATOM 2785 N N . GLY A 1 361 ? 37.077 10.673 18.013 1.00 29.16 361 GLY A N 1
ATOM 2786 C CA . GLY A 1 361 ? 36.921 10.210 19.393 1.00 29.16 361 GLY A CA 1
ATOM 2787 C C . GLY A 1 361 ? 35.711 9.315 19.657 1.00 29.16 361 GLY A C 1
ATOM 2788 O O . GLY A 1 361 ? 34.641 9.822 19.958 1.00 29.16 361 GLY A O 1
ATOM 2789 N N . GLN A 1 362 ? 35.928 7.996 19.647 1.00 28.78 362 GLN A N 1
ATOM 2790 C CA . GLN A 1 362 ? 35.913 7.118 20.836 1.00 28.78 362 GLN A CA 1
ATOM 2791 C C . GLN A 1 362 ? 35.348 5.712 20.555 1.00 28.78 362 GLN A C 1
ATOM 2793 O O . GLN A 1 362 ? 34.283 5.524 19.977 1.00 28.78 362 GLN A O 1
ATOM 2798 N N . HIS A 1 363 ? 36.146 4.734 20.983 1.00 31.34 363 HIS A N 1
ATOM 2799 C CA . HIS A 1 363 ? 35.931 3.290 20.991 1.00 31.34 363 HIS A CA 1
ATOM 2800 C C . HIS A 1 363 ? 34.887 2.861 22.023 1.00 31.34 363 HIS A C 1
ATOM 2802 O O . HIS A 1 363 ? 34.992 3.355 23.132 1.00 31.34 363 HIS A O 1
ATOM 2808 N N . TYR A 1 364 ? 34.048 1.866 21.698 1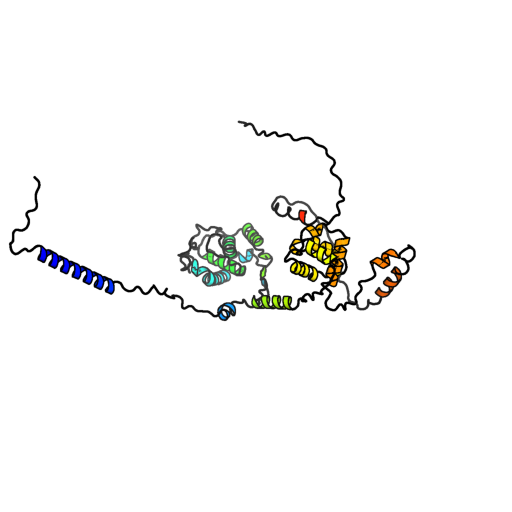.00 28.64 364 TYR A N 1
ATOM 2809 C CA . TYR A 1 364 ? 33.620 0.698 22.511 1.00 28.64 364 TYR A CA 1
ATOM 2810 C C . TYR A 1 364 ? 33.007 -0.296 21.490 1.00 28.64 364 TYR A C 1
ATOM 2812 O O . TYR A 1 364 ? 32.227 0.122 20.645 1.00 28.64 364 TYR A O 1
ATOM 2820 N N . GLY A 1 365 ? 33.448 -1.543 21.306 1.00 26.45 365 GLY A N 1
ATOM 2821 C CA . GLY A 1 365 ? 33.397 -2.673 22.235 1.00 26.45 365 GLY A CA 1
ATOM 2822 C C . GLY A 1 365 ? 32.586 -3.795 21.558 1.00 26.45 365 GLY A C 1
ATOM 2823 O O . GLY A 1 365 ? 31.363 -3.776 21.603 1.00 26.45 365 GLY A O 1
ATOM 2824 N N . LEU A 1 366 ? 33.259 -4.720 20.858 1.00 33.72 366 LEU A N 1
ATOM 2825 C CA . LEU A 1 366 ? 32.648 -5.938 20.307 1.00 33.72 366 LEU A CA 1
ATOM 2826 C C . LEU A 1 366 ? 32.567 -6.996 21.415 1.00 33.72 366 LEU A C 1
ATOM 2828 O O . LEU A 1 366 ? 33.600 -7.527 21.816 1.00 33.72 366 LEU A O 1
ATOM 2832 N N . SER A 1 367 ? 31.356 -7.344 21.841 1.00 30.94 367 SER A N 1
ATOM 2833 C CA . SER A 1 367 ? 31.057 -8.633 22.471 1.00 30.94 367 SER A CA 1
ATOM 2834 C C . SER A 1 367 ? 29.548 -8.895 22.446 1.00 30.94 367 SER A C 1
ATOM 2836 O O . SER A 1 367 ? 28.762 -8.039 22.839 1.00 30.94 367 SER A O 1
ATOM 2838 N N . ASP A 1 368 ? 29.203 -10.103 21.997 1.00 29.41 368 ASP A N 1
ATOM 2839 C CA . ASP A 1 368 ? 27.957 -10.846 22.226 1.00 29.41 368 ASP A CA 1
ATOM 2840 C C . ASP A 1 368 ? 26.702 -10.512 21.395 1.00 29.41 368 ASP A C 1
ATOM 2842 O O . ASP A 1 368 ? 25.835 -9.731 21.773 1.00 29.41 368 ASP A O 1
ATOM 2846 N N . PHE A 1 369 ? 26.539 -11.265 20.299 1.00 28.27 369 PHE A N 1
ATOM 2847 C CA . PHE A 1 369 ? 25.238 -11.593 19.704 1.00 28.27 369 PHE A CA 1
ATOM 2848 C C . PHE A 1 369 ? 25.103 -13.120 19.574 1.00 28.27 369 PHE A C 1
ATOM 2850 O O . PHE A 1 369 ? 25.945 -13.740 18.916 1.00 28.27 369 PHE A O 1
ATOM 2857 N N . PRO A 1 370 ? 24.049 -13.751 20.124 1.00 30.62 370 PRO A N 1
ATOM 2858 C CA . PRO A 1 370 ? 23.711 -15.128 19.808 1.00 30.62 370 PRO A CA 1
ATOM 2859 C C . PRO A 1 370 ? 22.758 -15.200 18.601 1.00 30.62 370 PRO A C 1
ATOM 2861 O O . PRO A 1 370 ? 21.795 -14.447 18.502 1.00 30.62 370 PRO A O 1
ATOM 2864 N N . GLY A 1 371 ? 22.997 -16.181 17.724 1.00 27.36 371 GLY A N 1
ATOM 2865 C CA . GLY A 1 371 ? 21.930 -16.934 17.054 1.00 27.36 371 GLY A CA 1
ATOM 2866 C C . GLY A 1 371 ? 21.253 -16.331 15.817 1.00 27.36 371 GLY A C 1
ATOM 2867 O O . GLY A 1 371 ? 20.155 -15.805 15.896 1.00 27.36 371 GLY A O 1
ATOM 2868 N N . GLY A 1 372 ? 21.851 -16.590 14.650 1.00 34.12 372 GLY A N 1
ATOM 2869 C CA . GLY A 1 372 ? 21.191 -17.336 13.570 1.00 34.12 372 GLY A CA 1
ATOM 2870 C C . GLY A 1 372 ? 20.026 -16.688 12.819 1.00 34.12 372 GLY A C 1
ATOM 2871 O O . GLY A 1 372 ? 18.878 -16.912 13.157 1.00 34.12 372 GLY A O 1
ATOM 2872 N N . PHE A 1 373 ? 20.328 -16.052 11.688 1.00 31.75 373 PHE A N 1
ATOM 2873 C CA . PHE A 1 373 ? 19.652 -16.221 10.390 1.00 31.75 373 PHE A CA 1
ATOM 2874 C C . PHE A 1 373 ? 20.540 -15.514 9.344 1.00 31.75 373 PHE A C 1
ATOM 2876 O O . PHE A 1 373 ? 21.258 -14.589 9.699 1.00 31.75 373 PHE A O 1
ATOM 2883 N N . LEU A 1 374 ? 20.523 -15.944 8.075 1.00 30.77 374 LEU A N 1
ATOM 2884 C CA . LEU A 1 374 ? 21.404 -15.513 6.956 1.00 30.77 374 LEU A CA 1
ATOM 2885 C C . LEU A 1 374 ? 22.654 -16.376 6.662 1.00 30.77 374 LEU A C 1
ATOM 2887 O O . LEU A 1 374 ? 23.702 -15.874 6.262 1.00 30.77 374 LEU A O 1
ATOM 2891 N N . ARG A 1 375 ? 22.520 -17.708 6.675 1.00 31.52 375 ARG A N 1
ATOM 2892 C CA . ARG A 1 375 ? 23.302 -18.565 5.757 1.00 31.52 375 ARG A CA 1
ATOM 2893 C C . ARG A 1 375 ? 22.512 -18.766 4.460 1.00 31.52 375 ARG A C 1
ATOM 2895 O O . ARG A 1 375 ? 21.853 -19.784 4.297 1.00 31.52 375 ARG A O 1
ATOM 2902 N N . LYS A 1 376 ? 22.546 -17.784 3.551 1.00 31.02 376 LYS A N 1
ATOM 2903 C CA . LYS A 1 376 ? 22.247 -18.018 2.117 1.00 31.02 376 LYS A CA 1
A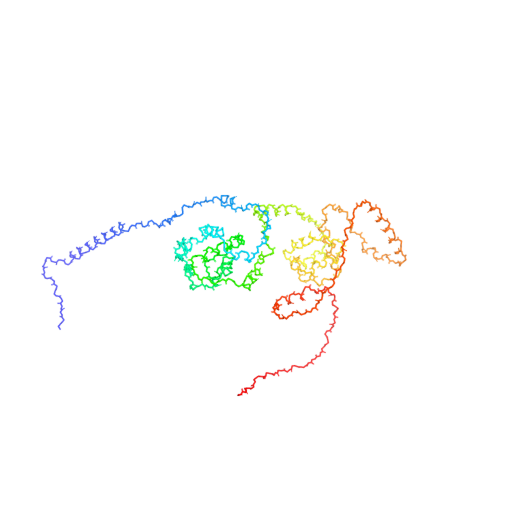TOM 2904 C C . LYS A 1 376 ? 22.758 -16.958 1.128 1.00 31.02 376 LYS A C 1
ATOM 2906 O O . LYS A 1 376 ? 22.535 -17.118 -0.061 1.00 31.02 376 LYS A O 1
ATOM 2911 N N . GLN A 1 377 ? 23.504 -15.940 1.571 1.00 30.19 377 GLN A N 1
ATOM 2912 C CA . GLN A 1 377 ? 24.131 -14.950 0.668 1.00 30.19 377 GLN A CA 1
ATOM 2913 C C . GLN A 1 377 ? 25.671 -14.970 0.663 1.00 30.19 377 GLN A C 1
ATOM 2915 O O . GLN A 1 377 ? 26.297 -14.209 -0.066 1.00 30.19 377 GLN A O 1
ATOM 2920 N N . ALA A 1 378 ? 26.310 -15.858 1.431 1.00 27.91 378 ALA A N 1
ATOM 2921 C CA . ALA A 1 378 ? 27.774 -15.917 1.513 1.00 27.91 378 ALA A CA 1
ATOM 2922 C C . ALA A 1 378 ? 28.443 -16.783 0.423 1.00 27.91 378 ALA A C 1
ATOM 2924 O O . ALA A 1 378 ? 29.664 -16.759 0.306 1.00 27.91 378 ALA A O 1
ATOM 2925 N N . ALA A 1 379 ? 27.676 -17.524 -0.385 1.00 28.42 379 ALA A N 1
ATOM 2926 C CA . ALA A 1 379 ? 28.234 -18.393 -1.429 1.00 28.42 379 ALA A CA 1
ATOM 2927 C C . ALA A 1 379 ? 28.548 -17.664 -2.753 1.00 28.42 379 ALA A C 1
ATOM 2929 O O . ALA A 1 379 ? 29.243 -18.224 -3.590 1.00 28.42 379 ALA A O 1
ATOM 2930 N N . ASP A 1 380 ? 28.086 -16.421 -2.928 1.00 31.22 380 ASP A N 1
ATOM 2931 C CA . ASP A 1 380 ? 28.223 -15.677 -4.195 1.00 31.22 380 ASP A CA 1
ATOM 2932 C C . ASP A 1 380 ? 29.365 -14.635 -4.175 1.00 31.22 380 ASP A C 1
ATOM 2934 O O . ASP A 1 380 ? 29.768 -14.082 -5.195 1.00 31.22 380 ASP A O 1
ATOM 2938 N N . ARG A 1 381 ? 29.959 -14.375 -2.999 1.00 29.91 381 ARG A N 1
ATOM 2939 C CA . ARG A 1 381 ? 31.105 -13.453 -2.868 1.00 29.91 381 ARG A CA 1
ATOM 2940 C C . ARG A 1 381 ? 32.455 -14.085 -3.199 1.00 29.91 381 ARG A C 1
ATOM 2942 O O . ARG A 1 381 ? 33.390 -13.358 -3.498 1.00 29.91 381 ARG A O 1
ATOM 2949 N N . THR A 1 382 ? 32.573 -15.410 -3.216 1.00 30.92 382 THR A N 1
ATOM 2950 C CA . THR A 1 382 ? 33.851 -16.091 -3.500 1.00 30.92 382 THR A CA 1
ATOM 2951 C C . THR A 1 382 ? 34.154 -16.245 -4.995 1.00 30.92 382 THR A C 1
ATOM 2953 O O . THR A 1 382 ? 35.245 -16.694 -5.350 1.00 30.92 382 THR A O 1
ATOM 2956 N N . TYR A 1 383 ? 33.239 -15.836 -5.887 1.00 33.91 383 TYR A N 1
ATOM 2957 C CA . TYR A 1 383 ? 33.477 -15.812 -7.337 1.00 33.91 383 TYR A CA 1
ATOM 2958 C C . TYR A 1 383 ? 33.935 -14.439 -7.870 1.00 33.91 383 TYR A C 1
ATOM 2960 O O . TYR A 1 383 ? 34.489 -14.368 -8.966 1.00 33.91 383 TYR A O 1
ATOM 2968 N N . ARG A 1 384 ? 33.761 -13.354 -7.097 1.00 36.59 384 ARG A N 1
ATOM 2969 C CA . ARG A 1 384 ? 34.067 -11.974 -7.529 1.00 36.59 384 ARG A CA 1
ATOM 2970 C C . ARG A 1 384 ? 35.537 -11.561 -7.422 1.00 36.59 384 ARG A C 1
ATOM 2972 O O . ARG A 1 384 ? 35.946 -10.669 -8.154 1.00 36.59 384 ARG A O 1
ATOM 2979 N N . ASP A 1 385 ? 36.335 -12.246 -6.605 1.00 34.62 385 ASP A N 1
ATOM 2980 C CA . ASP A 1 385 ? 37.686 -11.789 -6.241 1.00 34.62 385 ASP A CA 1
ATOM 2981 C C . ASP A 1 385 ? 38.822 -12.666 -6.802 1.00 34.62 385 ASP A C 1
ATOM 2983 O O . ASP A 1 385 ? 39.861 -12.826 -6.163 1.00 34.62 385 ASP A O 1
ATOM 2987 N N . ARG A 1 386 ? 38.671 -13.264 -7.995 1.00 42.53 386 ARG A N 1
ATOM 2988 C CA . ARG A 1 386 ? 39.811 -13.936 -8.652 1.00 42.53 386 ARG A CA 1
ATOM 2989 C C . ARG A 1 386 ? 40.568 -12.964 -9.566 1.00 42.53 386 ARG A C 1
ATOM 2991 O O . ARG A 1 386 ? 40.075 -12.682 -10.659 1.00 42.53 386 ARG A O 1
ATOM 2998 N N . PRO A 1 387 ? 41.767 -12.483 -9.180 1.00 44.38 387 PRO A N 1
ATOM 2999 C CA . PRO A 1 387 ? 42.621 -11.716 -10.079 1.00 44.38 387 PRO A CA 1
ATOM 3000 C C . PRO A 1 387 ? 43.024 -12.541 -11.310 1.00 44.38 387 PRO A C 1
ATOM 3002 O O . PRO A 1 387 ? 43.247 -13.752 -11.232 1.00 44.38 387 PRO A O 1
ATOM 3005 N N . CYS A 1 388 ? 43.127 -11.861 -12.455 1.00 44.56 388 CYS A N 1
ATOM 3006 C CA . CYS A 1 388 ? 43.591 -12.410 -13.729 1.00 44.56 388 CYS A CA 1
ATOM 3007 C C . CYS A 1 388 ? 45.099 -12.768 -13.616 1.00 44.56 388 CYS A C 1
ATOM 3009 O O . CYS A 1 388 ? 45.956 -11.989 -14.023 1.00 44.56 388 CYS A O 1
ATOM 3011 N N . HIS A 1 389 ? 45.434 -13.914 -12.999 1.00 40.50 389 HIS A N 1
ATOM 3012 C CA . HIS A 1 389 ? 46.809 -14.412 -12.848 1.00 40.50 389 HIS A CA 1
ATOM 3013 C C . HIS A 1 389 ? 47.248 -15.320 -14.006 1.00 40.50 389 HIS A C 1
ATOM 3015 O O . HIS A 1 389 ? 46.538 -16.239 -14.410 1.00 40.50 389 HIS A O 1
ATOM 3021 N N . HIS A 1 390 ? 48.484 -15.097 -14.459 1.00 37.78 390 HIS A N 1
ATOM 3022 C CA . HIS A 1 390 ? 49.283 -16.022 -15.262 1.00 37.78 390 HIS A CA 1
ATOM 3023 C C . HIS A 1 390 ? 49.508 -17.325 -14.468 1.00 37.78 390 HIS A C 1
ATOM 3025 O O . HIS A 1 390 ? 50.142 -17.294 -13.415 1.00 37.78 390 HIS A O 1
ATOM 3031 N N . GLN A 1 391 ? 49.035 -18.475 -14.958 1.00 28.92 391 GLN A N 1
ATOM 3032 C CA . GLN A 1 391 ? 49.546 -19.778 -14.511 1.00 28.92 391 GLN A CA 1
ATOM 3033 C C . GLN A 1 391 ? 50.562 -20.295 -15.540 1.00 28.92 391 GLN A C 1
ATOM 3035 O O . GLN A 1 391 ? 50.217 -20.389 -16.721 1.00 28.92 391 GLN A O 1
ATOM 3040 N N . PRO A 1 392 ? 51.802 -20.633 -15.143 1.00 29.53 392 PRO A N 1
ATOM 3041 C CA . PRO A 1 392 ? 52.716 -21.356 -16.012 1.00 29.53 392 PRO A CA 1
ATOM 3042 C C . PRO A 1 392 ? 52.314 -22.835 -16.089 1.00 29.53 392 PRO A C 1
ATOM 3044 O O . PRO A 1 392 ? 51.940 -23.453 -15.092 1.00 29.53 392 PRO A O 1
ATOM 3047 N N . LEU A 1 393 ? 52.401 -23.397 -17.296 1.00 33.44 393 LEU A N 1
ATOM 3048 C CA . LEU A 1 393 ? 52.197 -24.816 -17.589 1.00 33.44 393 LEU A CA 1
ATOM 3049 C C . LEU A 1 393 ? 53.197 -25.677 -16.800 1.00 33.44 393 LEU A C 1
ATOM 3051 O O . LEU A 1 393 ? 54.380 -25.712 -17.136 1.00 33.44 393 LEU A O 1
ATOM 3055 N N . VAL A 1 394 ? 52.715 -26.423 -15.804 1.00 30.23 394 VAL A N 1
ATOM 3056 C CA . VAL A 1 394 ? 53.443 -27.559 -15.222 1.00 30.23 394 VAL A CA 1
ATOM 3057 C C . VAL A 1 394 ? 52.861 -28.844 -15.809 1.00 30.23 394 VAL A C 1
ATOM 3059 O O . VAL A 1 394 ? 51.652 -29.075 -15.777 1.00 30.23 394 VAL A O 1
ATOM 3062 N N . ARG A 1 395 ? 53.742 -29.644 -16.420 1.00 33.19 395 ARG A N 1
ATOM 3063 C CA . ARG A 1 395 ? 53.443 -30.940 -17.042 1.00 33.19 395 ARG A CA 1
ATOM 3064 C C . ARG A 1 395 ? 52.833 -31.910 -16.025 1.00 33.19 395 ARG A C 1
ATOM 3066 O O . ARG A 1 395 ? 53.314 -32.000 -14.900 1.00 33.19 395 ARG A O 1
ATOM 3073 N N . ARG A 1 396 ? 51.829 -32.676 -16.472 1.00 32.22 396 ARG A N 1
ATOM 3074 C CA . ARG A 1 396 ? 51.357 -33.894 -15.797 1.00 32.22 396 ARG A CA 1
ATOM 3075 C C . ARG A 1 396 ? 52.521 -34.878 -15.670 1.00 32.22 396 ARG A C 1
ATOM 3077 O O . ARG A 1 396 ? 53.127 -35.219 -16.683 1.00 32.22 396 ARG A O 1
ATOM 3084 N N . GLY A 1 397 ? 52.795 -35.301 -14.444 1.00 29.25 397 GLY A N 1
ATOM 3085 C CA . GLY A 1 397 ? 53.487 -36.543 -14.130 1.00 29.25 397 GLY A CA 1
ATOM 3086 C C . GLY A 1 397 ? 52.484 -37.450 -13.433 1.00 29.25 397 GLY A C 1
ATOM 3087 O O . GLY A 1 397 ? 51.781 -37.002 -12.527 1.00 29.25 397 GLY A O 1
ATOM 3088 N N . ASP A 1 398 ? 52.368 -38.659 -13.960 1.00 36.78 398 ASP A N 1
ATOM 3089 C CA . ASP A 1 398 ? 51.551 -39.756 -13.467 1.00 36.78 398 ASP A CA 1
ATOM 3090 C C . ASP A 1 398 ? 51.916 -40.108 -12.023 1.00 36.78 398 ASP A C 1
ATOM 3092 O O . ASP A 1 398 ? 53.094 -40.113 -11.693 1.00 36.78 398 ASP A O 1
ATOM 3096 N N . ASP A 1 399 ? 50.918 -40.416 -11.193 1.00 31.66 399 ASP A N 1
ATOM 3097 C CA . ASP A 1 399 ? 51.002 -41.508 -10.221 1.00 31.66 399 ASP A CA 1
ATOM 3098 C C . ASP A 1 399 ? 49.598 -41.873 -9.725 1.00 31.66 399 ASP A C 1
ATOM 3100 O O . ASP A 1 399 ? 48.773 -41.034 -9.355 1.00 31.66 399 ASP A O 1
ATOM 3104 N N . ALA A 1 400 ? 49.321 -43.168 -9.824 1.00 31.31 400 ALA A N 1
ATOM 3105 C CA . ALA A 1 400 ? 48.047 -43.815 -9.592 1.00 31.31 400 ALA A CA 1
ATOM 3106 C C . ALA A 1 400 ? 47.894 -44.326 -8.147 1.00 31.31 400 ALA A C 1
ATOM 3108 O O . ALA A 1 400 ? 48.880 -44.521 -7.440 1.00 31.31 400 ALA A O 1
ATOM 3109 N N . ALA A 1 401 ? 46.638 -44.679 -7.830 1.00 31.91 401 ALA A N 1
ATOM 3110 C CA . ALA A 1 401 ? 46.146 -45.609 -6.795 1.00 31.91 401 ALA A CA 1
ATOM 3111 C C . ALA A 1 401 ? 45.425 -44.969 -5.578 1.00 31.91 401 ALA A C 1
ATOM 3113 O O . ALA A 1 401 ? 45.660 -43.812 -5.248 1.00 31.91 401 ALA A O 1
ATOM 3114 N N . PRO A 1 402 ? 44.534 -45.715 -4.888 1.00 39.59 402 PRO A N 1
ATOM 3115 C CA . PRO A 1 402 ? 43.250 -46.177 -5.422 1.00 39.59 402 PRO A CA 1
ATOM 3116 C C . PRO A 1 402 ? 42.056 -45.874 -4.484 1.00 39.59 402 PRO A C 1
ATOM 3118 O O . PRO A 1 402 ? 42.204 -45.545 -3.310 1.00 39.59 402 PRO A O 1
ATOM 3121 N N . HIS A 1 403 ? 40.853 -46.030 -5.039 1.00 34.88 403 HIS A N 1
ATOM 3122 C CA . HIS A 1 403 ? 39.552 -46.008 -4.357 1.00 34.88 403 HIS A CA 1
ATOM 3123 C C . HIS A 1 403 ? 39.432 -47.092 -3.268 1.00 34.88 403 HIS A C 1
ATOM 3125 O O . HIS A 1 403 ? 39.954 -48.194 -3.452 1.00 34.88 403 HIS A O 1
ATOM 3131 N N . PRO A 1 404 ? 38.604 -46.851 -2.236 1.00 40.44 404 PRO A N 1
ATOM 3132 C CA . PRO A 1 404 ? 37.725 -47.920 -1.777 1.00 40.44 404 PRO A CA 1
ATOM 3133 C C . PRO A 1 404 ? 36.260 -47.475 -1.686 1.00 40.44 404 PRO A C 1
ATOM 3135 O O . PRO A 1 404 ? 35.927 -46.443 -1.103 1.00 40.44 404 PRO A O 1
ATOM 3138 N N . ASP A 1 405 ? 35.404 -48.297 -2.287 1.00 36.94 405 ASP A N 1
ATOM 3139 C CA . ASP A 1 405 ? 33.976 -48.411 -2.004 1.00 36.94 405 ASP A CA 1
ATOM 3140 C C . ASP A 1 405 ? 33.749 -48.981 -0.596 1.00 36.94 405 ASP A C 1
ATOM 3142 O O . ASP A 1 405 ? 34.525 -49.808 -0.114 1.00 36.94 405 ASP A O 1
ATOM 3146 N N . GLY A 1 406 ? 32.637 -48.601 0.036 1.00 32.22 406 GLY A N 1
ATOM 3147 C CA . GLY A 1 406 ? 32.172 -49.255 1.258 1.00 32.22 406 GLY A CA 1
ATOM 3148 C C . GLY A 1 406 ? 30.981 -48.563 1.911 1.00 32.22 406 GLY A C 1
ATOM 3149 O O . GLY A 1 406 ? 31.153 -47.798 2.854 1.00 32.22 406 GLY A O 1
ATOM 3150 N N . MET A 1 407 ? 29.773 -48.850 1.418 1.00 35.22 407 MET A N 1
ATOM 3151 C CA . MET A 1 407 ? 28.514 -48.584 2.123 1.00 35.22 407 MET A CA 1
ATOM 3152 C C . MET A 1 407 ? 28.425 -49.424 3.403 1.00 35.22 407 MET A C 1
ATOM 3154 O O . MET A 1 407 ? 28.553 -50.640 3.294 1.00 35.22 407 MET A O 1
ATOM 3158 N N . VAL A 1 408 ? 28.091 -48.818 4.553 1.00 34.72 408 VAL A N 1
ATOM 3159 C CA . VAL A 1 408 ? 27.351 -49.469 5.658 1.00 34.72 408 VAL A CA 1
ATOM 3160 C C . VAL A 1 408 ? 26.603 -48.406 6.489 1.00 34.72 408 VAL A C 1
ATOM 3162 O O . VAL A 1 408 ? 27.222 -47.538 7.095 1.00 34.72 408 VAL A O 1
ATOM 3165 N N . GLU A 1 409 ? 25.281 -48.539 6.577 1.00 35.38 409 GLU A N 1
ATOM 3166 C CA . GLU A 1 409 ? 24.397 -48.077 7.665 1.00 35.38 409 GLU A CA 1
ATOM 3167 C C . GLU A 1 409 ? 23.433 -49.249 7.973 1.00 35.38 409 GLU A C 1
ATOM 3169 O O . GLU A 1 409 ? 23.205 -50.067 7.077 1.00 35.38 409 GLU A O 1
ATOM 3174 N N . PRO A 1 410 ? 22.738 -49.302 9.124 1.00 46.91 410 PRO A N 1
ATOM 3175 C CA . PRO A 1 410 ? 23.184 -49.285 10.523 1.00 46.91 410 PRO A CA 1
ATOM 3176 C C . PRO A 1 410 ? 22.663 -50.561 11.254 1.00 46.91 410 PRO A C 1
ATOM 3178 O O . PRO A 1 410 ? 22.139 -51.465 10.602 1.00 46.91 410 PRO A O 1
ATOM 3181 N N . PRO A 1 411 ? 22.739 -50.665 12.599 1.00 54.22 411 PRO A N 1
ATOM 3182 C CA . PRO A 1 411 ? 21.718 -51.443 13.296 1.00 54.22 411 PRO A CA 1
ATOM 3183 C C . PRO A 1 411 ? 21.000 -50.670 14.401 1.00 54.22 411 PRO A C 1
ATOM 3185 O O . PRO A 1 411 ? 21.582 -49.874 15.144 1.00 54.22 411 PRO A O 1
ATOM 3188 N N . ASP A 1 412 ? 19.716 -51.002 14.486 1.00 46.69 412 ASP A N 1
ATOM 3189 C CA . ASP A 1 412 ? 18.748 -50.667 15.517 1.00 46.69 412 ASP A CA 1
ATOM 3190 C C . ASP A 1 412 ? 19.281 -50.841 16.943 1.00 46.69 412 ASP A C 1
ATOM 3192 O O . ASP A 1 412 ? 20.006 -51.789 17.267 1.00 46.69 412 ASP A O 1
ATOM 3196 N N . ARG A 1 413 ? 18.801 -49.975 17.841 1.00 49.81 413 ARG A N 1
ATOM 3197 C CA . ARG A 1 413 ? 18.692 -50.305 19.261 1.00 49.81 413 ARG A CA 1
ATOM 3198 C C . ARG A 1 413 ? 17.274 -50.070 19.762 1.00 49.81 413 ARG A C 1
ATOM 3200 O O . ARG A 1 413 ? 16.689 -49.015 19.530 1.00 49.81 413 ARG A O 1
ATOM 3207 N N . ALA A 1 414 ? 16.813 -51.130 20.419 1.00 47.50 414 ALA A N 1
ATOM 3208 C CA . ALA A 1 414 ? 15.643 -51.272 21.269 1.00 47.50 414 ALA A CA 1
ATOM 3209 C C . ALA A 1 414 ? 15.607 -50.287 22.444 1.00 47.50 414 ALA A C 1
ATOM 3211 O O . ALA A 1 414 ? 16.694 -49.798 22.842 1.00 47.50 414 ALA A O 1
#

Foldseek 3Di:
DPDDDDDDPDPVDDVVVVVVVVVVVVVVVVVVVVVCCVVPPPPPVPPPPPCPPPPPVCPVCNVPVPPWDPWDAKDWFAFDPLVVLLDDDPVLLVLLLVVCVVPPCQQQNNLRQRPHVNQVPWVVGRHRLLDLPDDDQAQELLSQLCCQQCPDPPTPGHHPVVDGSSSSSSNSSNSSVSYPDGDYDDPVSSVVSCVVPVRRVTDIGHIRDTPVNVVVVVVVVVVPQDDFPFDDDPDPVLVVLCVVWAAPPLPVLLVVLCSVDVVLLVDLVVVLCSCQQDVVSNRTDPCSLVDDVVSSVSNSVVCCVRRPDVPDDDDPPPPDPVVVVVPDPDPPPVPPVVVVVVVVPPPPDDDDDDDDDDDDDDDDDDDDDDDDDDPPPPPPVVVRPDPSDDDDDDDDDDDDDDDDDDDDDDDDDD

Sequence (414 aa):
MEIKPELPTDPRWKPERTVLVLAVVVQFLLIGSAIWYSETSAVVPPATPAKLVSEIIVPEDLVFADTDVGAKKGKQLPPVDVRLAATQTPKQLEEGSRLFKENCVSCHGSAGRGDGPAGQSLQPRPRDLTQLGGWKQGTRLSDGFRTVTLGLTGTKMPAFDYLRHEQRFAIAHFVLSLAAGHPADTDASLAALDKDFSLSQGSREPSIIPVSAAVDRVLAEESSRPKAQEAAIEDPAAESLIRSVMEDDGEARLYRLLSADDSWRLDAGRLKTLGCMDPAAAGLKPRVRRLADAEWQTLHVYLQNRYAAPGAVTEPRATNYLKDLKDRKDPKDNKRSFLQSFESFQSFRSLTFAPWRPTAGQHYGLSDFPGGFLRKQAADRTYRDRPCHHQPLVRRGDDAAPHPDGMVEPPDRA

Radius of gyration: 43.55 Å; chains: 1; bounding box: 138×99×84 Å

pLDDT: mean 72.07, std 24.19, range [25.23, 98.5]